Protein AF-0000000079079212 (afdb_homodimer)

Radius of gyration: 35.93 Å; Cα contacts (8 Å, |Δi|>4): 462; chains: 2; bounding box: 57×113×71 Å

Nearest PDB structures (foldseek):
  9g2r-assembly1_E  TM=7.796E-01  e=4.274E-07  Homo sapiens
  9g2r-assembly1_F  TM=7.960E-01  e=1.169E-06  Homo sapiens
  9g2r-assembly1_A  TM=7.982E-01  e=3.362E-06  Homo sapiens
  2z0v-assembly1_A  TM=6.032E-01  e=2.674E-04  Homo sapiens
  1i49-assembly1_B  TM=6.300E-01  e=5.981E-04  Homo sapiens

Structure (mmCIF, N/CA/C/O backbone):
data_AF-0000000079079212-model_v1
#
loop_
_entity.id
_entity.type
_entity.pdbx_description
1 polymer 'BAR domain-containing protein'
#
loop_
_atom_site.group_PDB
_atom_site.id
_atom_site.type_symbol
_atom_site.label_atom_id
_atom_site.label_alt_id
_atom_site.label_comp_id
_atom_site.label_asym_id
_atom_site.label_entity_id
_atom_site.label_seq_id
_atom_site.pdbx_PDB_ins_code
_atom_site.Cartn_x
_atom_site.Cartn_y
_atom_site.Cartn_z
_atom_site.occupancy
_atom_site.B_iso_or_equiv
_atom_site.auth_seq_id
_atom_site.auth_comp_id
_atom_site.auth_asym_id
_atom_site.auth_atom_id
_atom_site.pdbx_PDB_model_num
ATOM 1 N N . MET A 1 1 ? -0.376 -47.5 -26.125 1 29.62 1 MET A N 1
ATOM 2 C CA . MET A 1 1 ? -0.82 -48.156 -24.891 1 29.62 1 MET A CA 1
ATOM 3 C C . MET A 1 1 ? -1.896 -47.344 -24.188 1 29.62 1 MET A C 1
ATOM 5 O O . MET A 1 1 ? -1.715 -46.156 -23.953 1 29.62 1 MET A O 1
ATOM 9 N N . ASN A 1 2 ? -3.111 -47.594 -24.281 1 36.75 2 ASN A N 1
ATOM 10 C CA . ASN A 1 2 ? -4.391 -47.031 -23.859 1 36.75 2 ASN A CA 1
ATOM 11 C C . ASN A 1 2 ? -4.457 -46.875 -22.344 1 36.75 2 ASN A C 1
ATOM 13 O O . ASN A 1 2 ? -4.531 -47.844 -21.609 1 36.75 2 ASN A O 1
ATOM 17 N N . LYS A 1 3 ? -3.693 -46.031 -21.812 1 49.47 3 LYS A N 1
ATOM 18 C CA . LYS A 1 3 ? -3.545 -45.812 -20.375 1 49.47 3 LYS A CA 1
ATOM 19 C C . LYS A 1 3 ? -4.906 -45.75 -19.688 1 49.47 3 LYS A C 1
ATOM 21 O O . LYS A 1 3 ? -5.699 -44.844 -19.984 1 49.47 3 LYS A O 1
ATOM 26 N N . PHE A 1 4 ? -5.48 -46.812 -19.375 1 49.19 4 PHE A N 1
ATOM 27 C CA . PHE A 1 4 ? -6.785 -46.969 -18.75 1 49.19 4 PHE A CA 1
ATOM 28 C C . PHE A 1 4 ? -6.805 -46.312 -17.375 1 49.19 4 PHE A C 1
ATOM 30 O O . PHE A 1 4 ? -5.934 -46.594 -16.547 1 49.19 4 PHE A O 1
ATOM 37 N N . TYR A 1 5 ? -7.312 -45.094 -17.375 1 51.25 5 TYR A N 1
ATOM 38 C CA . TYR A 1 5 ? -7.477 -44.344 -16.125 1 51.25 5 TYR A CA 1
ATOM 39 C C . TYR A 1 5 ? -8.531 -45 -15.234 1 51.25 5 TYR A C 1
ATOM 41 O O . TYR A 1 5 ? -9.008 -44.406 -14.273 1 51.25 5 TYR A O 1
ATOM 49 N N . LEU A 1 6 ? -8.969 -46.219 -15.828 1 56.12 6 LEU A N 1
ATOM 50 C CA . LEU A 1 6 ? -10.047 -46.875 -15.078 1 56.12 6 LEU A CA 1
ATOM 51 C C . LEU A 1 6 ? -9.57 -48.156 -14.43 1 56.12 6 LEU A C 1
ATOM 53 O O . LEU A 1 6 ? -8.773 -48.906 -15.016 1 56.12 6 LEU A O 1
ATOM 57 N N . LYS A 1 7 ? -9.336 -48.344 -13.211 1 44.53 7 LYS A N 1
ATOM 58 C CA . LYS A 1 7 ? -9.258 -49.656 -12.578 1 44.53 7 LYS A CA 1
ATOM 59 C C . LYS A 1 7 ? -10.648 -50.156 -12.203 1 44.53 7 LYS A C 1
ATOM 61 O O . LYS A 1 7 ? -11.43 -49.438 -11.578 1 44.53 7 LYS A O 1
ATOM 66 N N . ALA A 1 8 ? -11.125 -51.156 -12.961 1 41.75 8 ALA A N 1
ATOM 67 C CA . ALA A 1 8 ? -12.359 -51.875 -12.656 1 41.75 8 ALA A CA 1
ATOM 68 C C . ALA A 1 8 ? -12.242 -52.625 -11.328 1 41.75 8 ALA A C 1
ATOM 70 O O . ALA A 1 8 ? -11.312 -53.406 -11.133 1 41.75 8 ALA A O 1
ATOM 71 N N . ALA A 1 9 ? -12.445 -52.031 -10.242 1 35.91 9 ALA A N 1
ATOM 72 C CA . ALA A 1 9 ? -12.57 -52.938 -9.094 1 35.91 9 ALA A CA 1
ATOM 73 C C . ALA A 1 9 ? -13.812 -53.812 -9.211 1 35.91 9 ALA A C 1
ATOM 75 O O . ALA A 1 9 ? -14.906 -53.312 -9.484 1 35.91 9 ALA A O 1
ATOM 76 N N . GLU A 1 10 ? -13.633 -54.969 -9.781 1 35.38 10 GLU A N 1
ATOM 77 C CA . GLU A 1 10 ? -14.672 -56 -9.82 1 35.38 10 GLU A CA 1
ATOM 78 C C . GLU A 1 10 ? -15.141 -56.375 -8.414 1 35.38 10 GLU A C 1
ATOM 80 O O . GLU A 1 10 ? -14.469 -57.125 -7.715 1 35.38 10 GLU A O 1
ATOM 85 N N . ARG A 1 11 ? -15.656 -55.562 -7.453 1 36.72 11 ARG A N 1
ATOM 86 C CA . ARG A 1 11 ? -16.25 -56.406 -6.418 1 36.72 11 ARG A CA 1
ATOM 87 C C . ARG A 1 11 ? -17.5 -57.125 -6.934 1 36.72 11 ARG A C 1
ATOM 89 O O . ARG A 1 11 ? -18.172 -56.625 -7.844 1 36.72 11 ARG A O 1
ATOM 96 N N . ILE A 1 12 ? -18.25 -58.188 -6.473 1 34.09 12 ILE A N 1
ATOM 97 C CA . ILE A 1 12 ? -19.453 -58.969 -6.703 1 34.09 12 ILE A CA 1
ATOM 98 C C . ILE A 1 12 ? -20.625 -58.031 -7.02 1 34.09 12 ILE A C 1
ATOM 100 O O . ILE A 1 12 ? -21.281 -58.188 -8.055 1 34.09 12 ILE A O 1
ATOM 104 N N . GLY A 1 13 ? -22.031 -58.094 -6.355 1 34.19 13 GLY A N 1
ATOM 105 C CA . GLY A 1 13 ? -23.406 -57.625 -6.445 1 34.19 13 GLY A CA 1
ATOM 106 C C . GLY A 1 13 ? -23.531 -56.125 -6.566 1 34.19 13 GLY A C 1
ATOM 107 O O . GLY A 1 13 ? -24.641 -55.594 -6.773 1 34.19 13 GLY A O 1
ATOM 108 N N . ILE A 1 14 ? -22.922 -55.281 -5.574 1 37.84 14 ILE A N 1
ATOM 109 C CA . ILE A 1 14 ? -23.109 -53.844 -5.309 1 37.84 14 ILE A CA 1
ATOM 110 C C . ILE A 1 14 ? -22.453 -53.031 -6.414 1 37.84 14 ILE A C 1
ATOM 112 O O . ILE A 1 14 ? -21.453 -53.469 -7.008 1 37.84 14 ILE A O 1
ATOM 116 N N . VAL A 1 15 ? -23 -51.844 -6.887 1 43.75 15 VAL A N 1
ATOM 117 C CA . VAL A 1 15 ? -22.625 -50.75 -7.789 1 43.75 15 VAL A CA 1
ATOM 118 C C . VAL A 1 15 ? -21.109 -50.531 -7.707 1 43.75 15 VAL A C 1
ATOM 120 O O . VAL A 1 15 ? -20.578 -50.188 -6.641 1 43.75 15 VAL A O 1
ATOM 123 N N . GLU A 1 16 ? -20.266 -51.219 -8.352 1 46.91 16 GLU A N 1
ATOM 124 C CA . GLU A 1 16 ? -18.812 -51.094 -8.5 1 46.91 16 GLU A CA 1
ATOM 125 C C . GLU A 1 16 ? -18.406 -49.688 -8.836 1 46.91 16 GLU A C 1
ATOM 127 O O . GLU A 1 16 ? -18.859 -49.125 -9.836 1 46.91 16 GLU A O 1
ATOM 132 N N . GLU A 1 17 ? -18.328 -48.844 -7.906 1 55.72 17 GLU A N 1
ATOM 133 C CA . GLU A 1 17 ? -17.875 -47.469 -8.133 1 55.72 17 GLU A CA 1
ATOM 134 C C . GLU A 1 17 ? -16.516 -47.469 -8.828 1 55.72 17 GLU A C 1
ATOM 136 O O . GLU A 1 17 ? -15.602 -48.188 -8.438 1 55.72 17 GLU A O 1
ATOM 141 N N . THR A 1 18 ? -16.531 -47.125 -10.133 1 62.59 18 THR A N 1
ATOM 142 C CA . THR A 1 18 ? -15.305 -46.906 -10.883 1 62.59 18 THR A CA 1
ATOM 143 C C . THR A 1 18 ? -14.438 -45.844 -10.211 1 62.59 18 THR A C 1
ATOM 145 O O . THR A 1 18 ? -14.938 -44.781 -9.82 1 62.59 18 THR A O 1
ATOM 148 N N . LYS A 1 19 ? -13.344 -46.406 -9.664 1 70.75 19 LYS A N 1
ATOM 149 C CA . LYS A 1 19 ? -12.422 -45.469 -9.031 1 70.75 19 LYS A CA 1
ATOM 150 C C . LYS A 1 19 ? -11.32 -45.031 -9.984 1 70.75 19 LYS A C 1
ATOM 152 O O . LYS A 1 19 ? -10.961 -45.781 -10.906 1 70.75 19 LYS A O 1
ATOM 157 N N . LEU A 1 20 ? -10.914 -43.875 -9.828 1 80.81 20 LEU A N 1
ATOM 158 C CA . LEU A 1 20 ? -9.805 -43.344 -10.617 1 80.81 20 LEU A CA 1
ATOM 159 C C . LEU A 1 20 ? -8.484 -44 -10.195 1 80.81 20 LEU A C 1
ATOM 161 O O . LEU A 1 20 ? -8.312 -44.375 -9.031 1 80.81 20 LEU A O 1
ATOM 165 N N . GLU A 1 21 ? -7.578 -44.219 -11.102 1 83 21 GLU A N 1
ATOM 166 C CA . GLU A 1 21 ? -6.234 -44.719 -10.789 1 83 21 GLU A CA 1
ATOM 167 C C . GLU A 1 21 ? -5.539 -43.781 -9.789 1 83 21 GLU A C 1
ATOM 169 O O . GLU A 1 21 ? -5.602 -42.562 -9.914 1 83 21 GLU A O 1
ATOM 174 N N . PRO A 1 22 ? -4.922 -44.375 -8.812 1 86.56 22 PRO A N 1
ATOM 175 C CA . PRO A 1 22 ? -4.289 -43.594 -7.758 1 86.56 22 PRO A CA 1
ATOM 176 C C . PRO A 1 22 ? -3.277 -42.594 -8.305 1 86.56 22 PRO A C 1
ATOM 178 O O . PRO A 1 22 ? -3.178 -41.469 -7.793 1 86.56 22 PRO A O 1
ATOM 181 N N . THR A 1 23 ? -2.463 -42.969 -9.312 1 89.38 23 THR A N 1
ATOM 182 C CA . THR A 1 23 ? -1.47 -42.062 -9.883 1 89.38 23 THR A CA 1
ATOM 183 C C . THR A 1 23 ? -2.145 -40.875 -10.523 1 89.38 23 THR A C 1
ATOM 185 O O . THR A 1 23 ? -1.617 -39.75 -10.469 1 89.38 23 THR A O 1
ATOM 188 N N . PHE A 1 24 ? -3.223 -41.125 -11.164 1 90.62 24 PHE A N 1
ATOM 189 C CA . PHE A 1 24 ? -3.998 -40.062 -11.781 1 90.62 24 PHE A CA 1
ATOM 190 C C . PHE A 1 24 ? -4.547 -39.094 -10.719 1 90.62 24 PHE A C 1
ATOM 192 O O . PHE A 1 24 ? -4.422 -37.875 -10.844 1 90.62 24 PHE A O 1
ATOM 199 N N . GLU A 1 25 ? -5.102 -39.594 -9.656 1 89.19 25 GLU A N 1
ATOM 200 C CA . GLU A 1 25 ? -5.625 -38.781 -8.555 1 89.19 25 GLU A CA 1
ATOM 201 C C . GLU A 1 25 ? -4.516 -38 -7.879 1 89.19 25 GLU A C 1
ATOM 203 O O . GLU A 1 25 ? -4.715 -36.844 -7.5 1 89.19 25 GLU A O 1
ATOM 208 N N . GLU A 1 26 ? -3.426 -38.656 -7.688 1 93.06 26 GLU A N 1
ATOM 209 C CA . GLU A 1 26 ? -2.277 -37.969 -7.102 1 93.06 26 GLU A CA 1
ATOM 210 C C . GLU A 1 26 ? -1.812 -36.812 -7.98 1 93.06 26 GLU A C 1
ATOM 212 O O . GLU A 1 26 ? -1.402 -35.75 -7.477 1 93.06 26 GLU A O 1
ATOM 217 N N . GLY A 1 27 ? -1.861 -37.094 -9.328 1 93.38 27 GLY A N 1
ATOM 218 C CA . GLY A 1 27 ? -1.517 -36.031 -10.258 1 93.38 27 GLY A CA 1
ATOM 219 C C . GLY A 1 27 ? -2.426 -34.844 -10.148 1 93.38 27 GLY A C 1
ATOM 220 O O . GLY A 1 27 ? -1.957 -33.688 -10.172 1 93.38 27 GLY A O 1
ATOM 221 N N . ILE A 1 28 ? -3.674 -35.062 -9.945 1 92.25 28 ILE A N 1
ATOM 222 C CA . ILE A 1 28 ? -4.656 -34 -9.797 1 92.25 28 ILE A CA 1
ATOM 223 C C . ILE A 1 28 ? -4.383 -33.219 -8.516 1 92.25 28 ILE A C 1
ATOM 225 O O . ILE A 1 28 ? -4.395 -31.984 -8.508 1 92.25 28 ILE A O 1
ATOM 229 N N . LYS A 1 29 ? -4.129 -33.938 -7.488 1 92.94 29 LYS A N 1
ATOM 230 C CA . LYS A 1 29 ? -3.848 -33.312 -6.199 1 92.94 29 LYS A CA 1
ATOM 231 C C . LYS A 1 29 ? -2.596 -32.438 -6.27 1 92.94 29 LYS A C 1
ATOM 233 O O . LYS A 1 29 ? -2.539 -31.375 -5.66 1 92.94 29 LYS A O 1
ATOM 238 N N . LYS A 1 30 ? -1.617 -32.906 -7.004 1 94.25 30 LYS A N 1
ATOM 239 C CA . LYS A 1 30 ? -0.381 -32.156 -7.16 1 94.25 30 LYS A CA 1
ATOM 240 C C . LYS A 1 30 ? -0.631 -30.844 -7.91 1 94.25 30 LYS A C 1
ATOM 242 O O . LYS A 1 30 ? -0.101 -29.797 -7.531 1 94.25 30 LYS A O 1
ATOM 247 N N . VAL A 1 31 ? -1.408 -30.922 -8.938 1 94.56 31 VAL A N 1
ATOM 248 C CA . VAL A 1 31 ? -1.732 -29.719 -9.711 1 94.56 31 VAL A CA 1
ATOM 249 C C . VAL A 1 31 ? -2.473 -28.719 -8.828 1 94.56 31 VAL A C 1
ATOM 251 O O . VAL A 1 31 ? -2.176 -27.531 -8.852 1 94.56 31 VAL A O 1
ATOM 254 N N . GLU A 1 32 ? -3.354 -29.203 -8.031 1 93.31 32 GLU A N 1
ATOM 255 C CA . GLU A 1 32 ? -4.129 -28.328 -7.156 1 93.31 32 GLU A CA 1
ATOM 256 C C . GLU A 1 32 ? -3.248 -27.703 -6.07 1 93.31 32 GLU A C 1
ATOM 258 O O . GLU A 1 32 ? -3.395 -26.531 -5.742 1 93.31 32 GLU A O 1
ATOM 263 N N . ALA A 1 33 ? -2.436 -28.516 -5.555 1 94.56 33 ALA A N 1
ATOM 264 C CA . ALA A 1 33 ? -1.523 -28.016 -4.527 1 94.56 33 ALA A CA 1
ATOM 265 C C . ALA A 1 33 ? -0.587 -26.953 -5.094 1 94.56 33 ALA A C 1
ATOM 267 O O . ALA A 1 33 ? -0.32 -25.938 -4.441 1 94.56 33 ALA A O 1
ATOM 268 N N . TYR A 1 34 ? -0.073 -27.203 -6.27 1 95.88 34 TYR A N 1
ATOM 269 C CA . TYR A 1 34 ? 0.787 -26.219 -6.918 1 95.88 34 TYR A CA 1
ATOM 270 C C . TYR A 1 34 ? 0.03 -24.922 -7.188 1 95.88 34 TYR A C 1
ATOM 272 O O . TYR A 1 34 ? 0.568 -23.828 -6.992 1 95.88 34 TYR A O 1
ATOM 280 N N . ARG A 1 35 ? -1.141 -25.062 -7.621 1 95.19 35 ARG A N 1
ATOM 281 C CA . ARG A 1 35 ? -1.971 -23.891 -7.879 1 95.19 35 ARG A CA 1
ATOM 282 C C . ARG A 1 35 ? -2.117 -23.047 -6.621 1 95.19 35 ARG A C 1
ATOM 284 O O . ARG A 1 35 ? -2.027 -21.812 -6.684 1 95.19 35 ARG A O 1
ATOM 291 N N . LEU A 1 36 ? -2.352 -23.656 -5.516 1 94.12 36 LEU A N 1
ATOM 292 C CA . LEU A 1 36 ? -2.502 -22.938 -4.254 1 94.12 36 LEU A CA 1
ATOM 293 C C . LEU A 1 36 ? -1.211 -22.219 -3.883 1 94.12 36 LEU A C 1
ATOM 295 O O . LEU A 1 36 ? -1.246 -21.094 -3.395 1 94.12 36 LEU A O 1
ATOM 299 N N . ALA A 1 37 ? -0.15 -22.875 -4.152 1 94.56 37 ALA A N 1
ATOM 300 C CA . ALA A 1 37 ? 1.146 -22.266 -3.885 1 94.56 37 ALA A CA 1
ATOM 301 C C . ALA A 1 37 ? 1.371 -21.047 -4.785 1 94.56 37 ALA A C 1
ATOM 303 O O . ALA A 1 37 ? 1.854 -20.016 -4.328 1 94.56 37 ALA A O 1
ATOM 304 N N . VAL A 1 38 ? 1.021 -21.188 -6.039 1 96.25 38 VAL A N 1
ATOM 305 C CA . VAL A 1 38 ? 1.181 -20.078 -6.98 1 96.25 38 VAL A CA 1
ATOM 306 C C . VAL A 1 38 ? 0.244 -18.938 -6.598 1 96.25 38 VAL A C 1
ATOM 308 O O . VAL A 1 38 ? 0.591 -17.766 -6.754 1 96.25 38 VAL A O 1
ATOM 311 N N . ASP A 1 39 ? -0.881 -19.312 -6.105 1 95.19 39 ASP A N 1
ATOM 312 C CA . ASP A 1 39 ? -1.836 -18.297 -5.664 1 95.19 39 ASP A CA 1
ATOM 313 C C . ASP A 1 39 ? -1.237 -17.422 -4.566 1 95.19 39 ASP A C 1
ATOM 315 O O . ASP A 1 39 ? -1.387 -16.203 -4.594 1 95.19 39 ASP A O 1
ATOM 319 N N . GLY A 1 40 ? -0.622 -17.984 -3.648 1 93.75 40 GLY A N 1
ATOM 320 C CA . GLY A 1 40 ? 0.073 -17.234 -2.621 1 93.75 40 GLY A CA 1
ATOM 321 C C . GLY A 1 40 ? 1.175 -16.344 -3.176 1 93.75 40 GLY A C 1
ATOM 322 O O . GLY A 1 40 ? 1.343 -15.203 -2.74 1 93.75 40 GLY A O 1
ATOM 323 N N . THR A 1 41 ? 1.912 -16.891 -4.07 1 94.88 41 THR A N 1
ATOM 324 C CA . THR A 1 41 ? 2.975 -16.125 -4.719 1 94.88 41 THR A CA 1
ATOM 325 C C . THR A 1 41 ? 2.404 -14.914 -5.461 1 94.88 41 THR A C 1
ATOM 327 O O . THR A 1 41 ? 2.949 -13.812 -5.371 1 94.88 41 THR A O 1
ATOM 330 N N . LEU A 1 42 ? 1.345 -15.195 -6.117 1 94.56 42 LEU A N 1
ATOM 331 C CA . LEU A 1 42 ? 0.672 -14.125 -6.848 1 94.56 42 LEU A CA 1
ATOM 332 C C . LEU A 1 42 ? 0.231 -13.016 -5.898 1 94.56 42 LEU A C 1
ATOM 334 O O . LEU A 1 42 ? 0.432 -11.828 -6.188 1 94.56 42 LEU A O 1
ATOM 338 N N . ASP A 1 43 ? -0.325 -13.383 -4.766 1 92.69 43 ASP A N 1
ATOM 339 C CA . ASP A 1 43 ? -0.742 -12.406 -3.76 1 92.69 43 ASP A CA 1
ATOM 340 C C . ASP A 1 43 ? 0.433 -11.539 -3.316 1 92.69 43 ASP A C 1
ATOM 342 O O . ASP A 1 43 ? 0.296 -10.32 -3.186 1 92.69 43 ASP A O 1
ATOM 346 N N . GLY A 1 44 ? 1.48 -12.172 -3.082 1 92.25 44 GLY A N 1
ATOM 347 C CA . GLY A 1 44 ? 2.674 -11.445 -2.674 1 92.25 44 GLY A CA 1
ATOM 348 C C . GLY A 1 44 ? 3.174 -10.477 -3.729 1 92.25 44 GLY A C 1
ATOM 349 O O . GLY A 1 44 ? 3.494 -9.328 -3.42 1 92.25 44 GLY A O 1
ATOM 350 N N . LEU A 1 45 ? 3.238 -10.93 -4.949 1 94.5 45 LEU A N 1
ATOM 351 C CA . LEU A 1 45 ? 3.707 -10.094 -6.047 1 94.5 45 LEU A CA 1
ATOM 352 C C . LEU A 1 45 ? 2.789 -8.891 -6.25 1 94.5 45 LEU A C 1
ATOM 354 O O . LEU A 1 45 ? 3.262 -7.766 -6.418 1 94.5 45 LEU A O 1
ATOM 358 N N . GLU A 1 46 ? 1.521 -9.148 -6.199 1 93.31 46 GLU A N 1
ATOM 359 C CA . GLU A 1 46 ? 0.546 -8.078 -6.387 1 93.31 46 GLU A CA 1
ATOM 360 C C . GLU A 1 46 ? 0.629 -7.051 -5.262 1 93.31 46 GLU A C 1
ATOM 362 O O . GLU A 1 46 ? 0.564 -5.848 -5.504 1 93.31 46 GLU A O 1
ATOM 367 N N . ALA A 1 47 ? 0.792 -7.555 -4.074 1 90.75 47 ALA A N 1
ATOM 368 C CA . ALA A 1 47 ? 0.873 -6.656 -2.924 1 90.75 47 ALA A CA 1
ATOM 369 C C . ALA A 1 47 ? 2.107 -5.766 -3.01 1 90.75 47 ALA A C 1
ATOM 371 O O . ALA A 1 47 ? 2.074 -4.609 -2.582 1 90.75 47 ALA A O 1
ATOM 372 N N . ILE A 1 48 ? 3.162 -6.258 -3.537 1 92.56 48 ILE A N 1
ATOM 373 C CA . ILE A 1 48 ? 4.402 -5.504 -3.678 1 92.56 48 ILE A CA 1
ATOM 374 C C . ILE A 1 48 ? 4.242 -4.445 -4.77 1 92.56 48 ILE A C 1
ATOM 376 O O . ILE A 1 48 ? 4.68 -3.305 -4.605 1 92.56 48 ILE A O 1
ATOM 380 N N . MET A 1 49 ? 3.541 -4.812 -5.828 1 92.62 49 MET A N 1
ATOM 381 C CA . MET A 1 49 ? 3.447 -3.936 -6.992 1 92.62 49 MET A CA 1
ATOM 382 C C . MET A 1 49 ? 2.346 -2.896 -6.801 1 92.62 49 MET A C 1
ATOM 384 O O . MET A 1 49 ? 2.465 -1.768 -7.281 1 92.62 49 MET A O 1
ATOM 388 N N . GLN A 1 50 ? 1.27 -3.371 -6.215 1 91.06 50 GLN A N 1
ATOM 389 C CA . GLN A 1 50 ? 0.084 -2.545 -6.016 1 91.06 50 GLN A CA 1
ATOM 390 C C . GLN A 1 50 ? -0.491 -2.742 -4.613 1 91.06 50 GLN A C 1
ATOM 392 O O . GLN A 1 50 ? -1.327 -3.623 -4.398 1 91.06 50 GLN A O 1
ATOM 397 N N . PRO A 1 51 ? -0.051 -1.771 -3.791 1 82 51 PRO A N 1
ATOM 398 C CA . PRO A 1 51 ? -0.462 -1.969 -2.4 1 82 51 PRO A CA 1
ATOM 399 C C . PRO A 1 51 ? -1.942 -1.669 -2.174 1 82 51 PRO A C 1
ATOM 401 O O . PRO A 1 51 ? -2.506 -2.059 -1.147 1 82 51 PRO A O 1
ATOM 404 N N . ASN A 1 52 ? -2.557 -0.939 -3.049 1 83.5 52 ASN A N 1
ATOM 405 C CA . ASN A 1 52 ? -3.986 -0.683 -2.922 1 83.5 52 ASN A CA 1
ATOM 406 C C . ASN A 1 52 ? -4.812 -1.891 -3.355 1 83.5 52 ASN A C 1
ATOM 408 O O . ASN A 1 52 ? -4.973 -2.141 -4.551 1 83.5 52 ASN A O 1
ATOM 412 N N . HIS A 1 53 ? -5.383 -2.506 -2.406 1 83.62 53 HIS A N 1
ATOM 413 C CA . HIS A 1 53 ? -6.09 -3.754 -2.674 1 83.62 53 HIS A CA 1
ATOM 414 C C . HIS A 1 53 ? -7.324 -3.516 -3.535 1 83.62 53 HIS A C 1
ATOM 416 O O . HIS A 1 53 ? -7.73 -4.391 -4.305 1 83.62 53 HIS A O 1
ATOM 422 N N . LYS A 1 54 ? -7.836 -2.336 -3.404 1 84.19 54 LYS A N 1
ATOM 423 C CA . LYS A 1 54 ? -9.023 -2.037 -4.195 1 84.19 54 LYS A CA 1
ATOM 424 C C . LYS A 1 54 ? -8.703 -2.02 -5.688 1 84.19 54 LYS A C 1
ATOM 426 O O . LYS A 1 54 ? -9.523 -2.441 -6.508 1 84.19 54 LYS A O 1
ATOM 431 N N . VAL A 1 55 ? -7.59 -1.576 -5.977 1 88.88 55 VAL A N 1
ATOM 432 C CA . VAL A 1 55 ? -7.156 -1.547 -7.371 1 88.88 55 VAL A CA 1
ATOM 433 C C . VAL A 1 55 ? -6.867 -2.967 -7.852 1 88.88 55 VAL A C 1
ATOM 435 O O . VAL A 1 55 ? -7.293 -3.361 -8.938 1 88.88 55 VAL A O 1
ATOM 438 N N . VAL A 1 56 ? -6.219 -3.764 -7.02 1 90.12 56 VAL A N 1
ATOM 439 C CA . VAL A 1 56 ? -5.852 -5.133 -7.363 1 90.12 56 VAL A CA 1
ATOM 440 C C . VAL A 1 56 ? -7.113 -5.957 -7.621 1 90.12 56 VAL A C 1
ATOM 442 O O . VAL A 1 56 ? -7.141 -6.793 -8.523 1 90.12 56 VAL A O 1
ATOM 445 N N . GLU A 1 57 ? -8.109 -5.672 -6.906 1 88.06 57 GLU A N 1
ATOM 446 C CA . GLU A 1 57 ? -9.359 -6.418 -7.016 1 88.06 57 GLU A CA 1
ATOM 447 C C . GLU A 1 57 ? -10.008 -6.211 -8.383 1 88.06 57 GLU A C 1
ATOM 449 O O . GLU A 1 57 ? -10.773 -7.062 -8.844 1 88.06 57 GLU A O 1
ATOM 454 N N . THR A 1 58 ? -9.727 -5.129 -9 1 90.44 58 THR A N 1
ATOM 455 C CA . THR A 1 58 ? -10.281 -4.867 -10.328 1 90.44 58 THR A CA 1
ATOM 456 C C . THR A 1 58 ? -9.477 -5.59 -11.398 1 90.44 58 THR A C 1
ATOM 458 O O . THR A 1 58 ? -9.883 -5.625 -12.57 1 90.44 58 THR A O 1
ATOM 461 N N . GLY A 1 59 ? -8.359 -6.152 -11.07 1 90.25 59 GLY A N 1
ATOM 462 C CA . GLY A 1 59 ? -7.465 -6.801 -12.016 1 90.25 59 GLY A CA 1
ATOM 463 C C . GLY A 1 59 ? -6.348 -5.898 -12.492 1 90.25 59 GLY A C 1
ATOM 464 O O . GLY A 1 59 ? -5.445 -6.34 -13.211 1 90.25 59 GLY A O 1
ATOM 465 N N . ALA A 1 60 ? -6.43 -4.668 -12.008 1 92.25 60 ALA A N 1
ATOM 466 C CA . ALA A 1 60 ? -5.414 -3.707 -12.43 1 92.25 60 ALA A CA 1
ATOM 467 C C . ALA A 1 60 ? -4.223 -3.713 -11.477 1 92.25 60 ALA A C 1
ATOM 469 O O . ALA A 1 60 ? -4.344 -4.129 -10.32 1 92.25 60 ALA A O 1
ATOM 470 N N . ILE A 1 61 ? -3.094 -3.381 -12 1 93.44 61 ILE A N 1
ATOM 471 C CA . ILE A 1 61 ? -1.882 -3.283 -11.195 1 93.44 61 ILE A CA 1
ATOM 472 C C . ILE A 1 61 ? -1.381 -1.841 -11.188 1 93.44 61 ILE A C 1
ATOM 474 O O . ILE A 1 61 ? -0.858 -1.364 -10.18 1 93.44 61 ILE A O 1
ATOM 478 N N . VAL A 1 62 ? -1.632 -1.148 -12.25 1 93.62 62 VAL A N 1
ATOM 479 C CA . VAL A 1 62 ? -1.154 0.224 -12.375 1 93.62 62 VAL A CA 1
ATOM 480 C C . VAL A 1 62 ? -2.053 1.16 -11.57 1 93.62 62 VAL A C 1
ATOM 482 O O . VAL A 1 62 ? -3.281 1.079 -11.656 1 93.62 62 VAL A O 1
ATOM 485 N N . ALA A 1 63 ? -1.415 1.979 -10.812 1 89.81 63 ALA A N 1
ATOM 486 C CA . ALA A 1 63 ? -2.176 2.922 -10 1 89.81 63 ALA A CA 1
ATOM 487 C C . ALA A 1 63 ? -2.908 3.936 -10.875 1 89.81 63 ALA A C 1
ATOM 489 O O . ALA A 1 63 ? -2.322 4.508 -11.797 1 89.81 63 ALA A O 1
ATOM 490 N N . PRO A 1 64 ? -4.164 4.133 -10.555 1 88.06 64 PRO A N 1
ATOM 491 C CA . PRO A 1 64 ? -4.879 5.184 -11.281 1 88.06 64 PRO A CA 1
ATOM 492 C C . PRO A 1 64 ? -4.32 6.578 -11 1 88.06 64 PRO A C 1
ATOM 494 O O . PRO A 1 64 ? -3.643 6.781 -9.984 1 88.06 64 PRO A O 1
ATOM 497 N N . PRO A 1 65 ? -4.676 7.477 -11.898 1 84.06 65 PRO A N 1
ATOM 498 C CA . PRO A 1 65 ? -4.203 8.844 -11.672 1 84.06 65 PRO A CA 1
ATOM 499 C C . PRO A 1 65 ? -4.684 9.422 -10.336 1 84.06 65 PRO A C 1
ATOM 501 O O . PRO A 1 65 ? -5.852 9.25 -9.977 1 84.06 65 PRO A O 1
ATOM 504 N N . GLY A 1 66 ? -3.764 10.039 -9.656 1 81 66 GLY A N 1
ATOM 505 C CA . GLY A 1 66 ? -4.098 10.719 -8.414 1 81 66 GLY A CA 1
ATOM 506 C C . GLY A 1 66 ? -4.172 9.781 -7.227 1 81 66 GLY A C 1
ATOM 507 O O . GLY A 1 66 ? -4.52 10.195 -6.121 1 81 66 GLY A O 1
ATOM 508 N N . GLN A 1 67 ? -3.873 8.523 -7.41 1 84.75 67 GLN A N 1
ATOM 509 C CA . GLN A 1 67 ? -3.98 7.566 -6.309 1 84.75 67 GLN A CA 1
ATOM 510 C C . GLN A 1 67 ? -2.613 7.008 -5.93 1 84.75 67 GLN A C 1
ATOM 512 O O . GLN A 1 67 ? -2.492 6.242 -4.973 1 84.75 67 GLN A O 1
ATOM 517 N N . ASN A 1 68 ? -1.67 7.387 -6.715 1 90.12 68 ASN A N 1
ATOM 518 C CA . ASN A 1 68 ? -0.294 7.059 -6.359 1 90.12 68 ASN A CA 1
ATOM 519 C C . ASN A 1 68 ? 0.171 7.848 -5.137 1 90.12 68 ASN A C 1
ATOM 521 O O . ASN A 1 68 ? 0.077 9.078 -5.113 1 90.12 68 ASN A O 1
ATOM 525 N N . PRO A 1 69 ? 0.624 7.113 -4.113 1 91.25 69 PRO A N 1
ATOM 526 C CA . PRO A 1 69 ? 0.999 7.809 -2.879 1 91.25 69 PRO A CA 1
ATOM 527 C C . PRO A 1 69 ? 2.018 8.922 -3.115 1 91.25 69 PRO A C 1
ATOM 529 O O . PRO A 1 69 ? 1.979 9.953 -2.439 1 91.25 69 PRO A O 1
ATOM 532 N N . HIS A 1 70 ? 2.9 8.711 -4.031 1 94.56 70 HIS A N 1
ATOM 533 C CA . HIS A 1 70 ? 3.9 9.734 -4.324 1 94.56 70 HIS A CA 1
ATOM 534 C C . HIS A 1 70 ? 3.266 10.953 -4.988 1 94.56 70 HIS A C 1
ATOM 536 O O . HIS A 1 70 ? 3.639 12.086 -4.695 1 94.56 70 HIS A O 1
ATOM 542 N N . GLU A 1 71 ? 2.322 10.648 -5.793 1 94 71 GLU A N 1
ATOM 543 C CA . GLU A 1 71 ? 1.593 11.75 -6.41 1 94 71 GLU A CA 1
ATOM 544 C C . GLU A 1 71 ? 0.77 12.516 -5.379 1 94 71 GLU A C 1
ATOM 546 O O . GLU A 1 71 ? 0.67 13.742 -5.445 1 94 71 GLU A O 1
ATOM 551 N N . LEU A 1 72 ? 0.228 11.773 -4.539 1 92.5 72 LEU A N 1
ATOM 552 C CA . LEU A 1 72 ? -0.554 12.391 -3.473 1 92.5 72 LEU A CA 1
ATOM 553 C C . LEU A 1 72 ? 0.318 13.305 -2.615 1 92.5 72 LEU A C 1
ATOM 555 O O . LEU A 1 72 ? -0.082 14.422 -2.285 1 92.5 72 LEU A O 1
ATOM 559 N N . LEU A 1 73 ? 1.42 12.828 -2.316 1 94.75 73 LEU A N 1
ATOM 560 C CA . LEU A 1 73 ? 2.334 13.625 -1.507 1 94.75 73 LEU A CA 1
ATOM 561 C C . LEU A 1 73 ? 2.799 14.867 -2.27 1 94.75 73 LEU A C 1
ATOM 563 O O . LEU A 1 73 ? 2.869 15.961 -1.706 1 94.75 73 LEU A O 1
ATOM 567 N N . ALA A 1 74 ? 3.074 14.641 -3.523 1 95.56 74 ALA A N 1
ATOM 568 C CA . ALA A 1 74 ? 3.488 15.781 -4.336 1 95.56 74 ALA A CA 1
ATOM 569 C C . ALA A 1 74 ? 2.404 16.859 -4.367 1 95.56 74 ALA A C 1
ATOM 571 O O . ALA A 1 74 ? 2.691 18.047 -4.195 1 95.56 74 ALA A O 1
ATOM 572 N N . ALA A 1 75 ? 1.227 16.453 -4.52 1 94.88 75 ALA A N 1
ATOM 573 C CA . ALA A 1 75 ? 0.104 17.391 -4.555 1 94.88 75 ALA A CA 1
ATOM 574 C C . ALA A 1 75 ? -0.068 18.094 -3.211 1 94.88 75 ALA A C 1
ATOM 576 O O . ALA A 1 75 ? -0.328 19.297 -3.164 1 94.88 75 ALA A O 1
ATOM 577 N N . ALA A 1 76 ? 0.069 17.344 -2.195 1 94.12 76 ALA A N 1
ATOM 578 C CA . ALA A 1 76 ? -0.062 17.906 -0.854 1 94.12 76 ALA A CA 1
ATOM 579 C C . ALA A 1 76 ? 1.038 18.922 -0.578 1 94.12 76 ALA A C 1
ATOM 581 O O . ALA A 1 76 ? 0.776 20 -0.028 1 94.12 76 ALA A O 1
ATOM 582 N N . CYS A 1 77 ? 2.215 18.641 -0.999 1 94.06 77 CYS A N 1
ATOM 583 C CA . CYS A 1 77 ? 3.344 19.547 -0.809 1 94.06 77 CYS A CA 1
ATOM 584 C C . CYS A 1 77 ? 3.182 20.812 -1.654 1 94.06 77 CYS A C 1
ATOM 586 O O . CYS A 1 77 ? 3.617 21.891 -1.257 1 94.06 77 CYS A O 1
ATOM 588 N N . THR A 1 78 ? 2.537 20.625 -2.781 1 94.69 78 THR A N 1
ATOM 589 C CA . THR A 1 78 ? 2.254 21.781 -3.619 1 94.69 78 THR A CA 1
ATOM 590 C C . THR A 1 78 ? 1.329 22.766 -2.896 1 94.69 78 THR A C 1
ATOM 592 O O . THR A 1 78 ? 1.545 23.969 -2.938 1 94.69 78 THR A O 1
ATOM 595 N N . LYS A 1 79 ? 0.419 22.234 -2.184 1 93 79 LYS A N 1
ATOM 596 C CA . LYS A 1 79 ? -0.5 23.078 -1.421 1 93 79 LYS A CA 1
ATOM 597 C C . LYS A 1 79 ? 0.208 23.734 -0.239 1 93 79 LYS A C 1
ATOM 599 O O . LYS A 1 79 ? -0.142 24.844 0.162 1 93 79 LYS A O 1
ATOM 604 N N . LEU A 1 80 ? 1.215 23.109 0.224 1 92.88 80 LEU A N 1
ATOM 605 C CA . LEU A 1 80 ? 1.955 23.594 1.38 1 92.88 80 LEU A CA 1
ATOM 606 C C . LEU A 1 80 ? 2.805 24.812 1.005 1 92.88 80 LEU A C 1
ATOM 608 O O . LEU A 1 80 ? 3.123 25.641 1.86 1 92.88 80 LEU A O 1
ATOM 612 N N . LYS A 1 81 ? 3.082 24.953 -0.215 1 91.5 81 LYS A N 1
ATOM 613 C CA . LYS A 1 81 ? 3.996 26 -0.693 1 91.5 81 LYS A CA 1
ATOM 614 C C . LYS A 1 81 ? 3.465 27.391 -0.377 1 91.5 81 LYS A C 1
ATOM 616 O O . LYS A 1 81 ? 4.238 28.312 -0.1 1 91.5 81 LYS A O 1
ATOM 621 N N . GLN A 1 82 ? 2.244 27.531 -0.361 1 91.38 82 GLN A N 1
ATOM 622 C CA . GLN A 1 82 ? 1.658 28.844 -0.185 1 91.38 82 GLN A CA 1
ATOM 623 C C . GLN A 1 82 ? 1.844 29.344 1.245 1 91.38 82 GLN A C 1
ATOM 625 O O . GLN A 1 82 ? 1.675 30.531 1.521 1 91.38 82 GLN A O 1
ATOM 630 N N . PHE A 1 83 ? 2.314 28.469 2.049 1 92.62 83 PHE A N 1
ATOM 631 C CA . PHE A 1 83 ? 2.396 28.844 3.455 1 92.62 83 PHE A CA 1
ATOM 632 C C . PHE A 1 83 ? 3.842 29.094 3.863 1 92.62 83 PHE A C 1
ATOM 634 O O . PHE A 1 83 ? 4.109 29.516 4.992 1 92.62 83 PHE A O 1
ATOM 641 N N . VAL A 1 84 ? 4.727 28.812 2.951 1 89.19 84 VAL A N 1
ATOM 642 C CA . VAL A 1 84 ? 6.129 28.875 3.359 1 89.19 84 VAL A CA 1
ATOM 643 C C . VAL A 1 84 ? 6.84 29.984 2.58 1 89.19 84 VAL A C 1
ATOM 645 O O . VAL A 1 84 ? 6.324 30.469 1.572 1 89.19 84 VAL A O 1
ATOM 648 N N . GLU A 1 85 ? 8 30.391 3.154 1 87.19 85 GLU A N 1
ATOM 649 C CA . GLU A 1 85 ? 8.805 31.422 2.516 1 87.19 85 GLU A CA 1
ATOM 650 C C . GLU A 1 85 ? 9.547 30.875 1.301 1 87.19 85 GLU A C 1
ATOM 652 O O . GLU A 1 85 ? 9.531 29.672 1.044 1 87.19 85 GLU A O 1
ATOM 657 N N . SER A 1 86 ? 10.203 31.781 0.575 1 85.12 86 SER A N 1
ATOM 658 C CA . SER A 1 86 ? 10.812 31.453 -0.711 1 85.12 86 SER A CA 1
ATOM 659 C C . SER A 1 86 ? 11.859 30.359 -0.568 1 85.12 86 SER A C 1
ATOM 661 O O . SER A 1 86 ? 11.914 29.438 -1.378 1 85.12 86 SER A O 1
ATOM 663 N N . GLY A 1 87 ? 12.719 30.422 0.427 1 83 87 GLY A N 1
ATOM 664 C CA . GLY A 1 87 ? 13.711 29.375 0.646 1 83 87 GLY A CA 1
ATOM 665 C C . GLY A 1 87 ? 13.094 28.016 0.901 1 83 87 GLY A C 1
ATOM 666 O O . GLY A 1 87 ? 13.562 27 0.361 1 83 87 GLY A O 1
ATOM 667 N N . GLN A 1 88 ? 12.07 28.031 1.646 1 86.88 88 GLN A N 1
ATOM 668 C CA . GLN A 1 88 ? 11.367 26.781 1.949 1 86.88 88 GLN A CA 1
ATOM 669 C C . GLN A 1 88 ? 10.594 26.281 0.734 1 86.88 88 GLN A C 1
ATOM 671 O O . GLN A 1 88 ? 10.438 25.062 0.551 1 86.88 88 GLN A O 1
ATOM 676 N N . GLN A 1 89 ? 10.188 27.203 -0.072 1 90.62 89 GLN A N 1
ATOM 677 C CA . GLN A 1 89 ? 9.5 26.812 -1.295 1 90.62 89 GLN A CA 1
ATOM 678 C C . GLN A 1 89 ? 10.43 26.031 -2.225 1 90.62 89 GLN A C 1
ATOM 680 O O . GLN A 1 89 ? 10.008 25.047 -2.848 1 90.62 89 GLN A O 1
ATOM 685 N N . ALA A 1 90 ? 11.648 26.453 -2.258 1 91.44 90 ALA A N 1
ATOM 686 C CA . ALA A 1 90 ? 12.625 25.766 -3.1 1 91.44 90 ALA A CA 1
ATOM 687 C C . ALA A 1 90 ? 12.852 24.344 -2.629 1 91.44 90 ALA A C 1
ATOM 689 O O . ALA A 1 90 ? 13 23.422 -3.443 1 91.44 90 ALA A O 1
ATOM 690 N N . ARG A 1 91 ? 12.906 24.203 -1.333 1 90.5 91 ARG A N 1
ATOM 691 C CA . ARG A 1 91 ? 13.062 22.859 -0.781 1 90.5 91 ARG A CA 1
ATOM 692 C C . ARG A 1 91 ? 11.852 21.984 -1.112 1 90.5 91 ARG A C 1
ATOM 694 O O . ARG A 1 91 ? 12.008 20.812 -1.471 1 90.5 91 ARG A O 1
ATOM 701 N N . LEU A 1 92 ? 10.672 22.594 -1.042 1 92.38 92 LEU A N 1
ATOM 702 C CA . LEU A 1 92 ? 9.453 21.859 -1.366 1 92.38 92 LEU A CA 1
ATOM 703 C C . LEU A 1 92 ? 9.406 21.516 -2.85 1 92.38 92 LEU A C 1
ATOM 705 O O . LEU A 1 92 ? 8.883 20.469 -3.227 1 92.38 92 LEU A O 1
ATOM 709 N N . ASP A 1 93 ? 9.984 22.344 -3.643 1 94.81 93 ASP A N 1
ATOM 710 C CA . ASP A 1 93 ? 10.039 22.047 -5.07 1 94.81 93 ASP A CA 1
ATOM 711 C C . ASP A 1 93 ? 10.867 20.797 -5.336 1 94.81 93 ASP A C 1
ATOM 713 O O . ASP A 1 93 ? 10.516 19.984 -6.195 1 94.81 93 ASP A O 1
ATOM 717 N N . ILE A 1 94 ? 11.922 20.703 -4.602 1 95 94 ILE A N 1
ATOM 718 C CA . ILE A 1 94 ? 12.758 19.516 -4.742 1 95 94 ILE A CA 1
ATOM 719 C C . ILE A 1 94 ? 11.969 18.266 -4.348 1 95 94 ILE A C 1
ATOM 721 O O . ILE A 1 94 ? 11.992 17.266 -5.059 1 95 94 ILE A O 1
ATOM 725 N N . VAL A 1 95 ? 11.219 18.344 -3.25 1 93.31 95 VAL A N 1
ATOM 726 C CA . VAL A 1 95 ? 10.414 17.219 -2.766 1 93.31 95 VAL A CA 1
ATOM 727 C C . VAL A 1 95 ? 9.328 16.891 -3.783 1 93.31 95 VAL A C 1
ATOM 729 O O . VAL A 1 95 ? 9.164 15.727 -4.16 1 93.31 95 VAL A O 1
ATOM 732 N N . ILE A 1 96 ? 8.656 17.891 -4.254 1 95.69 96 ILE A N 1
ATOM 733 C CA . ILE A 1 96 ? 7.559 17.734 -5.199 1 95.69 96 ILE A CA 1
ATOM 734 C C . ILE A 1 96 ? 8.078 17.047 -6.473 1 95.69 96 ILE A C 1
ATOM 736 O O . ILE A 1 96 ? 7.496 16.078 -6.938 1 95.69 96 ILE A O 1
ATOM 740 N N . ASN A 1 97 ? 9.156 17.516 -6.953 1 96.94 97 ASN A N 1
ATOM 741 C CA . ASN A 1 97 ? 9.719 16.969 -8.18 1 96.94 97 ASN A CA 1
ATOM 742 C C . ASN A 1 97 ? 10.172 15.516 -7.988 1 96.94 97 ASN A C 1
ATOM 744 O O . ASN A 1 97 ? 9.922 14.672 -8.852 1 96.94 97 ASN A O 1
ATOM 748 N N . SER A 1 98 ? 10.82 15.281 -6.938 1 97.19 98 SER A N 1
ATOM 749 C CA . SER A 1 98 ? 11.289 13.93 -6.656 1 97.19 98 SER A CA 1
ATOM 750 C C . SER A 1 98 ? 10.125 12.961 -6.5 1 97.19 98 SER A C 1
ATOM 752 O O . SER A 1 98 ? 10.18 11.828 -6.984 1 97.19 98 SER A O 1
ATOM 754 N N . MET A 1 99 ? 9.07 13.422 -5.84 1 96.44 99 MET A N 1
ATOM 755 C CA . MET A 1 99 ? 7.91 12.562 -5.641 1 96.44 99 MET A CA 1
ATOM 756 C C . MET A 1 99 ? 7.195 12.297 -6.961 1 96.44 99 MET A C 1
ATOM 758 O O . MET A 1 99 ? 6.684 11.195 -7.184 1 96.44 99 MET A O 1
ATOM 762 N N . ASN A 1 100 ? 7.191 13.266 -7.781 1 96.62 100 ASN A N 1
ATOM 763 C CA . ASN A 1 100 ? 6.621 13.047 -9.109 1 96.62 100 ASN A CA 1
ATOM 764 C C . ASN A 1 100 ? 7.441 12.031 -9.906 1 96.62 100 ASN A C 1
ATOM 766 O O . ASN A 1 100 ? 6.879 11.18 -10.594 1 96.62 100 ASN A O 1
ATOM 770 N N . LYS A 1 101 ? 8.695 12.117 -9.828 1 97.69 101 LYS A N 1
ATOM 771 C CA . LYS A 1 101 ? 9.562 11.141 -10.492 1 97.69 101 LYS A CA 1
ATOM 772 C C . LYS A 1 101 ? 9.352 9.742 -9.922 1 97.69 101 LYS A C 1
ATOM 774 O O . LYS A 1 101 ? 9.336 8.758 -10.672 1 97.69 101 LYS A O 1
ATOM 779 N N . MET A 1 102 ? 9.219 9.688 -8.586 1 96.75 102 MET A N 1
ATOM 780 C CA . MET A 1 102 ? 8.945 8.398 -7.945 1 96.75 102 MET A CA 1
ATOM 781 C C . MET A 1 102 ? 7.641 7.801 -8.453 1 96.75 102 MET A C 1
ATOM 783 O O . MET A 1 102 ? 7.559 6.598 -8.703 1 96.75 102 MET A O 1
ATOM 787 N N . ALA A 1 103 ? 6.652 8.656 -8.586 1 95.88 103 ALA A N 1
ATOM 788 C CA . ALA A 1 103 ? 5.355 8.195 -9.07 1 95.88 103 ALA A CA 1
ATOM 789 C C . ALA A 1 103 ? 5.465 7.633 -10.484 1 95.88 103 ALA A C 1
ATOM 791 O O . ALA A 1 103 ? 4.898 6.582 -10.789 1 95.88 103 ALA A O 1
ATOM 792 N N . GLU A 1 104 ? 6.156 8.305 -11.305 1 96.06 104 GLU A N 1
ATOM 793 C CA . GLU A 1 104 ? 6.371 7.84 -12.672 1 96.06 104 GLU A CA 1
ATOM 794 C C . GLU A 1 104 ? 7.141 6.523 -12.695 1 96.06 104 GLU A C 1
ATOM 796 O O . GLU A 1 104 ? 6.816 5.621 -13.469 1 96.06 104 GLU A O 1
ATOM 801 N N . THR A 1 105 ? 8.141 6.477 -11.867 1 96.69 105 THR A N 1
ATOM 802 C CA . THR A 1 105 ? 8.938 5.262 -11.766 1 96.69 105 THR A CA 1
ATOM 803 C C . THR A 1 105 ? 8.078 4.082 -11.312 1 96.69 105 THR A C 1
ATOM 805 O O . THR A 1 105 ? 8.195 2.979 -11.844 1 96.69 105 THR A O 1
ATOM 808 N N . GLU A 1 106 ? 7.27 4.328 -10.359 1 94.88 106 GLU A N 1
ATOM 809 C CA . GLU A 1 106 ? 6.379 3.275 -9.875 1 94.88 106 GLU A CA 1
ATOM 810 C C . GLU A 1 106 ? 5.418 2.814 -10.961 1 94.88 106 GLU A C 1
ATOM 812 O O . GLU A 1 106 ? 5.203 1.614 -11.141 1 94.88 106 GLU A O 1
ATOM 817 N N . ARG A 1 107 ? 4.871 3.738 -11.656 1 94.25 107 ARG A N 1
ATOM 818 C CA . ARG A 1 107 ? 3.949 3.393 -12.734 1 94.25 107 ARG A CA 1
ATOM 819 C C . ARG A 1 107 ? 4.652 2.576 -13.812 1 94.25 107 ARG A C 1
ATOM 821 O O . ARG A 1 107 ? 4.082 1.619 -14.344 1 94.25 107 ARG A O 1
ATOM 828 N N . SER A 1 108 ? 5.785 2.992 -14.148 1 94.69 108 SER A N 1
ATOM 829 C CA . SER A 1 108 ? 6.57 2.254 -15.133 1 94.69 108 SER A CA 1
ATOM 830 C C . SER A 1 108 ? 6.844 0.828 -14.664 1 94.69 108 SER A C 1
ATOM 832 O O . SER A 1 108 ? 6.719 -0.122 -15.438 1 94.69 108 SER A O 1
ATOM 834 N N . SER A 1 109 ? 7.211 0.737 -13.398 1 94.94 109 SER A N 1
ATOM 835 C CA . SER A 1 109 ? 7.477 -0.583 -12.836 1 94.94 109 SER A CA 1
ATOM 836 C C . SER A 1 109 ? 6.223 -1.449 -12.844 1 94.94 109 SER A C 1
ATOM 838 O O . SER A 1 109 ? 6.289 -2.646 -13.133 1 94.94 109 SER A O 1
ATOM 840 N N . GLN A 1 110 ? 5.117 -0.857 -12.5 1 94.75 110 GLN A N 1
ATOM 841 C CA . GLN A 1 110 ? 3.846 -1.576 -12.516 1 94.75 110 GLN A CA 1
ATOM 842 C C . GLN A 1 110 ? 3.496 -2.045 -13.93 1 94.75 110 GLN A C 1
ATOM 844 O O . GLN A 1 110 ? 3.062 -3.184 -14.117 1 94.75 110 GLN A O 1
ATOM 849 N N . THR A 1 111 ? 3.719 -1.18 -14.852 1 94.38 111 THR A N 1
ATOM 850 C CA . THR A 1 111 ? 3.418 -1.501 -16.25 1 94.38 111 THR A CA 1
ATOM 851 C C . THR A 1 111 ? 4.301 -2.641 -16.734 1 94.38 111 THR A C 1
ATOM 853 O O . THR A 1 111 ? 3.816 -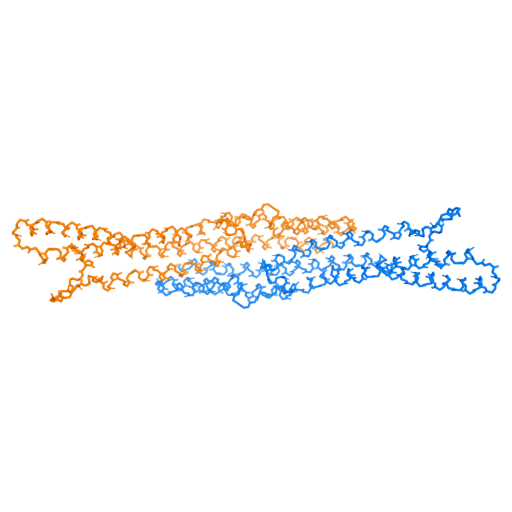3.58 -17.375 1 94.38 111 THR A O 1
ATOM 856 N N . LYS A 1 112 ? 5.508 -2.617 -16.438 1 92.19 112 LYS A N 1
ATOM 857 C CA . LYS A 1 112 ? 6.457 -3.625 -16.906 1 92.19 112 LYS A CA 1
ATOM 858 C C . LYS A 1 112 ? 6.277 -4.938 -16.141 1 92.19 112 LYS A C 1
ATOM 860 O O . LYS A 1 112 ? 6.465 -6.016 -16.703 1 92.19 112 LYS A O 1
ATOM 865 N N . GLY A 1 113 ? 5.949 -4.812 -14.898 1 91.12 113 GLY A N 1
ATOM 866 C CA . GLY A 1 113 ? 5.816 -5.996 -14.062 1 91.12 113 GLY A CA 1
ATOM 867 C C . GLY A 1 113 ? 4.469 -6.68 -14.203 1 91.12 113 GLY A C 1
ATOM 868 O O . GLY A 1 113 ? 4.293 -7.82 -13.773 1 91.12 113 GLY A O 1
ATOM 869 N N . ARG A 1 114 ? 3.516 -6.066 -14.867 1 92.44 114 ARG A N 1
ATOM 870 C CA . ARG A 1 114 ? 2.148 -6.57 -14.945 1 92.44 114 ARG A CA 1
ATOM 871 C C . ARG A 1 114 ? 2.088 -7.871 -15.742 1 92.44 114 ARG A C 1
ATOM 873 O O . ARG A 1 114 ? 1.221 -8.711 -15.5 1 92.44 114 ARG A O 1
ATOM 880 N N . ALA A 1 115 ? 3.014 -8.023 -16.672 1 91.56 115 ALA A N 1
ATOM 881 C CA . ALA A 1 115 ? 2.994 -9.219 -17.5 1 91.56 115 ALA A CA 1
ATOM 882 C C . ALA A 1 115 ? 3.193 -10.477 -16.656 1 91.56 115 ALA A C 1
ATOM 884 O O . ALA A 1 115 ? 2.496 -11.477 -16.844 1 91.56 115 ALA A O 1
ATOM 885 N N . ALA A 1 116 ? 4.168 -10.438 -15.781 1 91.44 116 ALA A N 1
ATOM 886 C CA . ALA A 1 116 ? 4.418 -11.578 -14.914 1 91.44 116 ALA A CA 1
ATOM 887 C C . ALA A 1 116 ? 3.191 -11.898 -14.055 1 91.44 116 ALA A C 1
ATOM 889 O O . ALA A 1 116 ? 2.818 -13.062 -13.898 1 91.44 116 ALA A O 1
ATOM 890 N N . VAL A 1 117 ? 2.545 -10.906 -13.562 1 93.75 117 VAL A N 1
ATOM 891 C CA . VAL A 1 117 ? 1.354 -11.062 -12.734 1 93.75 117 VAL A CA 1
ATOM 892 C C . VAL A 1 117 ? 0.218 -11.648 -13.562 1 93.75 117 VAL A C 1
ATOM 894 O O . VAL A 1 117 ? -0.473 -12.57 -13.117 1 93.75 117 VAL A O 1
ATOM 897 N N . ARG A 1 118 ? 0.09 -11.203 -14.734 1 93.25 118 ARG A N 1
ATOM 898 C CA . ARG A 1 118 ? -0.989 -11.664 -15.602 1 93.25 118 ARG A CA 1
ATOM 899 C C . ARG A 1 118 ? -0.829 -13.148 -15.93 1 93.25 118 ARG A C 1
ATOM 901 O O . ARG A 1 118 ? -1.812 -13.891 -15.961 1 93.25 118 ARG A O 1
ATOM 908 N N . ARG A 1 119 ? 0.303 -13.562 -16.203 1 93.38 119 ARG A N 1
ATOM 909 C CA . ARG A 1 119 ? 0.55 -14.961 -16.531 1 93.38 119 ARG A CA 1
ATOM 910 C C . ARG A 1 119 ? 0.256 -15.875 -15.352 1 93.38 119 ARG A C 1
ATOM 912 O O . ARG A 1 119 ? -0.374 -16.922 -15.508 1 93.38 119 ARG A O 1
ATOM 919 N N . LEU A 1 120 ? 0.69 -15.492 -14.203 1 94.88 120 LEU A N 1
ATOM 920 C CA . LEU A 1 120 ? 0.401 -16.281 -13.016 1 94.88 120 LEU A CA 1
ATOM 921 C C . LEU A 1 120 ? -1.091 -16.281 -12.703 1 94.88 120 LEU A C 1
ATOM 923 O O . LEU A 1 120 ? -1.652 -17.297 -12.289 1 94.88 120 LEU A O 1
ATOM 927 N N . ARG A 1 121 ? -1.706 -15.102 -12.961 1 94.44 121 ARG A N 1
ATOM 928 C CA . ARG A 1 121 ? -3.148 -14.992 -12.773 1 94.44 121 ARG A CA 1
ATOM 929 C C . ARG A 1 121 ? -3.896 -15.953 -13.695 1 94.44 121 ARG A C 1
ATOM 931 O O . ARG A 1 121 ? -4.895 -16.562 -13.297 1 94.44 121 ARG A O 1
ATOM 938 N N . ARG A 1 122 ? -3.447 -16.031 -14.844 1 93.12 122 ARG A N 1
ATOM 939 C CA . ARG A 1 122 ? -4.098 -16.922 -15.797 1 93.12 122 ARG A CA 1
ATOM 940 C C . ARG A 1 122 ? -4.051 -18.359 -15.312 1 93.12 122 ARG A C 1
ATOM 942 O O . ARG A 1 122 ? -5.043 -19.094 -15.398 1 93.12 122 ARG A O 1
ATOM 949 N N . PHE A 1 123 ? -2.936 -18.766 -14.812 1 93.38 123 PHE A N 1
ATOM 950 C CA . PHE A 1 123 ? -2.787 -20.125 -14.32 1 93.38 123 PHE A CA 1
ATOM 951 C C . PHE A 1 123 ? -3.711 -20.375 -13.133 1 93.38 123 PHE A C 1
ATOM 953 O O . PHE A 1 123 ? -4.379 -21.406 -13.07 1 93.38 123 PHE A O 1
ATOM 960 N N . VAL A 1 124 ? -3.803 -19.422 -12.25 1 93.75 124 VAL A N 1
ATOM 961 C CA . VAL A 1 124 ? -4.512 -19.625 -10.992 1 93.75 124 VAL A CA 1
ATOM 962 C C . VAL A 1 124 ? -6.016 -19.5 -11.219 1 93.75 124 VAL A C 1
ATOM 964 O O . VAL A 1 124 ? -6.812 -20.094 -10.492 1 93.75 124 VAL A O 1
ATOM 967 N N . THR A 1 125 ? -6.414 -18.766 -12.203 1 89.69 125 THR A N 1
ATOM 968 C CA . THR A 1 125 ? -7.84 -18.5 -12.359 1 89.69 125 THR A CA 1
ATOM 969 C C . THR A 1 125 ? -8.406 -19.25 -13.562 1 89.69 125 THR A C 1
ATOM 971 O O . THR A 1 125 ? -9.016 -20.297 -13.406 1 89.69 125 THR A O 1
ATOM 974 N N . VAL A 1 126 ? -7.922 -18.875 -14.734 1 85.31 126 VAL A N 1
ATOM 975 C CA . VAL A 1 126 ? -8.523 -19.391 -15.961 1 85.31 126 VAL A CA 1
ATOM 976 C C . VAL A 1 126 ? -8.219 -20.891 -16.094 1 85.31 126 VAL A C 1
ATOM 978 O O . VAL A 1 126 ? -9.133 -21.703 -16.234 1 85.31 126 VAL A O 1
ATOM 981 N N . ASP A 1 127 ? -6.992 -21.219 -16.016 1 87.62 127 ASP A N 1
ATOM 982 C CA . ASP A 1 127 ? -6.594 -22.625 -16.172 1 87.62 127 ASP A CA 1
ATOM 983 C C . ASP A 1 127 ? -7.191 -23.484 -15.078 1 87.62 127 ASP A C 1
ATOM 985 O O . ASP A 1 127 ? -7.598 -24.625 -15.328 1 87.62 127 ASP A O 1
ATOM 989 N N . ASN A 1 128 ? -7.254 -22.922 -13.938 1 87.31 128 ASN A N 1
ATOM 990 C CA . ASN A 1 128 ? -7.824 -23.672 -12.828 1 87.31 128 ASN A CA 1
ATOM 991 C C . ASN A 1 128 ? -9.32 -23.891 -13.016 1 87.31 128 ASN A C 1
ATOM 993 O O . ASN A 1 128 ? -9.828 -24.984 -12.727 1 87.31 128 ASN A O 1
ATOM 997 N N . GLN A 1 129 ? -9.969 -22.891 -13.469 1 91.44 129 GLN A N 1
ATOM 998 C CA . GLN A 1 129 ? -11.406 -23.031 -13.703 1 91.44 129 GLN A CA 1
ATOM 999 C C . GLN A 1 129 ? -11.688 -24.062 -14.781 1 91.44 129 GLN A C 1
ATOM 1001 O O . GLN A 1 129 ? -12.625 -24.859 -14.648 1 91.44 129 GLN A O 1
ATOM 1006 N N . GLN A 1 130 ? -10.906 -24 -15.789 1 92.38 130 GLN A N 1
ATOM 1007 C CA . GLN A 1 130 ? -11.062 -25 -16.844 1 92.38 130 GLN A CA 1
ATOM 1008 C C . GLN A 1 130 ? -10.82 -26.406 -16.328 1 92.38 130 GLN A C 1
ATOM 1010 O O . GLN A 1 130 ? -11.562 -27.328 -16.641 1 92.38 130 GLN A O 1
ATOM 1015 N N . MET A 1 131 ? -9.828 -26.562 -15.492 1 90.81 131 MET A N 1
ATOM 1016 C CA . MET A 1 131 ? -9.531 -27.875 -14.93 1 90.81 131 MET A CA 1
ATOM 1017 C C . MET A 1 131 ? -10.664 -28.359 -14.023 1 90.81 131 MET A C 1
ATOM 1019 O O . MET A 1 131 ? -11.039 -29.531 -14.07 1 90.81 131 MET A O 1
ATOM 1023 N N . LYS A 1 132 ? -11.172 -27.5 -13.273 1 91.12 132 LYS A N 1
ATOM 1024 C CA . LYS A 1 132 ? -12.289 -27.844 -12.406 1 91.12 132 LYS A CA 1
ATOM 1025 C C . LYS A 1 132 ? -13.5 -28.281 -13.219 1 91.12 132 LYS A C 1
ATOM 1027 O O . LYS A 1 132 ? -14.172 -29.266 -12.875 1 91.12 132 LYS A O 1
ATOM 1032 N N . ALA A 1 133 ? -13.773 -27.562 -14.227 1 94.06 133 ALA A N 1
ATOM 1033 C CA . ALA A 1 133 ? -14.875 -27.922 -15.109 1 94.06 133 ALA A CA 1
ATOM 1034 C C . ALA A 1 133 ? -14.641 -29.297 -15.742 1 94.06 133 ALA A C 1
ATOM 1036 O O . ALA A 1 133 ? -15.57 -30.109 -15.836 1 94.06 133 ALA A O 1
ATOM 1037 N N . ASP A 1 134 ? -13.406 -29.469 -16.156 1 92.19 134 ASP A N 1
ATOM 1038 C CA . ASP A 1 134 ? -13.062 -30.75 -16.766 1 92.19 134 ASP A CA 1
ATOM 1039 C C . ASP A 1 134 ? -13.188 -31.875 -15.742 1 92.19 134 ASP A C 1
ATOM 1041 O O . ASP A 1 134 ? -13.625 -32.969 -16.078 1 92.19 134 ASP A O 1
ATOM 1045 N N . MET A 1 135 ? -12.859 -31.625 -14.57 1 91.75 135 MET A N 1
ATOM 1046 C CA . MET A 1 135 ? -12.961 -32.625 -13.508 1 91.75 135 MET A CA 1
ATOM 1047 C C . MET A 1 135 ? -14.422 -32.938 -13.203 1 91.75 135 MET A C 1
ATOM 1049 O O . MET A 1 135 ? -14.766 -34.094 -12.953 1 91.75 135 MET A O 1
ATOM 1053 N N . GLU A 1 136 ? -15.203 -31.984 -13.188 1 93.31 136 GLU A N 1
ATOM 1054 C CA . GLU A 1 136 ? -16.625 -32.188 -12.969 1 93.31 136 GLU A CA 1
ATOM 1055 C C . GLU A 1 136 ? -17.234 -33.062 -14.07 1 93.31 136 GLU A C 1
ATOM 1057 O O . GLU A 1 136 ? -18.016 -33.969 -13.797 1 93.31 136 GLU A O 1
ATOM 1062 N N . LYS A 1 137 ? -16.891 -32.719 -15.266 1 93.69 137 LYS A N 1
ATOM 1063 C CA . LYS A 1 137 ? -17.359 -33.531 -16.391 1 93.69 137 LYS A CA 1
ATOM 1064 C C . LYS A 1 137 ? -16.875 -34.969 -16.297 1 93.69 137 LYS A C 1
ATOM 1066 O O . LYS A 1 137 ? -17.609 -35.906 -16.641 1 93.69 137 LYS A O 1
ATOM 1071 N N . MET A 1 138 ? -15.648 -35.062 -15.875 1 91.25 138 MET A N 1
ATOM 1072 C CA . MET A 1 138 ? -15.102 -36.406 -15.688 1 91.25 138 MET A CA 1
ATOM 1073 C C . MET A 1 138 ? -15.891 -37.156 -14.625 1 91.25 138 MET A C 1
ATOM 1075 O O . MET A 1 138 ? -16.219 -38.344 -14.82 1 91.25 138 MET A O 1
ATOM 1079 N N . ARG A 1 139 ? -16.234 -36.562 -13.555 1 89.5 139 ARG A N 1
ATOM 1080 C CA . ARG A 1 139 ? -17 -37.188 -12.492 1 89.5 139 ARG A CA 1
ATOM 1081 C C . ARG A 1 139 ? -18.391 -37.594 -12.977 1 89.5 139 ARG A C 1
ATOM 1083 O O . ARG A 1 139 ? -18.891 -38.656 -12.633 1 89.5 139 ARG A O 1
ATOM 1090 N N . GLU A 1 140 ? -18.969 -36.688 -13.703 1 91.25 140 GLU A N 1
ATOM 1091 C CA . GLU A 1 140 ? -20.25 -37 -14.305 1 91.25 140 GLU A CA 1
ATOM 1092 C C . GLU A 1 140 ? -20.156 -38.219 -15.227 1 91.25 140 GLU A C 1
ATOM 1094 O O . GLU A 1 140 ? -21.062 -39.031 -15.273 1 91.25 140 GLU A O 1
ATOM 1099 N N . GLY A 1 141 ? -19.078 -38.25 -15.93 1 89.62 141 GLY A N 1
ATOM 1100 C CA . GLY A 1 141 ? -18.844 -39.375 -16.812 1 89.62 141 GLY A CA 1
ATOM 1101 C C . GLY A 1 141 ? -18.734 -40.688 -16.062 1 89.62 141 GLY A C 1
ATOM 1102 O O . GLY A 1 141 ? -19.188 -41.719 -16.547 1 89.62 141 GLY A O 1
ATOM 1103 N N . LEU A 1 142 ? -18.172 -40.594 -14.898 1 87.19 142 LEU A N 1
ATOM 1104 C CA . LEU A 1 142 ? -18.078 -41.781 -14.062 1 87.19 142 LEU A CA 1
ATOM 1105 C C . LEU A 1 142 ? -19.469 -42.281 -13.68 1 87.19 142 LEU A C 1
ATOM 1107 O O . LEU A 1 142 ? -19.734 -43.5 -13.711 1 87.19 142 LEU A O 1
ATOM 1111 N N . GLU A 1 143 ? -20.297 -41.344 -13.336 1 87.25 143 GLU A N 1
ATOM 1112 C CA . GLU A 1 143 ? -21.656 -41.719 -12.984 1 87.25 143 GLU A CA 1
ATOM 1113 C C . GLU A 1 143 ? -22.391 -42.344 -14.172 1 87.25 143 GLU A C 1
ATOM 1115 O O . GLU A 1 143 ? -23.109 -43.344 -14.016 1 87.25 143 GLU A O 1
ATOM 1120 N N . VAL A 1 144 ? -22.219 -41.781 -15.297 1 89.56 144 VAL A N 1
ATOM 1121 C CA . VAL A 1 144 ? -22.859 -42.25 -16.516 1 89.56 144 VAL A CA 1
ATOM 1122 C C . VAL A 1 144 ? -22.344 -43.656 -16.828 1 89.56 144 VAL A C 1
ATOM 1124 O O . VAL A 1 144 ? -23.125 -44.531 -17.219 1 89.56 144 VAL A O 1
ATOM 1127 N N . MET A 1 145 ? -21.109 -43.875 -16.688 1 88 145 MET A N 1
ATOM 1128 C CA . MET A 1 145 ? -20.5 -45.188 -16.938 1 88 145 MET A CA 1
ATOM 1129 C C . MET A 1 145 ? -21.062 -46.219 -15.984 1 88 145 MET A C 1
ATOM 1131 O O . MET A 1 145 ? -21.344 -47.344 -16.391 1 88 145 MET A O 1
ATOM 1135 N N . ASP A 1 146 ? -21.203 -45.844 -14.758 1 86.88 146 ASP A N 1
ATOM 1136 C CA . ASP A 1 146 ? -21.734 -46.781 -13.766 1 86.88 146 ASP A CA 1
ATOM 1137 C C . ASP A 1 146 ? -23.172 -47.188 -14.109 1 86.88 146 ASP A C 1
ATOM 1139 O O . ASP A 1 146 ? -23.531 -48.344 -14.016 1 86.88 146 ASP A O 1
ATOM 1143 N N . VAL A 1 147 ? -23.984 -46.156 -14.461 1 89.06 147 VAL A N 1
ATOM 1144 C CA . VAL A 1 147 ? -25.359 -46.438 -14.836 1 89.06 147 VAL A CA 1
ATOM 1145 C C . VAL A 1 147 ? -25.406 -47.344 -16.062 1 89.06 147 VAL A C 1
ATOM 1147 O O . VAL A 1 147 ? -26.156 -48.312 -16.094 1 89.06 147 VAL A O 1
ATOM 1150 N N . ALA A 1 148 ? -24.562 -47.094 -17.094 1 89.69 148 ALA A N 1
ATOM 1151 C CA . ALA A 1 148 ? -24.516 -47.875 -18.312 1 89.69 148 ALA A CA 1
ATOM 1152 C C . ALA A 1 148 ? -24.062 -49.312 -18.016 1 89.69 148 ALA A C 1
ATOM 1154 O O . ALA A 1 148 ? -24.562 -50.25 -18.609 1 89.69 148 ALA A O 1
ATOM 1155 N N . ARG A 1 149 ? -23.172 -49.438 -17.125 1 88.31 149 ARG A N 1
ATOM 1156 C CA . ARG A 1 149 ? -22.688 -50.75 -16.719 1 88.31 149 ARG A CA 1
ATOM 1157 C C . ARG A 1 149 ? -23.797 -51.562 -16.062 1 88.31 149 ARG A C 1
ATOM 1159 O O . ARG A 1 149 ? -23.938 -52.781 -16.328 1 88.31 149 ARG A O 1
ATOM 1166 N N . HIS A 1 150 ? -24.547 -50.906 -15.211 1 88.38 150 HIS A N 1
ATOM 1167 C CA . HIS A 1 150 ? -25.672 -51.562 -14.555 1 88.38 150 HIS A CA 1
ATOM 1168 C C . HIS A 1 150 ? -26.719 -52.031 -15.562 1 88.38 150 HIS A C 1
ATOM 1170 O O . HIS A 1 150 ? -27.297 -53.094 -15.422 1 88.38 150 HIS A O 1
ATOM 1176 N N . GLU A 1 151 ? -26.938 -51.312 -16.594 1 91.5 151 GLU A N 1
ATOM 1177 C CA . GLU A 1 151 ? -27.922 -51.656 -17.625 1 91.5 151 GLU A CA 1
ATOM 1178 C C . GLU A 1 151 ? -27.469 -52.875 -18.422 1 91.5 151 GLU A C 1
ATOM 1180 O O . GLU A 1 151 ? -28.297 -53.688 -18.812 1 91.5 151 GLU A O 1
ATOM 1185 N N . VAL A 1 152 ? -26.219 -52.938 -18.688 1 90.25 152 VAL A N 1
ATOM 1186 C CA . VAL A 1 152 ? -25.672 -54.094 -19.406 1 90.25 152 VAL A CA 1
ATOM 1187 C C . VAL A 1 152 ? -25.844 -55.344 -18.562 1 90.25 152 VAL A C 1
ATOM 1189 O O . VAL A 1 152 ? -26.266 -56.375 -19.078 1 90.25 152 VAL A O 1
ATOM 1192 N N . LYS A 1 153 ? -25.625 -55.219 -17.266 1 88.88 153 LYS A N 1
ATOM 1193 C CA . LYS A 1 153 ? -25.688 -56.375 -16.375 1 88.88 153 LYS A CA 1
ATOM 1194 C C . LYS A 1 153 ? -27.109 -56.875 -16.234 1 88.88 153 LYS A C 1
ATOM 1196 O O . LYS A 1 153 ? -27.328 -58.094 -16.031 1 88.88 153 LYS A O 1
ATOM 1201 N N . ASN A 1 154 ? -28.078 -55.969 -16.375 1 90.12 154 ASN A N 1
ATOM 1202 C CA . ASN A 1 154 ? -29.469 -56.344 -16.141 1 90.12 154 ASN A CA 1
ATOM 1203 C C . ASN A 1 154 ? -30.188 -56.656 -17.453 1 90.12 154 ASN A C 1
ATOM 1205 O O . ASN A 1 154 ? -31.406 -56.812 -17.469 1 90.12 154 ASN A O 1
ATOM 1209 N N . SER A 1 155 ? -29.469 -56.625 -18.5 1 90.12 155 SER A N 1
ATOM 1210 C CA . SER A 1 155 ? -30.078 -56.938 -19.797 1 90.12 155 SER A CA 1
ATOM 1211 C C . SER A 1 155 ? -30.391 -58.406 -19.938 1 90.12 155 SER A C 1
ATOM 1213 O O . SER A 1 155 ? -29.594 -59.25 -19.531 1 90.12 155 SER A O 1
ATOM 1215 N N . LYS A 1 156 ? -31.578 -58.75 -20.547 1 91.62 156 LYS A N 1
ATOM 1216 C CA . LYS A 1 156 ? -32.062 -60.125 -20.547 1 91.62 156 LYS A CA 1
ATOM 1217 C C . LYS A 1 156 ? -32.031 -60.719 -21.953 1 91.62 156 LYS A C 1
ATOM 1219 O O . LYS A 1 156 ? -32.062 -61.938 -22.125 1 91.62 156 LYS A O 1
ATOM 1224 N N . THR A 1 157 ? -32.156 -59.875 -22.938 1 93.75 157 THR A N 1
ATOM 1225 C CA . THR A 1 157 ? -32.156 -60.375 -24.312 1 93.75 157 THR A CA 1
ATOM 1226 C C . THR A 1 157 ? -30.844 -60.031 -25 1 93.75 157 THR A C 1
ATOM 1228 O O . THR A 1 157 ? -30.141 -59.094 -24.578 1 93.75 157 THR A O 1
ATOM 1231 N N . LYS A 1 158 ? -30.547 -60.844 -26.016 1 91.38 158 LYS A N 1
ATOM 1232 C CA . LYS A 1 158 ? -29.297 -60.625 -26.75 1 91.38 158 LYS A CA 1
ATOM 1233 C C . LYS A 1 158 ? -29.297 -59.281 -27.453 1 91.38 158 LYS A C 1
ATOM 1235 O O . LYS A 1 158 ? -28.281 -58.562 -27.469 1 91.38 158 LYS A O 1
ATOM 1240 N N . GLU A 1 159 ? -30.422 -58.875 -28.031 1 92.62 159 GLU A N 1
ATOM 1241 C CA . GLU A 1 159 ? -30.547 -57.625 -28.75 1 92.62 159 GLU A CA 1
ATOM 1242 C C . GLU A 1 159 ? -30.344 -56.438 -27.812 1 92.62 159 GLU A C 1
ATOM 1244 O O . GLU A 1 159 ? -29.641 -55.469 -28.141 1 92.62 159 GLU A O 1
ATOM 1249 N N . VAL A 1 160 ? -30.891 -56.469 -26.625 1 92.62 160 VAL A N 1
ATOM 1250 C CA . VAL A 1 160 ? -30.781 -55.375 -25.641 1 92.62 160 VAL A CA 1
ATOM 1251 C C . VAL A 1 160 ? -29.375 -55.344 -25.078 1 92.62 160 VAL A C 1
ATOM 1253 O O . VAL A 1 160 ? -28.844 -54.25 -24.828 1 92.62 160 VAL A O 1
ATOM 1256 N N . LEU A 1 161 ? -28.703 -56.438 -24.891 1 92.75 161 LEU A N 1
ATOM 1257 C CA . LEU A 1 161 ? -27.328 -56.5 -24.391 1 92.75 161 LEU A CA 1
ATOM 1258 C C . LEU A 1 161 ? -26.359 -55.844 -25.359 1 92.75 161 LEU A C 1
ATOM 1260 O O . LEU A 1 161 ? -25.438 -55.125 -24.938 1 92.75 161 LEU A O 1
ATOM 1264 N N . GLU A 1 162 ? -26.594 -56.062 -26.625 1 92.75 162 GLU A N 1
ATOM 1265 C CA . GLU A 1 162 ? -25.719 -55.469 -27.641 1 92.75 162 GLU A CA 1
ATOM 1266 C C . GLU A 1 162 ? -25.891 -53.938 -27.672 1 92.75 162 GLU A C 1
ATOM 1268 O O . GLU A 1 162 ? -24.922 -53.219 -27.781 1 92.75 162 GLU A O 1
ATOM 1273 N N . GLU A 1 163 ? -27.141 -53.5 -27.531 1 93.81 163 GLU A N 1
ATOM 1274 C CA . GLU A 1 163 ? -27.422 -52.062 -27.547 1 93.81 163 GLU A CA 1
ATOM 1275 C C . GLU A 1 163 ? -26.844 -51.375 -26.312 1 93.81 163 GLU A C 1
ATOM 1277 O O . GLU A 1 163 ? -26.188 -50.344 -26.422 1 93.81 163 GLU A O 1
ATOM 1282 N N . LYS A 1 164 ? -26.984 -51.938 -25.172 1 91.56 164 LYS A N 1
ATOM 1283 C CA . LYS A 1 164 ? -26.484 -51.375 -23.922 1 91.56 164 LYS A CA 1
ATOM 1284 C C . LYS A 1 164 ? -24.969 -51.469 -23.844 1 91.56 164 LYS A C 1
ATOM 1286 O O . LYS A 1 164 ? -24.312 -50.594 -23.266 1 91.56 164 LYS A O 1
ATOM 1291 N N . GLY A 1 165 ? -24.469 -52.5 -24.375 1 90.62 165 GLY A N 1
ATOM 1292 C CA . GLY A 1 165 ? -23.016 -52.656 -24.453 1 90.62 165 GLY A CA 1
ATOM 1293 C C . GLY A 1 165 ? -22.359 -51.562 -25.266 1 90.62 165 GLY A C 1
ATOM 1294 O O . GLY A 1 165 ? -21.312 -51.031 -24.875 1 90.62 165 GLY A O 1
ATOM 1295 N N . MET A 1 166 ? -22.953 -51.219 -26.391 1 93.75 166 MET A N 1
ATOM 1296 C CA . MET A 1 166 ? -22.453 -50.156 -27.219 1 93.75 166 MET A CA 1
ATOM 1297 C C . MET A 1 166 ? -22.531 -48.812 -26.484 1 93.75 166 MET A C 1
ATOM 1299 O O . MET A 1 166 ? -21.625 -47.969 -26.594 1 93.75 166 MET A O 1
ATOM 1303 N N . ALA A 1 167 ? -23.562 -48.625 -25.734 1 91.25 167 ALA A N 1
ATOM 1304 C CA . ALA A 1 167 ? -23.734 -47.406 -24.938 1 91.25 167 ALA A CA 1
ATOM 1305 C C . ALA A 1 167 ? -22.672 -47.312 -23.844 1 91.25 167 ALA A C 1
ATOM 1307 O O . ALA A 1 167 ? -22.156 -46.219 -23.578 1 91.25 167 ALA A O 1
ATOM 1308 N N . TYR A 1 168 ? -22.375 -48.375 -23.234 1 90.31 168 TYR A N 1
ATOM 1309 C CA . TYR A 1 168 ? -21.328 -48.438 -22.219 1 90.31 168 TYR A CA 1
ATOM 1310 C C . TYR A 1 168 ? -19.969 -48.094 -22.812 1 90.31 168 TYR A C 1
ATOM 1312 O O . TYR A 1 168 ? -19.219 -47.281 -22.25 1 90.31 168 TYR A O 1
ATOM 1320 N N . HIS A 1 169 ? -19.672 -48.688 -23.969 1 90.38 169 HIS A N 1
ATOM 1321 C CA . HIS A 1 169 ? -18.391 -48.406 -24.625 1 90.38 169 HIS A CA 1
ATOM 1322 C C . HIS A 1 169 ? -18.281 -46.938 -25.016 1 90.38 169 HIS A C 1
ATOM 1324 O O . HIS A 1 169 ? -17.188 -46.375 -24.938 1 90.38 169 HIS A O 1
ATOM 1330 N N . LYS A 1 170 ? -19.391 -46.406 -25.391 1 91.81 170 LYS A N 1
ATOM 1331 C CA . LYS A 1 170 ? -19.406 -44.969 -25.734 1 91.81 170 LYS A CA 1
ATOM 1332 C C . LYS A 1 170 ? -19.141 -44.125 -24.5 1 91.81 170 LYS A C 1
ATOM 1334 O O . LYS A 1 170 ? -18.438 -43.125 -24.578 1 91.81 170 LYS A O 1
ATOM 1339 N N . SER A 1 171 ? -19.703 -44.5 -23.391 1 90.12 171 SER A N 1
ATOM 1340 C CA . SER A 1 171 ? -19.5 -43.75 -22.156 1 90.12 171 SER A CA 1
ATOM 1341 C C . SER A 1 171 ? -18.062 -43.844 -21.656 1 90.12 171 SER A C 1
ATOM 1343 O O . SER A 1 171 ? -17.516 -42.906 -21.125 1 90.12 171 SER A O 1
ATOM 1345 N N . VAL A 1 172 ? -17.438 -45.031 -21.844 1 87.5 172 VAL A N 1
ATOM 1346 C CA . VAL A 1 172 ? -16.047 -45.219 -21.469 1 87.5 172 VAL A CA 1
ATOM 1347 C C . VAL A 1 172 ? -15.141 -44.344 -22.328 1 87.5 172 VAL A C 1
ATOM 1349 O O . VAL A 1 172 ? -14.203 -43.719 -21.812 1 87.5 172 VAL A O 1
ATOM 1352 N N . LYS A 1 173 ? -15.469 -44.344 -23.594 1 88.44 173 LYS A N 1
ATOM 1353 C CA . LYS A 1 173 ? -14.695 -43.5 -24.5 1 88.44 173 LYS A CA 1
ATOM 1354 C C . LYS A 1 173 ? -14.812 -42.031 -24.125 1 88.44 173 LYS A C 1
ATOM 1356 O O . LYS A 1 173 ? -13.812 -41.312 -24.109 1 88.44 173 LYS A O 1
ATOM 1361 N N . ALA A 1 174 ? -15.984 -41.625 -23.844 1 89.62 174 ALA A N 1
ATOM 1362 C CA . ALA A 1 174 ? -16.203 -40.25 -23.438 1 89.62 174 ALA A CA 1
ATOM 1363 C C . ALA A 1 174 ? -15.453 -39.906 -22.156 1 89.62 174 ALA A C 1
ATOM 1365 O O . ALA A 1 174 ? -14.875 -38.812 -22.031 1 89.62 174 ALA A O 1
ATOM 1366 N N . PHE A 1 175 ? -15.461 -40.781 -21.219 1 89.75 175 PHE A N 1
ATOM 1367 C CA . PHE A 1 175 ? -14.727 -40.594 -19.969 1 89.75 175 PHE A CA 1
ATOM 1368 C C . PHE A 1 175 ? -13.227 -40.469 -20.234 1 89.75 175 PHE A C 1
ATOM 1370 O O . PHE A 1 175 ? -12.562 -39.594 -19.703 1 89.75 175 PHE A O 1
ATOM 1377 N N . ASN A 1 176 ? -12.758 -41.406 -21.031 1 87.44 176 ASN A N 1
ATOM 1378 C CA . ASN A 1 176 ? -11.328 -41.438 -21.328 1 87.44 176 ASN A CA 1
ATOM 1379 C C . ASN A 1 176 ? -10.891 -40.156 -22.047 1 87.44 176 ASN A C 1
ATOM 1381 O O . ASN A 1 176 ? -9.797 -39.656 -21.797 1 87.44 176 ASN A O 1
ATOM 1385 N N . ASP A 1 177 ? -11.766 -39.719 -22.891 1 89.12 177 ASP A N 1
ATOM 1386 C CA . ASP A 1 177 ? -11.461 -38.469 -23.594 1 89.12 177 ASP A CA 1
ATOM 1387 C C . ASP A 1 177 ? -11.359 -37.281 -22.609 1 89.12 177 ASP A C 1
ATOM 1389 O O . ASP A 1 177 ? -10.445 -36.469 -22.703 1 89.12 177 ASP A O 1
ATOM 1393 N N . GLN A 1 178 ? -12.281 -37.344 -21.672 1 91.62 178 GLN A N 1
ATOM 1394 C CA . GLN A 1 178 ? -12.273 -36.281 -20.656 1 91.62 178 GLN A CA 1
ATOM 1395 C C . GLN A 1 178 ? -11.07 -36.438 -19.734 1 91.62 178 GLN A C 1
ATOM 1397 O O . GLN A 1 178 ? -10.414 -35.438 -19.391 1 91.62 178 GLN A O 1
ATOM 1402 N N . ALA A 1 179 ? -10.727 -37.5 -19.312 1 90.38 179 ALA A N 1
ATOM 1403 C CA . ALA A 1 179 ? -9.602 -37.781 -18.422 1 90.38 179 ALA A CA 1
ATOM 1404 C C . ALA A 1 179 ? -8.273 -37.406 -19.094 1 90.38 179 ALA A C 1
ATOM 1406 O O . ALA A 1 179 ? -7.344 -36.969 -18.422 1 90.38 179 ALA A O 1
ATOM 1407 N N . SER A 1 180 ? -8.25 -37.625 -20.406 1 91 180 SER A N 1
ATOM 1408 C CA . SER A 1 180 ? -7.031 -37.312 -21.141 1 91 180 SER A CA 1
ATOM 1409 C C . SER A 1 180 ? -6.719 -35.844 -21.094 1 91 180 SER A C 1
ATOM 1411 O O . SER A 1 180 ? -5.551 -35.438 -21.094 1 91 180 SER A O 1
ATOM 1413 N N . LYS A 1 181 ? -7.77 -35.062 -21.094 1 92 181 LYS A N 1
ATOM 1414 C CA . LYS A 1 181 ? -7.578 -33.625 -20.984 1 92 181 LYS A CA 1
ATOM 1415 C C . LYS A 1 181 ? -6.91 -33.25 -19.656 1 92 181 LYS A C 1
ATOM 1417 O O . LYS A 1 181 ? -6.008 -32.406 -19.609 1 92 181 LYS A O 1
ATOM 1422 N N . ILE A 1 182 ? -7.352 -33.906 -18.609 1 92.81 182 ILE A N 1
ATOM 1423 C CA . ILE A 1 182 ? -6.809 -33.656 -17.281 1 92.81 182 ILE A CA 1
ATOM 1424 C C . ILE A 1 182 ? -5.391 -34.188 -17.188 1 92.81 182 ILE A C 1
ATOM 1426 O O . ILE A 1 182 ? -4.512 -33.562 -16.594 1 92.81 182 ILE A O 1
ATOM 1430 N N . GLN A 1 183 ? -5.195 -35.344 -17.828 1 92.56 183 GLN A N 1
ATOM 1431 C CA . GLN A 1 183 ? -3.863 -35.938 -17.828 1 92.56 183 GLN A CA 1
ATOM 1432 C C . GLN A 1 183 ? -2.854 -35.031 -18.516 1 92.56 183 GLN A C 1
ATOM 1434 O O . GLN A 1 183 ? -1.69 -34.969 -18.109 1 92.56 183 GLN A O 1
ATOM 1439 N N . LEU A 1 184 ? -3.318 -34.406 -19.547 1 93.12 184 LEU A N 1
ATOM 1440 C CA . LEU A 1 184 ? -2.445 -33.469 -20.25 1 93.12 184 LEU A CA 1
ATOM 1441 C C . LEU A 1 184 ? -1.976 -32.344 -19.312 1 93.12 184 LEU A C 1
ATOM 1443 O O . LEU A 1 184 ? -0.807 -31.953 -19.328 1 93.12 184 LEU A O 1
ATOM 1447 N N . VAL A 1 185 ? -2.844 -31.859 -18.484 1 93.69 185 VAL A N 1
ATOM 1448 C CA . VAL A 1 185 ? -2.51 -30.828 -17.516 1 93.69 185 VAL A CA 1
ATOM 1449 C C . VAL A 1 185 ? -1.489 -31.359 -16.516 1 93.69 185 VAL A C 1
ATOM 1451 O O . VAL A 1 185 ? -0.514 -30.672 -16.203 1 93.69 185 VAL A O 1
ATOM 1454 N N . ILE A 1 186 ? -1.702 -32.531 -16.047 1 93.81 186 ILE A N 1
ATOM 1455 C CA . ILE A 1 186 ? -0.802 -33.188 -15.094 1 93.81 186 ILE A CA 1
ATOM 1456 C C . ILE A 1 186 ? 0.578 -33.344 -15.727 1 93.81 186 ILE A C 1
ATOM 1458 O O . ILE A 1 186 ? 1.595 -33.031 -15.109 1 93.81 186 ILE A O 1
ATOM 1462 N N . ASP A 1 187 ? 0.589 -33.781 -16.984 1 94.25 187 ASP A N 1
ATOM 1463 C CA . ASP A 1 187 ? 1.842 -34.062 -17.688 1 94.25 187 ASP A CA 1
ATOM 1464 C C . ASP A 1 187 ? 2.611 -32.781 -17.953 1 94.25 187 ASP A C 1
ATOM 1466 O O . ASP A 1 187 ? 3.842 -32.781 -18.016 1 94.25 187 ASP A O 1
ATOM 1470 N N . GLU A 1 188 ? 1.89 -31.688 -18.094 1 94.69 188 GLU A N 1
ATOM 1471 C CA . GLU A 1 188 ? 2.51 -30.406 -18.453 1 94.69 188 GLU A CA 1
ATOM 1472 C C . GLU A 1 188 ? 2.93 -29.641 -17.203 1 94.69 188 GLU A C 1
ATOM 1474 O O . GLU A 1 188 ? 3.555 -28.578 -17.297 1 94.69 188 GLU A O 1
ATOM 1479 N N . LEU A 1 189 ? 2.678 -30.156 -16.078 1 94 189 LEU A N 1
ATOM 1480 C CA . LEU A 1 189 ? 2.904 -29.453 -14.82 1 94 189 LEU A CA 1
ATOM 1481 C C . LEU A 1 189 ? 4.371 -29.062 -14.672 1 94 189 LEU A C 1
ATOM 1483 O O . LEU A 1 189 ? 4.688 -27.922 -14.32 1 94 189 LEU A O 1
ATOM 1487 N N . PRO A 1 190 ? 5.352 -29.938 -14.992 1 92.19 190 PRO A N 1
ATOM 1488 C CA . PRO A 1 190 ? 6.754 -29.531 -14.852 1 92.19 190 PRO A CA 1
ATOM 1489 C C . PRO A 1 190 ? 7.109 -28.328 -15.719 1 92.19 190 PRO A C 1
ATOM 1491 O O . PRO A 1 190 ? 7.844 -27.438 -15.281 1 92.19 190 PRO A O 1
ATOM 1494 N N . MET A 1 191 ? 6.527 -28.328 -16.891 1 93.25 191 MET A N 1
ATOM 1495 C CA . MET A 1 191 ? 6.777 -27.188 -17.766 1 93.25 191 MET A CA 1
ATOM 1496 C C . MET A 1 191 ? 6.105 -25.938 -17.234 1 93.25 191 MET A C 1
ATOM 1498 O O . MET A 1 191 ? 6.668 -24.844 -17.312 1 93.25 191 MET A O 1
ATOM 1502 N N . THR A 1 192 ? 4.934 -26.062 -16.734 1 94.19 192 THR A N 1
ATOM 1503 C CA . THR A 1 192 ? 4.219 -24.938 -16.141 1 94.19 192 THR A CA 1
ATOM 1504 C C . THR A 1 192 ? 5 -24.375 -14.953 1 94.19 192 THR A C 1
ATOM 1506 O O . THR A 1 192 ? 5.129 -23.156 -14.82 1 94.19 192 THR A O 1
ATOM 1509 N N . ILE A 1 193 ? 5.516 -25.234 -14.148 1 94 193 ILE A N 1
ATOM 1510 C CA . ILE A 1 193 ? 6.312 -24.844 -12.992 1 94 193 ILE A CA 1
ATOM 1511 C C . ILE A 1 193 ? 7.527 -24.031 -13.461 1 94 193 ILE A C 1
ATOM 1513 O O . ILE A 1 193 ? 7.812 -22.969 -12.93 1 94 193 ILE A O 1
ATOM 1517 N N . TYR A 1 194 ? 8.188 -24.578 -14.438 1 90.75 194 TYR A N 1
ATOM 1518 C CA . TYR A 1 194 ? 9.375 -23.922 -14.977 1 90.75 194 TY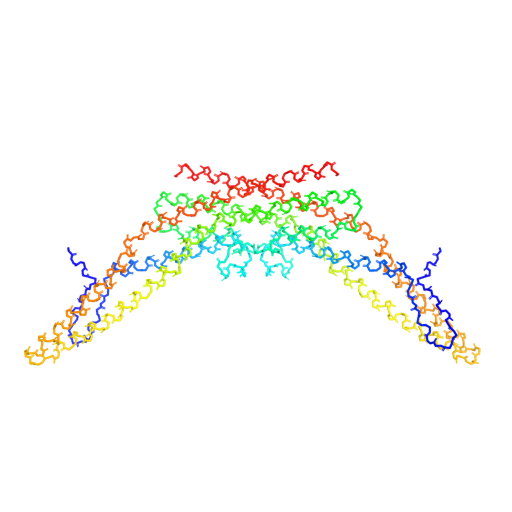R A CA 1
ATOM 1519 C C . TYR A 1 194 ? 9.039 -22.531 -15.5 1 90.75 194 TYR A C 1
ATOM 1521 O O . TYR A 1 194 ? 9.734 -21.562 -15.188 1 90.75 194 TYR A O 1
ATOM 1529 N N . THR A 1 195 ? 8 -22.391 -16.234 1 92.12 195 THR A N 1
ATOM 1530 C CA . THR A 1 195 ? 7.594 -21.109 -16.812 1 92.12 195 THR A CA 1
ATOM 1531 C C . THR A 1 195 ? 7.203 -20.125 -15.727 1 92.12 195 THR A C 1
ATOM 1533 O O . THR A 1 195 ? 7.559 -18.938 -15.797 1 92.12 195 THR A O 1
ATOM 1536 N N . ASN A 1 196 ? 6.473 -20.609 -14.773 1 92.62 196 ASN A N 1
ATOM 1537 C CA . ASN A 1 196 ? 6.07 -19.75 -13.672 1 92.62 196 ASN A CA 1
ATOM 1538 C C . ASN A 1 196 ? 7.281 -19.234 -12.898 1 92.62 196 ASN A C 1
ATOM 1540 O O . ASN A 1 196 ? 7.312 -18.062 -12.492 1 92.62 196 ASN A O 1
ATOM 1544 N N . GLN A 1 197 ? 8.234 -20.031 -12.68 1 89 197 GLN A N 1
ATOM 1545 C CA . GLN A 1 197 ? 9.445 -19.609 -11.977 1 89 197 GLN A CA 1
ATOM 1546 C C . GLN A 1 197 ? 10.203 -18.547 -12.766 1 89 197 GLN A C 1
ATOM 1548 O O . GLN A 1 197 ? 10.75 -17.609 -12.188 1 89 197 GLN A O 1
ATOM 1553 N N . ARG A 1 198 ? 10.211 -18.734 -13.984 1 88.44 198 ARG A N 1
ATOM 1554 C CA . ARG A 1 198 ? 10.875 -17.734 -14.836 1 88.44 198 ARG A CA 1
ATOM 1555 C C . ARG A 1 198 ? 10.172 -16.391 -14.734 1 88.44 198 ARG A C 1
ATOM 1557 O O . ARG A 1 198 ? 10.828 -15.344 -14.758 1 88.44 198 ARG A O 1
ATOM 1564 N N . GLU A 1 199 ? 8.875 -16.438 -14.641 1 91 199 GLU A N 1
ATOM 1565 C CA . GLU A 1 199 ? 8.133 -15.188 -14.508 1 91 199 GLU A CA 1
ATOM 1566 C C . GLU A 1 199 ? 8.469 -14.484 -13.195 1 91 199 GLU A C 1
ATOM 1568 O O . GLU A 1 199 ? 8.539 -13.258 -13.141 1 91 199 GLU A O 1
ATOM 1573 N N . VAL A 1 200 ? 8.672 -15.234 -12.148 1 88.12 200 VAL A N 1
ATOM 1574 C CA . VAL A 1 200 ? 9.039 -14.68 -10.852 1 88.12 200 VAL A CA 1
ATOM 1575 C C . VAL A 1 200 ? 10.406 -14.016 -10.945 1 88.12 200 VAL A C 1
ATOM 1577 O O . VAL A 1 200 ? 10.609 -12.906 -10.43 1 88.12 200 VAL A O 1
ATOM 1580 N N . VAL A 1 201 ? 11.25 -14.641 -11.648 1 84.94 201 VAL A N 1
ATOM 1581 C CA . VAL A 1 201 ? 12.594 -14.102 -11.797 1 84.94 201 VAL A CA 1
ATOM 1582 C C . VAL A 1 201 ? 12.547 -12.812 -12.617 1 84.94 201 VAL A C 1
ATOM 1584 O O . VAL A 1 201 ? 13.234 -11.844 -12.305 1 84.94 201 VAL A O 1
ATOM 1587 N N . LYS A 1 202 ? 11.766 -12.812 -13.641 1 87.12 202 LYS A N 1
ATOM 1588 C CA . LYS A 1 202 ? 11.586 -11.602 -14.438 1 87.12 202 LYS A CA 1
ATOM 1589 C C . LYS A 1 202 ? 11.047 -10.453 -13.586 1 87.12 202 LYS A C 1
ATOM 1591 O O . LYS A 1 202 ? 11.453 -9.305 -13.75 1 87.12 202 LYS A O 1
ATOM 1596 N N . PHE A 1 203 ? 10.203 -10.82 -12.727 1 90.06 203 PHE A N 1
ATOM 1597 C CA . PHE A 1 203 ? 9.656 -9.836 -11.797 1 90.06 203 PHE A CA 1
ATOM 1598 C C . PHE A 1 203 ? 10.758 -9.227 -10.938 1 90.06 203 PHE A C 1
ATOM 1600 O O . PHE A 1 203 ? 10.797 -8.008 -10.742 1 90.06 203 PHE A O 1
ATOM 1607 N N . PHE A 1 204 ? 11.625 -9.977 -10.523 1 88.38 204 PHE A N 1
ATOM 1608 C CA . PHE A 1 204 ? 12.711 -9.508 -9.664 1 88.38 204 PHE A CA 1
ATOM 1609 C C . PHE A 1 204 ? 13.648 -8.586 -10.43 1 88.38 204 PHE A C 1
ATOM 1611 O O . PHE A 1 204 ? 14.133 -7.594 -9.883 1 88.38 204 PHE A O 1
ATOM 1618 N N . ALA A 1 205 ? 13.844 -8.969 -11.625 1 89.12 205 ALA A N 1
ATOM 1619 C CA . ALA A 1 205 ? 14.68 -8.109 -12.461 1 89.12 205 ALA A CA 1
ATOM 1620 C C . ALA A 1 205 ? 14.055 -6.727 -12.633 1 89.12 205 ALA A C 1
ATOM 1622 O O . ALA A 1 205 ? 14.75 -5.711 -12.609 1 89.12 205 ALA A O 1
ATOM 1623 N N . GLN A 1 206 ? 12.789 -6.777 -12.781 1 91.81 206 GLN A N 1
ATOM 1624 C CA . GLN A 1 206 ? 12.078 -5.508 -12.898 1 91.81 206 GLN A CA 1
ATOM 1625 C C . GLN A 1 206 ? 12.125 -4.723 -11.594 1 91.81 206 GLN A C 1
ATOM 1627 O O . GLN A 1 206 ? 12.258 -3.496 -11.602 1 91.81 206 GLN A O 1
ATOM 1632 N N . ARG A 1 207 ? 11.984 -5.375 -10.477 1 92 207 ARG A N 1
ATOM 1633 C CA . ARG A 1 207 ? 12.039 -4.727 -9.172 1 92 207 ARG A CA 1
ATOM 1634 C C . ARG A 1 207 ? 13.422 -4.117 -8.93 1 92 207 ARG A C 1
ATOM 1636 O O . ARG A 1 207 ? 13.531 -3.059 -8.305 1 92 207 ARG A O 1
ATOM 1643 N N . ASP A 1 208 ? 14.398 -4.797 -9.406 1 93 208 ASP A N 1
ATOM 1644 C CA . ASP A 1 208 ? 15.75 -4.262 -9.305 1 93 208 ASP A CA 1
ATOM 1645 C C . ASP A 1 208 ? 15.867 -2.916 -10.008 1 93 208 ASP A C 1
ATOM 1647 O O . ASP A 1 208 ? 16.453 -1.972 -9.469 1 93 208 ASP A O 1
ATOM 1651 N N . LYS A 1 209 ? 15.336 -2.859 -11.172 1 94.75 209 LYS A N 1
ATOM 1652 C CA . LYS A 1 209 ? 15.367 -1.608 -11.93 1 94.75 209 LYS A CA 1
ATOM 1653 C C . LYS A 1 209 ? 14.617 -0.503 -11.188 1 94.75 209 LYS A C 1
ATOM 1655 O O . LYS A 1 209 ? 15.062 0.646 -11.164 1 94.75 209 LYS A O 1
ATOM 1660 N N . TYR A 1 210 ? 13.508 -0.864 -10.625 1 96.5 210 TYR A N 1
ATOM 1661 C CA . TYR A 1 210 ? 12.734 0.098 -9.852 1 96.5 210 TYR A CA 1
ATOM 1662 C C . TYR A 1 210 ? 13.555 0.659 -8.703 1 96.5 210 TYR A C 1
ATOM 1664 O O . TYR A 1 210 ? 13.625 1.876 -8.516 1 96.5 210 TYR A O 1
ATOM 1672 N N . HIS A 1 211 ? 14.156 -0.186 -7.926 1 95.94 211 HIS A N 1
ATOM 1673 C CA . HIS A 1 211 ? 14.875 0.257 -6.738 1 95.94 211 HIS A CA 1
ATOM 1674 C C . HIS A 1 211 ? 16.141 1.03 -7.121 1 95.94 211 HIS A C 1
ATOM 1676 O O . HIS A 1 211 ? 16.531 1.957 -6.414 1 95.94 211 HIS A O 1
ATOM 1682 N N . THR A 1 212 ? 16.719 0.665 -8.227 1 96.69 212 THR A N 1
ATOM 1683 C CA . THR A 1 212 ? 17.859 1.428 -8.719 1 96.69 212 THR A CA 1
ATOM 1684 C C . THR A 1 212 ? 17.453 2.857 -9.055 1 96.69 212 THR A C 1
ATOM 1686 O O . THR A 1 212 ? 18.094 3.814 -8.617 1 96.69 212 THR A O 1
ATOM 1689 N N . THR A 1 213 ? 16.375 2.973 -9.82 1 97.75 213 THR A N 1
ATOM 1690 C CA . THR A 1 213 ? 15.883 4.293 -10.211 1 97.75 213 THR A CA 1
ATOM 1691 C C . THR A 1 213 ? 15.43 5.082 -8.984 1 97.75 213 THR A C 1
ATOM 1693 O O . THR A 1 213 ? 15.719 6.273 -8.867 1 97.75 213 THR A O 1
ATOM 1696 N N . ALA A 1 214 ? 14.719 4.438 -8.109 1 96.44 214 ALA A N 1
ATOM 1697 C CA . ALA A 1 214 ? 14.242 5.09 -6.891 1 96.44 214 ALA A CA 1
ATOM 1698 C C . ALA A 1 214 ? 15.414 5.598 -6.051 1 96.44 214 ALA A C 1
ATOM 1700 O O . ALA A 1 214 ? 15.367 6.715 -5.523 1 96.44 214 ALA A O 1
ATOM 1701 N N . ASN A 1 215 ? 16.422 4.766 -5.965 1 96.31 215 ASN A N 1
ATOM 1702 C CA . ASN A 1 215 ? 17.625 5.164 -5.246 1 96.31 215 ASN A CA 1
ATOM 1703 C C . ASN A 1 215 ? 18.266 6.406 -5.859 1 96.31 215 ASN A C 1
ATOM 1705 O O . ASN A 1 215 ? 18.656 7.328 -5.141 1 96.31 215 ASN A O 1
ATOM 1709 N N . ASP A 1 216 ? 18.328 6.438 -7.125 1 97.62 216 ASP A N 1
ATOM 1710 C CA . ASP A 1 216 ? 18.906 7.582 -7.82 1 97.62 216 ASP A CA 1
ATOM 1711 C C . ASP A 1 216 ? 18.094 8.852 -7.57 1 97.62 216 ASP A C 1
ATOM 1713 O O . ASP A 1 216 ? 18.656 9.922 -7.332 1 97.62 216 ASP A O 1
ATOM 1717 N N . ILE A 1 217 ? 16.797 8.719 -7.617 1 97.69 217 ILE A N 1
ATOM 1718 C CA . ILE A 1 217 ? 15.898 9.852 -7.418 1 97.69 217 ILE A CA 1
ATOM 1719 C C . ILE A 1 217 ? 16.094 10.414 -6.008 1 97.69 217 ILE A C 1
ATOM 1721 O O . ILE A 1 217 ? 16.219 11.625 -5.828 1 97.69 217 ILE A O 1
ATOM 1725 N N . MET A 1 218 ? 16.141 9.562 -5.066 1 95.56 218 MET A N 1
ATOM 1726 C CA . MET A 1 218 ? 16.234 9.984 -3.672 1 95.56 218 MET A CA 1
ATOM 1727 C C . MET A 1 218 ? 17.609 10.594 -3.381 1 95.56 218 MET A C 1
ATOM 1729 O O . MET A 1 218 ? 17.703 11.594 -2.67 1 95.56 218 MET A O 1
ATOM 1733 N N . LYS A 1 219 ? 18.641 10.008 -3.916 1 94.56 219 LYS A N 1
ATOM 1734 C CA . LYS A 1 219 ? 19.984 10.547 -3.727 1 94.56 219 LYS A CA 1
ATOM 1735 C C . LYS A 1 219 ? 20.094 11.953 -4.312 1 94.56 219 LYS A C 1
ATOM 1737 O O . LYS A 1 219 ? 20.688 12.844 -3.695 1 94.56 219 LYS A O 1
ATOM 1742 N N . ASP A 1 220 ? 19.562 12.07 -5.48 1 96.06 220 ASP A N 1
ATOM 1743 C CA . ASP A 1 220 ? 19.594 13.383 -6.121 1 96.06 220 ASP A CA 1
ATOM 1744 C C . ASP A 1 220 ? 18.797 14.406 -5.305 1 96.06 220 ASP A C 1
ATOM 1746 O O . ASP A 1 220 ? 19.25 15.539 -5.121 1 96.06 220 ASP A O 1
ATOM 1750 N N . ALA A 1 221 ? 17.641 14.031 -4.855 1 94.56 221 ALA A N 1
ATOM 1751 C CA . ALA A 1 221 ? 16.812 14.922 -4.043 1 94.56 221 ALA A CA 1
ATOM 1752 C C . ALA A 1 221 ? 17.547 15.336 -2.768 1 94.56 221 ALA A C 1
ATOM 1754 O O . ALA A 1 221 ? 17.562 16.516 -2.408 1 94.56 221 ALA A O 1
ATOM 1755 N N . LEU A 1 222 ? 18.141 14.414 -2.131 1 92.56 222 LEU A N 1
ATOM 1756 C CA . LEU A 1 222 ? 18.828 14.703 -0.878 1 92.56 222 LEU A CA 1
ATOM 1757 C C . LEU A 1 222 ? 20.031 15.609 -1.115 1 92.56 222 LEU A C 1
ATOM 1759 O O . LEU A 1 222 ? 20.312 16.5 -0.309 1 92.56 222 LEU A O 1
ATOM 1763 N N . LYS A 1 223 ? 20.734 15.375 -2.143 1 93.19 223 LYS A N 1
ATOM 1764 C CA . LYS A 1 223 ? 21.859 16.25 -2.5 1 93.19 223 LYS A CA 1
ATOM 1765 C C . LYS A 1 223 ? 21.391 17.688 -2.697 1 93.19 223 LYS A C 1
ATOM 1767 O O . LYS A 1 223 ? 22.047 18.625 -2.234 1 93.19 223 LYS A O 1
ATOM 1772 N N . GLN A 1 224 ? 20.25 17.844 -3.322 1 93.44 224 GLN A N 1
ATOM 1773 C CA . GLN A 1 224 ? 19.703 19.172 -3.574 1 93.44 224 GLN A CA 1
ATOM 1774 C C . GLN A 1 224 ? 19.203 19.812 -2.285 1 93.44 224 GLN A C 1
ATOM 1776 O O . GLN A 1 224 ? 19.328 21.016 -2.094 1 93.44 224 GLN A O 1
ATOM 1781 N N . LEU A 1 225 ? 18.672 19 -1.403 1 88.94 225 LEU A N 1
ATOM 1782 C CA . LEU A 1 225 ? 18.109 19.5 -0.151 1 88.94 225 LEU A CA 1
ATOM 1783 C C . LEU A 1 225 ? 19.234 19.953 0.788 1 88.94 225 LEU A C 1
ATOM 1785 O O . LEU A 1 225 ? 19.047 20.906 1.56 1 88.94 225 LEU A O 1
ATOM 1789 N N . THR A 1 226 ? 20.281 19.297 0.748 1 84.12 226 THR A N 1
ATOM 1790 C CA . THR A 1 226 ? 21.406 19.641 1.616 1 84.12 226 THR A CA 1
ATOM 1791 C C . THR A 1 226 ? 22.094 20.906 1.138 1 84.12 226 THR A C 1
ATOM 1793 O O . THR A 1 226 ? 22.719 21.609 1.926 1 84.12 226 THR A O 1
ATOM 1796 N N . LYS A 1 227 ? 21.938 21.375 -0.087 1 80.25 227 LYS A N 1
ATOM 1797 C CA . LYS A 1 227 ? 22.531 22.578 -0.651 1 80.25 227 LYS A CA 1
ATOM 1798 C C . LYS A 1 227 ? 21.672 23.797 -0.369 1 80.25 227 LYS A C 1
ATOM 1800 O O . LYS A 1 227 ? 22.141 24.938 -0.457 1 80.25 227 LYS A O 1
ATOM 1805 N N . LYS A 1 228 ? 20.453 23.594 -0.021 1 72.19 228 LYS A N 1
ATOM 1806 C CA . LYS A 1 228 ? 19.531 24.688 0.236 1 72.19 228 LYS A CA 1
ATOM 1807 C C . LYS A 1 228 ? 19.297 24.891 1.733 1 72.19 228 LYS A C 1
ATOM 1809 O O . LYS A 1 228 ? 19.297 23.922 2.492 1 72.19 228 LYS A O 1
ATOM 1814 N N . MET B 1 1 ? 0.552 46.531 25.672 1 30.27 1 MET B N 1
ATOM 1815 C CA . MET B 1 1 ? -0.548 47 24.828 1 30.27 1 MET B CA 1
ATOM 1816 C C . MET B 1 1 ? -1.611 45.938 24.672 1 30.27 1 MET B C 1
ATOM 1818 O O . MET B 1 1 ? -1.304 44.812 24.281 1 30.27 1 MET B O 1
ATOM 1822 N N . ASN B 1 2 ? -2.59 45.906 25.391 1 37.28 2 ASN B N 1
ATOM 1823 C CA . ASN B 1 2 ? -3.752 45.031 25.562 1 37.28 2 ASN B CA 1
ATOM 1824 C C . ASN B 1 2 ? -4.477 44.812 24.234 1 37.28 2 ASN B C 1
ATOM 1826 O O . ASN B 1 2 ? -5.094 45.719 23.688 1 37.28 2 ASN B O 1
ATOM 1830 N N . LYS B 1 3 ? -3.887 44.156 23.359 1 50.66 3 LYS B N 1
ATOM 1831 C CA . LYS B 1 3 ? -4.387 43.906 22 1 50.66 3 LYS B CA 1
ATOM 1832 C C . LYS B 1 3 ? -5.852 43.5 22.031 1 50.66 3 LYS B C 1
ATOM 1834 O O . LYS B 1 3 ? -6.191 42.469 22.609 1 50.66 3 LYS B O 1
ATOM 1839 N N . PHE B 1 4 ? -6.691 44.406 22.094 1 51.25 4 PHE B N 1
ATOM 1840 C CA . PHE B 1 4 ? -8.133 44.219 22.125 1 51.25 4 PHE B CA 1
ATOM 1841 C C . PHE B 1 4 ? -8.617 43.469 20.906 1 51.25 4 PHE B C 1
ATOM 1843 O O . PHE B 1 4 ? -8.312 43.844 19.766 1 51.25 4 PHE B O 1
ATOM 1850 N N . TYR B 1 5 ? -8.805 42.156 21.109 1 52.34 5 TYR B N 1
ATOM 1851 C CA . TYR B 1 5 ? -9.336 41.281 20.062 1 52.34 5 TYR B CA 1
ATOM 1852 C C . TYR B 1 5 ? -10.797 41.625 19.766 1 52.34 5 TYR B C 1
ATOM 1854 O O . TYR B 1 5 ? -11.461 40.906 19.016 1 52.34 5 TYR B O 1
ATOM 1862 N N . LEU B 1 6 ? -11.195 42.719 20.609 1 56.28 6 LEU B N 1
ATOM 1863 C CA . LEU B 1 6 ? -12.609 43.031 20.453 1 56.28 6 LEU B CA 1
ATOM 1864 C C . LEU B 1 6 ? -12.797 44.406 19.766 1 56.28 6 LEU B C 1
ATOM 1866 O O . LEU B 1 6 ? -12 45.312 19.969 1 56.28 6 LEU B O 1
ATOM 1870 N N . LYS B 1 7 ? -13.172 44.562 18.656 1 44.59 7 LYS B N 1
ATOM 1871 C CA . LYS B 1 7 ? -13.711 45.844 18.156 1 44.59 7 LYS B CA 1
ATOM 1872 C C . LYS B 1 7 ? -15.18 46 18.547 1 44.59 7 LYS B C 1
ATOM 1874 O O . LYS B 1 7 ? -15.984 45.094 18.359 1 44.59 7 LYS B O 1
ATOM 1879 N N . ALA B 1 8 ? -15.414 46.938 19.516 1 42.81 8 ALA B N 1
ATOM 1880 C CA . ALA B 1 8 ? -16.75 47.375 19.906 1 42.81 8 ALA B CA 1
ATOM 1881 C C . ALA B 1 8 ? -17.484 48 18.719 1 42.81 8 ALA B C 1
ATOM 1883 O O . ALA B 1 8 ? -16.969 48.906 18.078 1 42.81 8 ALA B O 1
ATOM 1884 N N . ALA B 1 9 ? -18.141 47.281 17.953 1 36.94 9 ALA B N 1
ATOM 1885 C CA . ALA B 1 9 ? -19.031 48 17.047 1 36.94 9 ALA B CA 1
ATOM 1886 C C . ALA B 1 9 ? -20.156 48.688 17.828 1 36.94 9 ALA B C 1
ATOM 1888 O O . ALA B 1 9 ? -20.859 48.031 18.594 1 36.94 9 ALA B O 1
ATOM 1889 N N . GLU B 1 10 ? -19.922 49.844 18.344 1 35.75 10 GLU B N 1
ATOM 1890 C CA . GLU B 1 10 ? -20.969 50.688 18.938 1 35.75 10 GLU B CA 1
ATOM 1891 C C . GLU B 1 10 ? -22.125 50.875 17.969 1 35.75 10 GLU B C 1
ATOM 1893 O O . GLU B 1 10 ? -23.016 51.719 18.203 1 35.75 10 GLU B O 1
ATOM 1898 N N . ARG B 1 11 ? -22.922 50 17.328 1 36.5 11 ARG B N 1
ATOM 1899 C CA . ARG B 1 11 ? -24.094 50.688 16.844 1 36.5 11 ARG B CA 1
ATOM 1900 C C . ARG B 1 11 ? -25.062 51 17.969 1 36.5 11 ARG B C 1
ATOM 1902 O O . ARG B 1 11 ? -25.109 50.25 18.969 1 36.5 11 ARG B O 1
ATOM 1909 N N . ILE B 1 12 ? -26.094 51.938 18.109 1 34.19 12 ILE B N 1
ATOM 1910 C CA . ILE B 1 12 ? -27.172 52.344 19 1 34.19 12 ILE B CA 1
ATOM 1911 C C . ILE B 1 12 ? -27.859 51.125 19.594 1 34.19 12 ILE B C 1
ATOM 1913 O O . ILE B 1 12 ? -27.984 51 20.812 1 34.19 12 ILE B O 1
ATOM 1917 N N . GLY B 1 13 ? -29.359 50.812 19.312 1 33.78 13 GLY B N 1
ATOM 1918 C CA . GLY B 1 13 ? -30.438 50 19.828 1 33.78 13 GLY B CA 1
ATOM 1919 C C . GLY B 1 13 ? -30.109 48.5 19.859 1 33.78 13 GLY B C 1
ATOM 1920 O O . GLY B 1 13 ? -30.859 47.719 20.422 1 33.78 13 GLY B O 1
ATOM 1921 N N . ILE B 1 14 ? -29.828 47.844 18.562 1 37.03 14 ILE B N 1
ATOM 1922 C CA . ILE B 1 14 ? -29.797 46.438 18.203 1 37.03 14 ILE B CA 1
ATOM 1923 C C . ILE B 1 14 ? -28.578 45.75 18.812 1 37.03 14 ILE B C 1
ATOM 1925 O O . ILE B 1 14 ? -27.531 46.406 18.984 1 37.03 14 ILE B O 1
ATOM 1929 N N . VAL B 1 15 ? -28.641 44.5 19.375 1 43.06 15 VAL B N 1
ATOM 1930 C CA . VAL B 1 15 ? -27.703 43.5 19.891 1 43.06 15 VAL B CA 1
ATOM 1931 C C . VAL B 1 15 ? -26.375 43.625 19.125 1 43.06 15 VAL B C 1
ATOM 1933 O O . VAL B 1 15 ? -26.344 43.406 17.906 1 43.06 15 VAL B O 1
ATOM 1936 N N . GLU B 1 16 ? -25.516 44.5 19.359 1 46.72 16 GLU B N 1
ATOM 1937 C CA . GLU B 1 16 ? -24.188 44.781 18.828 1 46.72 16 GLU B CA 1
ATOM 1938 C C . GLU B 1 16 ? -23.328 43.5 18.828 1 46.72 16 GLU B C 1
ATOM 1940 O O . GLU B 1 16 ? -23.109 42.906 19.875 1 46.72 16 GLU B O 1
ATOM 1945 N N . GLU B 1 17 ? -23.5 42.656 17.938 1 56 17 GLU B N 1
ATOM 1946 C CA . GLU B 1 17 ? -22.688 41.469 17.828 1 56 17 GLU B CA 1
ATOM 1947 C C . GLU B 1 17 ? -21.188 41.812 17.828 1 56 17 GLU B C 1
ATOM 1949 O O . GLU B 1 17 ? -20.766 42.688 17.094 1 56 17 GLU B O 1
ATOM 1954 N N . THR B 1 18 ? -20.531 41.562 18.984 1 62 18 THR B N 1
ATOM 1955 C CA . THR B 1 18 ? -19.078 41.688 19.078 1 62 18 THR B CA 1
ATOM 1956 C C . THR B 1 18 ? -18.391 40.844 18.016 1 62 18 THR B C 1
ATOM 1958 O O . THR B 1 18 ? -18.75 39.688 17.844 1 62 18 THR B O 1
ATOM 1961 N N . LYS B 1 19 ? -17.859 41.594 17.078 1 70.75 19 LYS B N 1
ATOM 1962 C CA . LYS B 1 19 ? -17.125 40.875 16.031 1 70.75 19 LYS B CA 1
ATOM 1963 C C . LYS B 1 19 ? -15.641 40.781 16.359 1 70.75 19 LYS B C 1
ATOM 1965 O O . LYS B 1 19 ? -15.102 41.656 17.062 1 70.75 19 LYS B O 1
ATOM 1970 N N . LEU B 1 20 ? -15.086 39.719 16 1 80.94 20 LEU B N 1
ATOM 1971 C CA . LEU B 1 20 ? -13.648 39.531 16.156 1 80.94 20 LEU B CA 1
ATOM 1972 C C . LEU B 1 20 ? -12.867 40.438 15.219 1 80.94 20 LEU B C 1
ATOM 1974 O O . LEU B 1 20 ? -13.352 40.781 14.133 1 80.94 20 LEU B O 1
ATOM 1978 N N . GLU B 1 21 ? -11.734 40.938 15.617 1 83.19 21 GLU B N 1
ATOM 1979 C CA . GLU B 1 21 ? -10.844 41.688 14.742 1 83.19 21 GLU B CA 1
ATOM 1980 C C . GLU B 1 21 ? -10.492 40.906 13.484 1 83.19 21 GLU B C 1
ATOM 1982 O O . GLU B 1 21 ? -10.195 39.719 13.555 1 83.19 21 GLU B O 1
ATOM 1987 N N . PRO B 1 22 ? -10.562 41.562 12.375 1 86.94 22 PRO B N 1
ATOM 1988 C CA . PRO B 1 22 ? -10.32 40.906 11.102 1 86.94 22 PRO B CA 1
ATOM 1989 C C . PRO B 1 22 ? -8.969 40.188 11.055 1 86.94 22 PRO B C 1
ATOM 1991 O O . PRO B 1 22 ? -8.852 39.094 10.492 1 86.94 22 PRO B O 1
ATOM 1994 N N . THR B 1 23 ? -7.891 40.844 11.586 1 89.38 23 THR B N 1
ATOM 1995 C CA . THR B 1 23 ? -6.562 40.219 11.578 1 89.38 23 THR B CA 1
ATOM 1996 C C . THR B 1 23 ? -6.551 38.938 12.391 1 89.38 23 THR B C 1
ATOM 1998 O O . THR B 1 23 ? -5.863 37.969 12.039 1 89.38 23 THR B O 1
ATOM 2001 N N . PHE B 1 24 ? -7.23 38.969 13.477 1 90.56 24 PHE B N 1
ATOM 2002 C CA . PHE B 1 24 ? -7.352 37.781 14.32 1 90.56 24 PHE B CA 1
ATOM 2003 C C . PHE B 1 24 ? -8.086 36.688 13.586 1 90.56 24 PHE B C 1
ATOM 2005 O O . PHE B 1 24 ? -7.633 35.531 13.57 1 90.56 24 PHE B O 1
ATOM 2012 N N . GLU B 1 25 ? -9.18 36.938 12.938 1 89.12 25 GLU B N 1
ATOM 2013 C CA . GLU B 1 25 ? -9.945 35.969 12.164 1 89.12 25 GLU B CA 1
ATOM 2014 C C . GLU B 1 25 ? -9.125 35.406 11.008 1 89.12 25 GLU B C 1
ATOM 2016 O O . GLU B 1 25 ? -9.203 34.219 10.703 1 89.12 25 GLU B O 1
ATOM 2021 N N . GLU B 1 26 ? -8.438 36.312 10.375 1 93.06 26 GLU B N 1
ATOM 2022 C CA . GLU B 1 26 ? -7.57 35.875 9.281 1 93.06 26 GLU B CA 1
ATOM 2023 C C . GLU B 1 26 ? -6.488 34.938 9.773 1 93.06 26 GLU B C 1
ATOM 2025 O O . GLU B 1 26 ? -6.125 33.969 9.078 1 93.06 26 GLU B O 1
ATOM 2030 N N . GLY B 1 27 ? -5.961 35.281 11.008 1 93.38 27 GLY B N 1
ATOM 2031 C CA . GLY B 1 27 ? -4.98 34.375 11.609 1 93.38 27 GLY B CA 1
ATOM 2032 C C . GLY B 1 27 ? -5.523 33 11.867 1 93.38 27 GLY B C 1
ATOM 2033 O O . GLY B 1 27 ? -4.844 31.984 11.602 1 93.38 27 GLY B O 1
ATOM 2034 N N . ILE B 1 28 ? -6.746 32.906 12.281 1 92.25 28 ILE B N 1
ATOM 2035 C CA . ILE B 1 28 ? -7.398 31.641 12.547 1 92.25 28 ILE B CA 1
ATOM 2036 C C . ILE B 1 28 ? -7.578 30.859 11.242 1 92.25 28 ILE B C 1
ATOM 2038 O O . ILE B 1 28 ? -7.301 29.672 11.172 1 92.25 28 ILE B O 1
ATOM 2042 N N . LYS B 1 29 ? -8.008 31.562 10.25 1 93 29 LYS B N 1
ATOM 2043 C CA . LYS B 1 29 ? -8.219 30.938 8.945 1 93 29 LYS B CA 1
ATOM 2044 C C . LYS B 1 29 ? -6.91 30.406 8.383 1 93 29 LYS B C 1
ATOM 2046 O O . LYS B 1 29 ? -6.891 29.344 7.754 1 93 29 LYS B O 1
ATOM 2051 N N . LYS B 1 30 ? -5.844 31.141 8.602 1 94.25 30 LYS B N 1
ATOM 2052 C CA . LYS B 1 30 ? -4.535 30.703 8.117 1 94.25 30 LYS B CA 1
ATOM 2053 C C . LYS B 1 30 ? -4.094 29.422 8.82 1 94.25 30 LYS B C 1
ATOM 2055 O O . LYS B 1 30 ? -3.566 28.5 8.188 1 94.25 30 LYS B O 1
ATOM 2060 N N . VAL B 1 31 ? -4.301 29.359 10.102 1 94.56 31 VAL B N 1
ATOM 2061 C CA . VAL B 1 31 ? -3.938 28.172 10.867 1 94.56 31 VAL B CA 1
ATOM 2062 C C . VAL B 1 31 ? -4.742 26.969 10.375 1 94.56 31 VAL B C 1
ATOM 2064 O O . VAL B 1 31 ? -4.195 25.891 10.195 1 94.56 31 VAL B O 1
ATOM 2067 N N . GLU B 1 32 ? -5.973 27.172 10.117 1 93.31 32 GLU B N 1
ATOM 2068 C CA . GLU B 1 32 ? -6.836 26.094 9.648 1 93.31 32 GLU B CA 1
ATOM 2069 C C . GLU B 1 32 ? -6.438 25.641 8.25 1 93.31 32 GLU B C 1
ATOM 2071 O O . GLU B 1 32 ? -6.438 24.438 7.957 1 93.31 32 GLU B O 1
ATOM 2076 N N . ALA B 1 33 ? -6.18 26.578 7.453 1 94.56 33 ALA B N 1
ATOM 2077 C CA . ALA B 1 33 ? -5.762 26.25 6.094 1 94.56 33 ALA B CA 1
ATOM 2078 C C . ALA B 1 33 ? -4.445 25.469 6.102 1 94.56 33 ALA B C 1
ATOM 2080 O O . ALA B 1 33 ? -4.281 24.516 5.344 1 94.56 33 ALA B O 1
ATOM 2081 N N . TYR B 1 34 ? -3.518 25.906 6.922 1 95.88 34 TYR B N 1
ATOM 2082 C CA . TYR B 1 34 ? -2.248 25.203 7.039 1 95.88 34 TYR B CA 1
ATOM 2083 C C . TYR B 1 34 ? -2.463 23.781 7.559 1 95.88 34 TYR B C 1
ATOM 2085 O O . TYR B 1 34 ? -1.834 22.844 7.078 1 95.88 34 TYR B O 1
ATOM 2093 N N . ARG B 1 35 ? -3.289 23.688 8.484 1 95.19 35 ARG B N 1
ATOM 2094 C CA . ARG B 1 35 ? -3.6 22.359 9.031 1 95.19 35 ARG B CA 1
ATOM 2095 C C . ARG B 1 35 ? -4.105 21.422 7.938 1 95.19 35 ARG B C 1
ATOM 2097 O O . ARG B 1 35 ? -3.705 20.266 7.879 1 95.19 35 ARG B O 1
ATOM 2104 N N . LEU B 1 36 ? -4.984 21.891 7.121 1 94.12 36 LEU B N 1
ATOM 2105 C CA . LEU B 1 36 ? -5.527 21.094 6.031 1 94.12 36 LEU B CA 1
ATOM 2106 C C . LEU B 1 36 ? -4.426 20.672 5.066 1 94.12 36 LEU B C 1
ATOM 2108 O O . LEU B 1 36 ? -4.414 19.531 4.582 1 94.12 36 LEU B O 1
ATOM 2112 N N . ALA B 1 37 ? -3.549 21.578 4.84 1 94.69 37 ALA B N 1
ATOM 2113 C CA . ALA B 1 37 ? -2.42 21.266 3.965 1 94.69 37 ALA B CA 1
ATOM 2114 C C . ALA B 1 37 ? -1.526 20.203 4.586 1 94.69 37 ALA B C 1
ATOM 2116 O O . ALA B 1 37 ? -1.081 19.281 3.9 1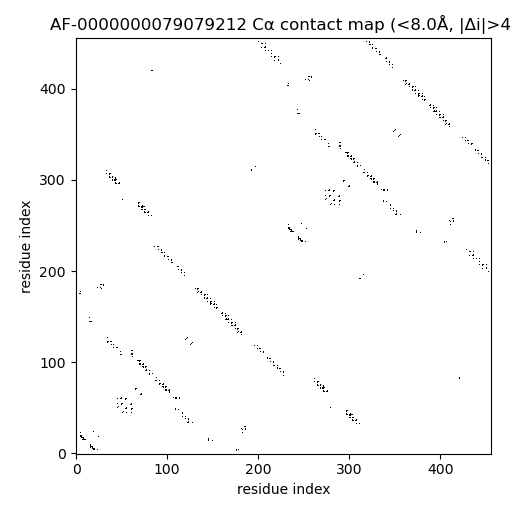 94.69 37 ALA B O 1
ATOM 2117 N N . VAL B 1 38 ? -1.264 20.328 5.867 1 96.31 38 VAL B N 1
ATOM 2118 C CA . VAL B 1 38 ? -0.429 19.359 6.562 1 96.31 38 VAL B CA 1
ATOM 2119 C C . VAL B 1 38 ? -1.136 18 6.594 1 96.31 38 VAL B C 1
ATOM 2121 O O . VAL B 1 38 ? -0.49 16.953 6.504 1 96.31 38 VAL B O 1
ATOM 2124 N N . ASP B 1 39 ? -2.418 18.062 6.703 1 95.25 39 ASP B N 1
ATOM 2125 C CA . ASP B 1 39 ? -3.197 16.828 6.699 1 95.25 39 ASP B CA 1
ATOM 2126 C C . ASP B 1 39 ? -2.986 16.062 5.402 1 95.25 39 ASP B C 1
ATOM 2128 O O . ASP B 1 39 ? -2.811 14.836 5.422 1 95.25 39 ASP B O 1
ATOM 2132 N N . GLY B 1 40 ? -3.033 16.703 4.324 1 93.94 40 GLY B N 1
ATOM 2133 C CA . GLY B 1 40 ? -2.734 16.062 3.053 1 93.94 40 GLY B CA 1
ATOM 2134 C C . GLY B 1 40 ? -1.329 15.492 2.982 1 93.94 40 GLY B C 1
ATOM 2135 O O . GLY B 1 40 ? -1.118 14.398 2.455 1 93.94 40 GLY B O 1
ATOM 2136 N N . THR B 1 41 ? -0.404 16.25 3.461 1 95.06 41 THR B N 1
ATOM 2137 C CA . THR B 1 41 ? 0.984 15.797 3.496 1 95.06 41 THR B CA 1
ATOM 2138 C C . THR B 1 41 ? 1.124 14.539 4.344 1 95.06 41 THR B C 1
ATOM 2140 O O . THR B 1 41 ? 1.809 13.586 3.951 1 95.06 41 THR B O 1
ATOM 2143 N N . LEU B 1 42 ? 0.473 14.594 5.441 1 94.69 42 LEU B N 1
ATOM 2144 C CA . LEU B 1 42 ? 0.491 13.445 6.336 1 94.69 42 LEU B CA 1
ATOM 2145 C C . LEU B 1 42 ? -0.062 12.203 5.641 1 94.69 42 LEU B C 1
ATOM 2147 O O . LEU B 1 42 ? 0.524 11.125 5.73 1 94.69 42 LEU B O 1
ATOM 2151 N N . ASP B 1 43 ? -1.16 12.352 4.93 1 92.88 43 ASP B N 1
ATOM 2152 C CA . ASP B 1 43 ? -1.752 11.25 4.184 1 92.88 43 ASP B CA 1
ATOM 2153 C C . ASP B 1 43 ? -0.752 10.656 3.189 1 92.88 43 ASP B C 1
ATOM 2155 O O . ASP B 1 43 ? -0.64 9.438 3.066 1 92.88 43 ASP B O 1
ATOM 2159 N N . GLY B 1 44 ? -0.127 11.508 2.521 1 92.5 44 GLY B N 1
ATOM 2160 C CA . GLY B 1 44 ? 0.871 11.062 1.562 1 92.5 44 GLY B CA 1
ATOM 2161 C C . GLY B 1 44 ? 2.016 10.305 2.203 1 92.5 44 GLY B C 1
ATOM 2162 O O . GLY B 1 44 ? 2.418 9.25 1.711 1 92.5 44 GLY B O 1
ATOM 2163 N N . LEU B 1 45 ? 2.547 10.836 3.283 1 94.56 45 LEU B N 1
ATOM 2164 C CA . LEU B 1 45 ? 3.656 10.195 3.984 1 94.56 45 LEU B CA 1
ATOM 2165 C C . LEU B 1 45 ? 3.248 8.828 4.52 1 94.56 45 LEU B C 1
ATOM 2167 O O . LEU B 1 45 ? 3.992 7.855 4.383 1 94.56 45 LEU B O 1
ATOM 2171 N N . GLU B 1 46 ? 2.082 8.773 5.078 1 93.44 46 GLU B N 1
ATOM 2172 C CA . GLU B 1 46 ? 1.594 7.52 5.633 1 93.44 46 GLU B CA 1
ATOM 2173 C C . GLU B 1 46 ? 1.386 6.477 4.539 1 93.44 46 GLU B C 1
ATOM 2175 O O . GLU B 1 46 ? 1.729 5.305 4.719 1 93.44 46 GLU B O 1
ATOM 2180 N N . ALA B 1 47 ? 0.848 6.918 3.455 1 90.81 47 ALA B N 1
ATOM 2181 C CA . ALA B 1 47 ? 0.596 5.996 2.35 1 90.81 47 ALA B CA 1
ATOM 2182 C C . ALA B 1 47 ? 1.901 5.426 1.802 1 90.81 47 ALA B C 1
ATOM 2184 O O . ALA B 1 47 ? 1.95 4.273 1.373 1 90.81 47 ALA B O 1
ATOM 2185 N N . ILE B 1 48 ? 2.922 6.199 1.795 1 92.62 48 ILE B N 1
ATOM 2186 C CA . ILE B 1 48 ? 4.223 5.766 1.302 1 92.62 48 ILE B CA 1
ATOM 2187 C C . ILE B 1 48 ? 4.84 4.766 2.279 1 92.62 48 ILE B C 1
ATOM 2189 O O . ILE B 1 48 ? 5.414 3.758 1.864 1 92.62 48 ILE B O 1
ATOM 2193 N N . MET B 1 49 ? 4.637 5.027 3.555 1 92.69 49 MET B N 1
ATOM 2194 C CA . MET B 1 49 ? 5.297 4.219 4.578 1 92.69 49 MET B CA 1
ATOM 2195 C C . MET B 1 49 ? 4.512 2.939 4.852 1 92.69 49 MET B C 1
ATOM 2197 O O . MET B 1 49 ? 5.098 1.898 5.148 1 92.69 49 MET B O 1
ATOM 2201 N N . GLN B 1 50 ? 3.219 3.09 4.859 1 91.06 50 GLN B N 1
ATOM 2202 C CA . GLN B 1 50 ? 2.307 1.997 5.18 1 91.06 50 GLN B CA 1
ATOM 2203 C C . GLN B 1 50 ? 1.12 1.974 4.219 1 91.06 50 GLN B C 1
ATOM 2205 O O . GLN B 1 50 ? 0.102 2.625 4.465 1 91.06 50 GLN B O 1
ATOM 2210 N N . PRO B 1 51 ? 1.337 1.092 3.242 1 81.75 51 PRO B N 1
ATOM 2211 C CA . PRO B 1 51 ? 0.291 1.104 2.217 1 81.75 51 PRO B CA 1
ATOM 2212 C C . PRO B 1 51 ? -1.008 0.457 2.691 1 81.75 51 PRO B C 1
ATOM 2214 O O . PRO B 1 51 ? -2.057 0.641 2.066 1 81.75 51 PRO B O 1
ATOM 2217 N N . ASN B 1 52 ? -0.949 -0.331 3.713 1 83.12 52 ASN B N 1
ATOM 2218 C CA . ASN B 1 52 ? -2.168 -0.924 4.254 1 83.12 52 ASN B CA 1
ATOM 2219 C C . ASN B 1 52 ? -2.955 0.078 5.09 1 83.12 52 ASN B C 1
ATOM 2221 O O . ASN B 1 52 ? -2.596 0.357 6.234 1 83.12 52 ASN B O 1
ATOM 2225 N N . HIS B 1 53 ? -4.039 0.469 4.559 1 83.5 53 HIS B N 1
ATOM 2226 C CA . HIS B 1 53 ? -4.812 1.529 5.195 1 83.5 53 HIS B CA 1
ATOM 2227 C C . HIS B 1 53 ? -5.402 1.059 6.52 1 83.5 53 HIS B C 1
ATOM 2229 O O . HIS B 1 53 ? -5.594 1.858 7.438 1 83.5 53 HIS B O 1
ATOM 2235 N N . LYS B 1 54 ? -5.609 -0.213 6.566 1 84.06 54 LYS B N 1
ATOM 2236 C CA . LYS B 1 54 ? -6.184 -0.734 7.805 1 84.06 54 LYS B CA 1
ATOM 2237 C C . LYS B 1 54 ? -5.211 -0.583 8.969 1 84.06 54 LYS B C 1
ATOM 2239 O O . LYS B 1 54 ? -5.625 -0.324 10.102 1 84.06 54 LYS B O 1
ATOM 2244 N N . VAL B 1 55 ? -4.035 -0.732 8.68 1 88.81 55 VAL B N 1
ATOM 2245 C CA . VAL B 1 55 ? -3.01 -0.571 9.711 1 88.81 55 VAL B CA 1
ATOM 2246 C C . VAL B 1 55 ? -2.875 0.905 10.078 1 88.81 55 VAL B C 1
ATOM 2248 O O . VAL B 1 55 ? -2.828 1.254 11.258 1 88.81 55 VAL B O 1
ATOM 2251 N N . VAL B 1 56 ? -2.891 1.791 9.078 1 89.94 56 VAL B N 1
ATOM 2252 C CA . VAL B 1 56 ? -2.74 3.227 9.281 1 89.94 56 VAL B CA 1
ATOM 2253 C C . VAL B 1 56 ? -3.889 3.748 10.141 1 89.94 56 VAL B C 1
ATOM 2255 O O . VAL B 1 56 ? -3.689 4.609 11 1 89.94 56 VAL B O 1
ATOM 2258 N N . GLU B 1 57 ? -5.02 3.195 9.969 1 88 57 GLU B N 1
ATOM 2259 C CA . GLU B 1 57 ? -6.211 3.635 10.688 1 88 57 GLU B CA 1
ATOM 2260 C C . GLU B 1 57 ? -6.078 3.367 12.188 1 88 57 GLU B C 1
ATOM 2262 O O . GLU B 1 57 ? -6.719 4.039 13 1 88 57 GLU B O 1
ATOM 2267 N N . THR B 1 58 ? -5.305 2.408 12.547 1 90.44 58 THR B N 1
ATOM 2268 C CA . THR B 1 58 ? -5.102 2.104 13.953 1 90.44 58 THR B CA 1
ATOM 2269 C C . THR B 1 58 ? -4.078 3.055 14.57 1 90.44 58 THR B C 1
ATOM 2271 O O . THR B 1 58 ? -3.887 3.061 15.789 1 90.44 58 THR B O 1
ATOM 2274 N N . GLY B 1 59 ? -3.416 3.844 13.789 1 90.06 59 GLY B N 1
ATOM 2275 C CA . GLY B 1 59 ? -2.363 4.738 14.242 1 90.06 59 GLY B CA 1
ATOM 2276 C C . GLY B 1 59 ? -0.973 4.148 14.094 1 90.06 59 GLY B C 1
ATOM 2277 O O . GLY B 1 59 ? 0.026 4.828 14.336 1 90.06 59 GLY B O 1
ATOM 2278 N N . ALA B 1 60 ? -0.969 2.902 13.625 1 92.19 60 ALA B N 1
ATOM 2279 C CA . ALA B 1 60 ? 0.319 2.23 13.477 1 92.19 60 ALA B CA 1
ATOM 2280 C C . ALA B 1 60 ? 0.894 2.459 12.078 1 92.19 60 ALA B C 1
ATOM 2282 O O . ALA B 1 60 ? 0.157 2.771 11.141 1 92.19 60 ALA B O 1
ATOM 2283 N N . ILE B 1 61 ? 2.164 2.434 12 1 93.38 61 ILE B N 1
ATOM 2284 C CA . ILE B 1 61 ? 2.852 2.572 10.719 1 93.38 61 ILE B CA 1
ATOM 2285 C C . ILE B 1 61 ? 3.611 1.288 10.398 1 93.38 61 ILE B C 1
ATOM 2287 O O . ILE B 1 61 ? 3.697 0.882 9.234 1 93.38 61 ILE B O 1
ATOM 2291 N N . VAL B 1 62 ? 4.062 0.63 11.422 1 93.5 62 VAL B N 1
ATOM 2292 C CA . VAL B 1 62 ? 4.852 -0.583 11.234 1 93.5 62 VAL B CA 1
ATOM 2293 C C . VAL B 1 62 ? 3.932 -1.75 10.891 1 93.5 62 VAL B C 1
ATOM 2295 O O . VAL B 1 62 ? 2.904 -1.955 11.539 1 93.5 62 VAL B O 1
ATOM 2298 N N . ALA B 1 63 ? 4.332 -2.439 9.867 1 89.75 63 ALA B N 1
ATOM 2299 C CA . ALA B 1 63 ? 3.529 -3.582 9.445 1 89.75 63 ALA B CA 1
ATOM 2300 C C . ALA B 1 63 ? 3.543 -4.684 10.5 1 89.75 63 ALA B C 1
ATOM 2302 O O . ALA B 1 63 ? 4.605 -5.047 11.008 1 89.75 63 ALA B O 1
ATOM 2303 N N . PRO B 1 64 ? 2.35 -5.176 10.789 1 87.88 64 PRO B N 1
ATOM 2304 C CA . PRO B 1 64 ? 2.328 -6.32 11.695 1 87.88 64 PRO B CA 1
ATOM 2305 C C . PRO B 1 64 ? 3.01 -7.555 11.109 1 87.88 64 PRO B C 1
ATOM 2307 O O . PRO B 1 64 ? 3.182 -7.648 9.891 1 87.88 64 PRO B O 1
ATOM 2310 N N . PRO B 1 65 ? 3.348 -8.477 12.023 1 83.56 65 PRO B N 1
ATOM 2311 C CA . PRO B 1 65 ? 3.979 -9.703 11.523 1 83.56 65 PRO B CA 1
ATOM 2312 C C . PRO B 1 65 ? 3.094 -10.461 10.539 1 83.56 65 PRO B C 1
ATOM 2314 O O . PRO B 1 65 ? 1.886 -10.586 10.758 1 83.56 65 PRO B O 1
ATOM 2317 N N . GLY B 1 66 ? 3.715 -10.883 9.484 1 80.81 66 GLY B N 1
ATOM 2318 C CA . GLY B 1 66 ? 3.021 -11.703 8.5 1 80.81 66 GLY B CA 1
ATOM 2319 C C . GLY B 1 66 ? 2.174 -10.891 7.539 1 80.81 66 GLY B C 1
ATOM 2320 O O . GLY B 1 66 ? 1.464 -11.453 6.699 1 80.81 66 GLY B O 1
ATOM 2321 N N . GLN B 1 67 ? 2.195 -9.594 7.629 1 84.75 67 GLN B N 1
ATOM 2322 C CA . GLN B 1 67 ? 1.36 -8.773 6.762 1 84.75 67 GLN B CA 1
ATOM 2323 C C . GLN B 1 67 ? 2.211 -7.926 5.816 1 84.75 67 GLN B C 1
ATOM 2325 O O . GLN B 1 67 ? 1.681 -7.223 4.957 1 84.75 67 GLN B O 1
ATOM 2330 N N . ASN B 1 68 ? 3.477 -8.008 6.051 1 90 68 ASN B N 1
ATOM 2331 C CA . ASN B 1 68 ? 4.395 -7.375 5.113 1 90 68 ASN B CA 1
ATOM 2332 C C . ASN B 1 68 ? 4.41 -8.102 3.77 1 90 68 ASN B C 1
ATOM 2334 O O . ASN B 1 68 ? 4.598 -9.32 3.717 1 90 68 ASN B O 1
ATOM 2338 N N . PRO B 1 69 ? 4.148 -7.34 2.701 1 90.94 69 PRO B N 1
ATOM 2339 C CA . PRO B 1 69 ? 4.059 -7.996 1.394 1 90.94 69 PRO B CA 1
ATOM 2340 C C . PRO B 1 69 ? 5.297 -8.828 1.062 1 90.94 69 PRO B C 1
ATOM 2342 O O . PRO B 1 69 ? 5.188 -9.875 0.426 1 90.94 69 PRO B O 1
ATOM 2345 N N . HIS B 1 70 ? 6.438 -8.359 1.47 1 94.5 70 HIS B N 1
ATOM 2346 C CA . HIS B 1 70 ? 7.66 -9.102 1.198 1 94.5 70 HIS B CA 1
ATOM 2347 C C . HIS B 1 70 ? 7.711 -10.398 2.008 1 94.5 70 HIS B C 1
ATOM 2349 O O . HIS B 1 70 ? 8.156 -11.43 1.507 1 94.5 70 HIS B O 1
ATOM 2355 N N . GLU B 1 71 ? 7.215 -10.266 3.189 1 93.94 71 GLU B N 1
ATOM 2356 C CA . GLU B 1 71 ? 7.141 -11.477 4.008 1 93.94 71 GLU B CA 1
ATOM 2357 C C . GLU B 1 71 ? 6.137 -12.469 3.432 1 93.94 71 GLU B C 1
ATOM 2359 O O . GLU B 1 71 ? 6.371 -13.68 3.459 1 93.94 71 GLU B O 1
ATOM 2364 N N . LEU B 1 72 ? 5.113 -11.938 2.99 1 92.56 72 LEU B N 1
ATOM 2365 C CA . LEU B 1 72 ? 4.094 -12.781 2.377 1 92.56 72 LEU B CA 1
ATOM 2366 C C . LEU B 1 72 ? 4.652 -13.508 1.156 1 92.56 72 LEU B C 1
ATOM 2368 O O . LEU B 1 72 ? 4.422 -14.711 0.982 1 92.56 72 LEU B O 1
ATOM 2372 N N . LEU B 1 73 ? 5.328 -12.82 0.402 1 94.62 73 LEU B N 1
ATOM 2373 C CA . LEU B 1 73 ? 5.918 -13.43 -0.785 1 94.62 73 LEU B CA 1
ATOM 2374 C C . LEU B 1 73 ? 6.961 -14.469 -0.399 1 94.62 73 LEU B C 1
ATOM 2376 O O . LEU B 1 73 ? 7.012 -15.555 -0.991 1 94.62 73 LEU B O 1
ATOM 2380 N N . ALA B 1 74 ? 7.75 -14.102 0.586 1 95.5 74 ALA B N 1
ATOM 2381 C CA . ALA B 1 74 ? 8.75 -15.062 1.044 1 95.5 74 ALA B CA 1
ATOM 2382 C C . ALA B 1 74 ? 8.086 -16.359 1.511 1 95.5 74 ALA B C 1
ATOM 2384 O O . ALA B 1 74 ? 8.531 -17.453 1.157 1 95.5 74 ALA B O 1
ATOM 2385 N N . ALA B 1 75 ? 7.051 -16.234 2.229 1 94.81 75 ALA B N 1
ATOM 2386 C CA . ALA B 1 75 ? 6.336 -17.406 2.725 1 94.81 75 ALA B CA 1
ATOM 2387 C C . ALA B 1 75 ? 5.73 -18.219 1.576 1 94.81 75 ALA B C 1
ATOM 2389 O O . ALA B 1 75 ? 5.777 -19.438 1.581 1 94.81 75 ALA B O 1
ATOM 2390 N N . ALA B 1 76 ? 5.195 -17.516 0.66 1 94.06 76 ALA B N 1
ATOM 2391 C CA . ALA B 1 76 ? 4.598 -18.188 -0.497 1 94.06 76 ALA B CA 1
ATOM 2392 C C . ALA B 1 76 ? 5.652 -18.922 -1.309 1 94.06 76 ALA B C 1
ATOM 2394 O O . ALA B 1 76 ? 5.43 -20.062 -1.734 1 94.06 76 ALA B O 1
ATOM 2395 N N . CYS B 1 77 ? 6.789 -18.344 -1.473 1 94.06 77 CYS B N 1
ATOM 2396 C CA . CYS B 1 77 ? 7.875 -18.969 -2.217 1 94.06 77 CYS B CA 1
ATOM 2397 C C . CYS B 1 77 ? 8.43 -20.172 -1.466 1 94.06 77 CYS B C 1
ATOM 2399 O O . CYS B 1 77 ? 8.875 -21.141 -2.082 1 94.06 77 CYS B O 1
ATOM 2401 N N . THR B 1 78 ? 8.359 -20.078 -0.155 1 94.75 78 THR B N 1
ATOM 2402 C CA . THR B 1 78 ? 8.773 -21.219 0.649 1 94.75 78 THR B CA 1
ATOM 2403 C C . THR B 1 78 ? 7.879 -22.422 0.381 1 94.75 78 THR B C 1
ATOM 2405 O O . THR B 1 78 ? 8.367 -23.547 0.242 1 94.75 78 THR B O 1
ATOM 2408 N N . LYS B 1 79 ? 6.648 -22.188 0.204 1 92.94 79 LYS B N 1
ATOM 2409 C CA . LYS B 1 79 ? 5.707 -23.266 -0.093 1 92.94 79 LYS B CA 1
ATOM 2410 C C . LYS B 1 79 ? 5.914 -23.797 -1.506 1 92.94 79 LYS B C 1
ATOM 2412 O O . LYS B 1 79 ? 5.691 -24.984 -1.765 1 92.94 79 LYS B O 1
ATOM 2417 N N . LEU B 1 80 ? 6.395 -22.984 -2.354 1 92.88 80 LEU B N 1
ATOM 2418 C CA . LEU B 1 80 ? 6.605 -23.359 -3.748 1 92.88 80 LEU B CA 1
ATOM 2419 C C . LEU B 1 80 ? 7.789 -24.312 -3.885 1 92.88 80 LEU B C 1
ATOM 2421 O O . LEU B 1 80 ? 7.855 -25.094 -4.84 1 92.88 80 LEU B O 1
ATOM 2425 N N . LYS B 1 81 ? 8.648 -24.312 -2.941 1 91.56 81 LYS B N 1
ATOM 2426 C CA . LYS B 1 81 ? 9.898 -25.078 -3.01 1 91.56 81 LYS B CA 1
ATOM 2427 C C . LYS B 1 81 ? 9.617 -26.578 -3.127 1 91.56 81 LYS B C 1
ATOM 2429 O O . LYS B 1 81 ? 10.367 -27.297 -3.785 1 91.56 81 LYS B O 1
ATOM 2434 N N . GLN B 1 82 ? 8.594 -27 -2.586 1 91.31 82 GLN B N 1
ATOM 2435 C CA . GLN B 1 82 ? 8.32 -28.422 -2.553 1 91.31 82 GLN B CA 1
ATOM 2436 C C . GLN B 1 82 ? 7.934 -28.938 -3.936 1 91.31 82 GLN B C 1
ATOM 2438 O O . GLN B 1 82 ? 7.938 -30.156 -4.172 1 91.31 82 GLN B O 1
ATOM 2443 N N . PHE B 1 83 ? 7.762 -28.016 -4.805 1 92.62 83 PHE B N 1
ATOM 2444 C CA . PHE B 1 83 ? 7.27 -28.453 -6.105 1 92.62 83 PHE B CA 1
ATOM 2445 C C . PHE B 1 83 ? 8.375 -28.375 -7.152 1 92.62 83 PHE B C 1
ATOM 2447 O O . PHE B 1 83 ? 8.18 -28.781 -8.297 1 92.62 83 PHE B O 1
ATOM 2454 N N . VAL B 1 84 ? 9.492 -27.844 -6.746 1 89.12 84 VAL B N 1
ATOM 2455 C CA . VAL B 1 84 ? 10.516 -27.594 -7.762 1 89.12 84 VAL B CA 1
ATOM 2456 C C . VAL B 1 84 ? 11.742 -28.453 -7.477 1 89.12 84 VAL B C 1
ATOM 2458 O O . VAL B 1 84 ? 11.891 -29 -6.379 1 89.12 84 VAL B O 1
ATOM 2461 N N . GLU B 1 85 ? 12.555 -28.609 -8.539 1 87.19 85 GLU B N 1
ATOM 2462 C CA . GLU B 1 85 ? 13.773 -29.391 -8.422 1 87.19 85 GLU B CA 1
ATOM 2463 C C . GLU B 1 85 ? 14.852 -28.625 -7.668 1 87.19 85 GLU B C 1
ATOM 2465 O O . GLU B 1 85 ? 14.68 -27.453 -7.355 1 87.19 85 GLU B O 1
ATOM 2470 N N . SER B 1 86 ? 15.953 -29.281 -7.391 1 85.06 86 SER B N 1
ATOM 2471 C CA . SER B 1 86 ? 17 -28.766 -6.523 1 85.06 86 SER B CA 1
ATOM 2472 C C . SER B 1 86 ? 17.578 -27.453 -7.07 1 85.06 86 SER B C 1
ATOM 2474 O O . SER B 1 86 ? 17.781 -26.5 -6.32 1 85.06 86 SER B O 1
ATOM 2476 N N . GLY B 1 87 ? 17.844 -27.359 -8.359 1 82.88 87 GLY B N 1
ATOM 2477 C CA . GLY B 1 87 ? 18.344 -26.125 -8.945 1 82.88 87 GLY B CA 1
ATOM 2478 C C . GLY B 1 87 ? 17.375 -24.969 -8.805 1 82.88 87 GLY B C 1
ATOM 2479 O O . GLY B 1 87 ? 17.781 -23.844 -8.484 1 82.88 87 GLY B O 1
ATOM 2480 N N . GLN B 1 88 ? 16.156 -25.266 -8.977 1 86.88 88 GLN B N 1
ATOM 2481 C CA . GLN B 1 88 ? 15.133 -24.25 -8.836 1 86.88 88 GLN B CA 1
ATOM 2482 C C . GLN B 1 88 ? 14.922 -23.859 -7.375 1 86.88 88 GLN B C 1
ATOM 2484 O O . GLN B 1 88 ? 14.586 -22.719 -7.062 1 86.88 88 GLN B O 1
ATOM 2489 N N . GLN B 1 89 ? 15.18 -24.812 -6.531 1 90.62 89 GLN B N 1
ATOM 2490 C CA . GLN B 1 89 ? 15.062 -24.516 -5.105 1 90.62 89 GLN B CA 1
ATOM 2491 C C . GLN B 1 89 ? 16.109 -23.5 -4.668 1 90.62 89 GLN B C 1
ATOM 2493 O O . GLN B 1 89 ? 15.812 -22.609 -3.861 1 90.62 89 GLN B O 1
ATOM 2498 N N . ALA B 1 90 ? 17.266 -23.609 -5.23 1 91.56 90 ALA B N 1
ATOM 2499 C CA . ALA B 1 90 ? 18.328 -22.672 -4.902 1 91.56 90 ALA B CA 1
ATOM 2500 C C . ALA B 1 90 ? 17.953 -21.25 -5.328 1 91.56 90 ALA B C 1
ATOM 2502 O O . ALA B 1 90 ? 18.25 -20.281 -4.617 1 91.56 90 ALA B O 1
ATOM 2503 N N . ARG B 1 91 ? 17.359 -21.188 -6.488 1 90.38 91 ARG B N 1
ATOM 2504 C CA . ARG B 1 91 ? 16.922 -19.875 -6.965 1 90.38 91 ARG B CA 1
ATOM 2505 C C . ARG B 1 91 ? 15.836 -19.297 -6.055 1 90.38 91 ARG B C 1
ATOM 2507 O O . ARG B 1 91 ? 15.852 -18.109 -5.734 1 90.38 91 ARG B O 1
ATOM 2514 N N . LEU B 1 92 ? 14.953 -20.188 -5.598 1 92.56 92 LEU B N 1
ATOM 2515 C CA . LEU B 1 92 ? 13.891 -19.75 -4.695 1 92.56 92 LEU B CA 1
ATOM 2516 C C . LEU B 1 92 ? 14.461 -19.328 -3.342 1 92.56 92 LEU B C 1
ATOM 2518 O O . LEU B 1 92 ? 13.938 -18.422 -2.701 1 92.56 92 LEU B O 1
ATOM 2522 N N . ASP B 1 93 ? 15.523 -19.953 -2.98 1 94.94 93 ASP B N 1
ATOM 2523 C CA . ASP B 1 93 ? 16.156 -19.562 -1.727 1 94.94 93 ASP B CA 1
ATOM 2524 C C . ASP B 1 93 ? 16.688 -18.141 -1.795 1 94.94 93 ASP B C 1
ATOM 2526 O O . ASP B 1 93 ? 16.594 -17.391 -0.822 1 94.94 93 ASP B O 1
ATOM 2530 N N . ILE B 1 94 ? 17.219 -17.844 -2.926 1 95 94 ILE B N 1
ATOM 2531 C CA . ILE B 1 94 ? 17.719 -16.484 -3.117 1 95 94 ILE B CA 1
ATOM 2532 C C . ILE B 1 94 ? 16.578 -15.492 -3.023 1 95 94 ILE B C 1
ATOM 2534 O O . ILE B 1 94 ? 16.688 -14.461 -2.346 1 95 94 ILE B O 1
ATOM 2538 N N . VAL B 1 95 ? 15.445 -15.805 -3.648 1 93.38 95 VAL B N 1
ATOM 2539 C CA . VAL B 1 95 ? 14.273 -14.93 -3.637 1 93.38 95 VAL B CA 1
ATOM 2540 C C . VAL B 1 95 ? 13.734 -14.805 -2.213 1 93.38 95 VAL B C 1
ATOM 2542 O O . VAL B 1 95 ? 13.492 -13.703 -1.729 1 93.38 95 VAL B O 1
ATOM 2545 N N . ILE B 1 96 ? 13.609 -15.906 -1.541 1 95.75 96 ILE B N 1
ATOM 2546 C CA . ILE B 1 96 ? 13.078 -15.945 -0.185 1 95.75 96 ILE B CA 1
ATOM 2547 C C . ILE B 1 96 ? 13.945 -15.102 0.741 1 95.75 96 ILE B C 1
ATOM 2549 O O . ILE B 1 96 ? 13.438 -14.266 1.486 1 95.75 96 ILE B O 1
ATOM 2553 N N . ASN B 1 97 ? 15.203 -15.266 0.636 1 96.88 97 ASN B N 1
ATOM 2554 C CA . ASN B 1 97 ? 16.125 -14.531 1.49 1 96.88 97 ASN B CA 1
ATOM 2555 C C . ASN B 1 97 ? 16.094 -13.031 1.202 1 96.88 97 ASN B C 1
ATOM 2557 O O . ASN B 1 97 ? 16.078 -12.219 2.127 1 96.88 97 ASN B O 1
ATOM 2561 N N . SER B 1 98 ? 16.094 -12.711 -0.011 1 97.12 98 SER B N 1
ATOM 2562 C CA . SER B 1 98 ? 16.062 -11.305 -0.393 1 97.12 98 SER B CA 1
ATOM 2563 C C . SER B 1 98 ? 14.758 -10.641 0.066 1 97.12 98 SER B C 1
ATOM 2565 O O . SER B 1 98 ? 14.766 -9.508 0.539 1 97.12 98 SER B O 1
ATOM 2567 N N . MET B 1 99 ? 13.664 -11.383 -0.056 1 96.38 99 MET B N 1
ATOM 2568 C CA . MET B 1 99 ? 12.375 -10.828 0.352 1 96.38 99 MET B CA 1
ATOM 2569 C C . MET B 1 99 ? 12.305 -10.664 1.867 1 96.38 99 MET B C 1
ATOM 2571 O O . MET B 1 99 ? 11.719 -9.703 2.367 1 96.38 99 MET B O 1
ATOM 2575 N N . ASN B 1 100 ? 12.906 -11.562 2.537 1 96.56 100 ASN B N 1
ATOM 2576 C CA . ASN B 1 100 ? 12.984 -11.398 3.986 1 96.56 100 ASN B CA 1
ATOM 2577 C C . ASN B 1 100 ? 13.812 -10.18 4.375 1 96.56 100 ASN B C 1
ATOM 2579 O O . ASN B 1 100 ? 13.453 -9.445 5.293 1 96.56 100 ASN B O 1
ATOM 2583 N N . LYS B 1 101 ? 14.867 -9.969 3.711 1 97.62 101 LYS B N 1
ATOM 2584 C CA . LYS B 1 101 ? 15.688 -8.789 3.957 1 97.62 101 LYS B CA 1
ATOM 2585 C C . LYS B 1 101 ? 14.922 -7.512 3.633 1 97.62 101 LYS B C 1
ATOM 2587 O O . LYS B 1 101 ? 15.023 -6.52 4.359 1 97.62 101 LYS B O 1
ATOM 2592 N N . MET B 1 102 ? 14.18 -7.574 2.523 1 96.62 102 MET B N 1
ATOM 2593 C CA . MET B 1 102 ? 13.352 -6.426 2.15 1 96.62 102 MET B CA 1
ATOM 2594 C C . MET B 1 102 ? 12.328 -6.117 3.236 1 96.62 102 MET B C 1
ATOM 2596 O O . MET B 1 102 ? 12.094 -4.953 3.562 1 96.62 102 MET B O 1
ATOM 2600 N N . ALA B 1 103 ? 11.75 -7.156 3.768 1 95.81 103 ALA B N 1
ATOM 2601 C CA . ALA B 1 103 ? 10.758 -6.984 4.824 1 95.81 103 ALA B CA 1
ATOM 2602 C C . ALA B 1 103 ? 11.375 -6.332 6.059 1 95.81 103 ALA B C 1
ATOM 2604 O O . ALA B 1 103 ? 10.781 -5.43 6.652 1 95.81 103 ALA B O 1
ATOM 2605 N N . GLU B 1 104 ? 12.492 -6.766 6.422 1 95.88 104 GLU B N 1
ATOM 2606 C CA . GLU B 1 104 ? 13.203 -6.184 7.559 1 95.88 104 GLU B CA 1
ATOM 2607 C C . GLU B 1 104 ? 13.562 -4.727 7.297 1 95.88 104 GLU B C 1
ATOM 2609 O O . GLU B 1 104 ? 13.438 -3.881 8.188 1 95.88 104 GLU B O 1
ATOM 2614 N N . THR B 1 105 ? 14.023 -4.5 6.113 1 96.62 105 THR B N 1
ATOM 2615 C CA . THR B 1 105 ? 14.375 -3.143 5.719 1 96.62 105 THR B CA 1
ATOM 2616 C C . THR B 1 105 ? 13.156 -2.227 5.785 1 96.62 105 THR B C 1
ATOM 2618 O O . THR B 1 105 ? 13.25 -1.094 6.262 1 96.62 105 THR B O 1
ATOM 2621 N N . GLU B 1 106 ? 12.086 -2.721 5.312 1 94.75 106 GLU B N 1
ATOM 2622 C CA . GLU B 1 106 ? 10.852 -1.937 5.352 1 94.75 106 GLU B CA 1
ATOM 2623 C C . GLU B 1 106 ? 10.422 -1.651 6.785 1 94.75 106 GLU B C 1
ATOM 2625 O O . GLU B 1 106 ? 10.039 -0.525 7.113 1 94.75 106 GLU B O 1
ATOM 2630 N N . ARG B 1 107 ? 10.5 -2.627 7.605 1 94.19 107 ARG B N 1
ATOM 2631 C CA . ARG B 1 107 ? 10.133 -2.445 9.008 1 94.19 107 ARG B CA 1
ATOM 2632 C C . ARG B 1 107 ? 11.039 -1.427 9.688 1 94.19 107 ARG B C 1
ATOM 2634 O O . ARG B 1 107 ? 10.578 -0.601 10.477 1 94.19 107 ARG B O 1
ATOM 2641 N N . SER B 1 108 ? 12.258 -1.538 9.422 1 94.62 108 SER B N 1
ATOM 2642 C CA . SER B 1 108 ? 13.211 -0.58 9.969 1 94.62 108 SER B CA 1
ATOM 2643 C C . SER B 1 108 ? 12.898 0.839 9.508 1 94.62 108 SER B C 1
ATOM 2645 O O . SER B 1 108 ? 12.93 1.778 10.305 1 94.62 108 SER B O 1
ATOM 2647 N N . SER B 1 109 ? 12.602 0.932 8.227 1 94.94 109 SER B N 1
ATOM 2648 C CA . SER B 1 109 ? 12.258 2.24 7.684 1 94.94 109 SER B CA 1
ATOM 2649 C C . SER B 1 109 ? 10.984 2.787 8.32 1 94.94 109 SER B C 1
ATOM 2651 O O . SER B 1 109 ? 10.891 3.982 8.609 1 94.94 109 SER B O 1
ATOM 2653 N N . GLN B 1 110 ? 10.023 1.935 8.516 1 94.75 110 GLN B N 1
ATOM 2654 C CA . GLN B 1 110 ? 8.781 2.334 9.156 1 94.75 110 GLN B CA 1
ATOM 2655 C C . GLN B 1 110 ? 9.023 2.789 10.594 1 94.75 110 GLN B C 1
ATOM 2657 O O . GLN B 1 110 ? 8.469 3.799 11.031 1 94.75 110 GLN B O 1
ATOM 2662 N N . THR B 1 111 ? 9.844 2.066 11.258 1 94.38 111 THR B N 1
ATOM 2663 C CA . THR B 1 111 ? 10.156 2.387 12.641 1 94.38 111 THR B CA 1
ATOM 2664 C C . THR B 1 111 ? 10.883 3.727 12.742 1 94.38 111 THR B C 1
ATOM 2666 O O . THR B 1 111 ? 10.547 4.562 13.586 1 94.38 111 THR B O 1
ATOM 2669 N N . LYS B 1 112 ? 11.766 3.979 11.898 1 92.25 112 LYS B N 1
ATOM 2670 C CA . LYS B 1 112 ? 12.555 5.203 11.93 1 92.25 112 LYS B CA 1
ATOM 2671 C C . LYS B 1 112 ? 11.75 6.395 11.422 1 92.25 112 LYS B C 1
ATOM 2673 O O . LYS B 1 112 ? 11.914 7.516 11.906 1 92.25 112 LYS B O 1
ATOM 2678 N N . GLY B 1 113 ? 10.922 6.117 10.445 1 91.06 113 GLY B N 1
ATOM 2679 C CA . GLY B 1 113 ? 10.148 7.191 9.836 1 91.06 113 GLY B CA 1
ATOM 2680 C C . GLY B 1 113 ? 8.906 7.547 10.625 1 91.06 113 GLY B C 1
ATOM 2681 O O . GLY B 1 113 ? 8.289 8.586 10.383 1 91.06 113 GLY B O 1
ATOM 2682 N N . ARG B 1 114 ? 8.555 6.773 11.633 1 92.56 114 ARG B N 1
ATOM 2683 C CA . ARG B 1 114 ? 7.301 6.945 12.352 1 92.56 114 ARG B CA 1
ATOM 2684 C C . ARG B 1 114 ? 7.309 8.242 13.164 1 92.56 114 ARG B C 1
ATOM 2686 O O . ARG B 1 114 ? 6.258 8.836 13.398 1 92.56 114 ARG B O 1
ATOM 2693 N N . ALA B 1 115 ? 8.484 8.664 13.555 1 91.75 115 ALA B N 1
ATOM 2694 C CA . ALA B 1 115 ? 8.57 9.867 14.375 1 91.75 115 ALA B CA 1
ATOM 2695 C C . ALA B 1 115 ? 8.047 11.086 13.617 1 91.75 115 ALA B C 1
ATOM 2697 O O . ALA B 1 115 ? 7.305 11.898 14.164 1 91.75 115 ALA B O 1
ATOM 2698 N N . ALA B 1 116 ? 8.477 11.227 12.383 1 91.75 116 ALA B N 1
ATOM 2699 C CA . ALA B 1 116 ? 8.016 12.344 11.562 1 91.75 116 ALA B CA 1
ATOM 2700 C C . ALA B 1 116 ? 6.5 12.305 11.398 1 91.75 116 ALA B C 1
ATOM 2702 O O . ALA B 1 116 ? 5.832 13.336 11.5 1 91.75 116 ALA B O 1
ATOM 2703 N N . VAL B 1 117 ? 5.949 11.156 11.211 1 93.88 117 VAL B N 1
ATOM 2704 C CA . VAL B 1 117 ? 4.512 10.969 11.039 1 93.88 117 VAL B CA 1
ATOM 2705 C C . VAL B 1 117 ? 3.783 11.32 12.328 1 93.88 117 VAL B C 1
ATOM 2707 O O . VAL B 1 117 ? 2.766 12.016 12.312 1 93.88 117 VAL B O 1
ATOM 2710 N N . ARG B 1 118 ? 4.328 10.938 13.391 1 93.31 118 ARG B N 1
ATOM 2711 C CA . ARG B 1 118 ? 3.701 11.18 14.688 1 93.31 118 ARG B CA 1
ATOM 2712 C C . ARG B 1 118 ? 3.641 12.672 14.992 1 93.31 118 ARG B C 1
ATOM 2714 O O . ARG B 1 118 ? 2.643 13.164 15.523 1 93.31 118 ARG B O 1
ATOM 2721 N N . ARG B 1 119 ? 4.633 13.359 14.734 1 93.5 119 ARG B N 1
ATOM 2722 C CA . ARG B 1 119 ? 4.68 14.789 15 1 93.5 119 ARG B CA 1
ATOM 2723 C C . ARG B 1 119 ? 3.664 15.539 14.148 1 93.5 119 ARG B C 1
ATOM 2725 O O . ARG B 1 119 ? 2.955 16.422 14.641 1 93.5 119 ARG B O 1
ATOM 2732 N N . LEU B 1 120 ? 3.584 15.203 12.906 1 94.94 120 LEU B N 1
ATOM 2733 C CA . LEU B 1 120 ? 2.598 15.836 12.039 1 94.94 120 LEU B CA 1
ATOM 2734 C C . LEU B 1 120 ? 1.182 15.453 12.453 1 94.94 120 LEU B C 1
ATOM 2736 O O . LEU B 1 120 ? 0.273 16.281 12.414 1 94.94 120 LEU B O 1
ATOM 2740 N N . ARG B 1 121 ? 1.063 14.188 12.906 1 94.44 121 ARG B N 1
ATOM 2741 C CA . ARG B 1 121 ? -0.232 13.727 13.398 1 94.44 121 ARG B CA 1
ATOM 2742 C C . ARG B 1 121 ? -0.667 14.531 14.617 1 94.44 121 ARG B C 1
ATOM 2744 O O . ARG B 1 121 ? -1.847 14.852 14.766 1 94.44 121 ARG B O 1
ATOM 2751 N N . ARG B 1 122 ? 0.219 14.781 15.422 1 92.94 122 ARG B N 1
ATOM 2752 C CA . ARG B 1 122 ? -0.103 15.547 16.625 1 92.94 122 ARG B CA 1
ATOM 2753 C C . ARG B 1 122 ? -0.624 16.938 16.25 1 92.94 122 ARG B C 1
ATOM 2755 O O . ARG B 1 122 ? -1.603 17.406 16.844 1 92.94 122 ARG B O 1
ATOM 2762 N N . PHE B 1 123 ? -0.001 17.562 15.32 1 93.25 123 PHE B N 1
ATOM 2763 C CA . PHE B 1 123 ? -0.426 18.891 14.898 1 93.25 123 PHE B CA 1
ATOM 2764 C C . PHE B 1 123 ? -1.823 18.844 14.2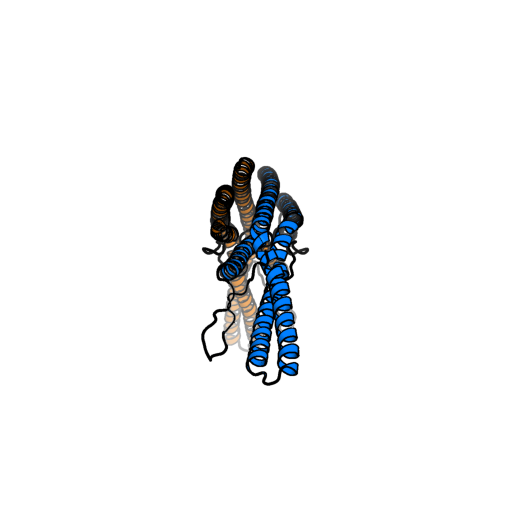89 1 93.25 123 PHE B C 1
ATOM 2766 O O . PHE B 1 123 ? -2.672 19.672 14.602 1 93.25 123 PHE B O 1
ATOM 2773 N N . VAL B 1 124 ? -2.084 17.844 13.5 1 93.62 124 VAL B N 1
ATOM 2774 C CA . VAL B 1 124 ? -3.318 17.797 12.727 1 93.62 124 VAL B CA 1
ATOM 2775 C C . VAL B 1 124 ? -4.469 17.328 13.609 1 93.62 124 VAL B C 1
ATOM 2777 O O . VAL B 1 124 ? -5.629 17.672 13.367 1 93.62 124 VAL B O 1
ATOM 2780 N N . THR B 1 125 ? -4.176 16.578 14.625 1 89.44 125 THR B N 1
ATOM 2781 C CA . THR B 1 125 ? -5.258 15.992 15.406 1 89.44 125 THR B CA 1
ATOM 2782 C C . THR B 1 125 ? -5.355 16.672 16.781 1 89.44 125 THR B C 1
ATOM 2784 O O . THR B 1 125 ? -6.207 17.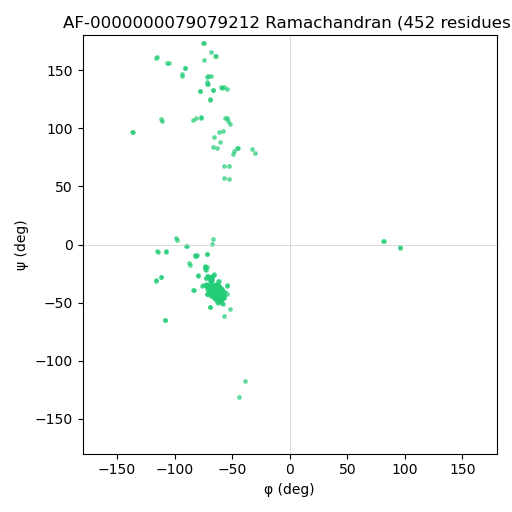531 16.984 1 89.44 125 THR B O 1
ATOM 2787 N N . VAL B 1 126 ? -4.316 16.5 17.562 1 85.19 126 VAL B N 1
ATOM 2788 C CA . VAL B 1 126 ? -4.379 16.922 18.953 1 85.19 126 VAL B CA 1
ATOM 2789 C C . VAL B 1 126 ? -4.41 18.453 19.016 1 85.19 126 VAL B C 1
ATOM 2791 O O . VAL B 1 126 ? -5.32 19.031 19.609 1 85.19 126 VAL B O 1
ATOM 2794 N N . ASP B 1 127 ? -3.473 19.078 18.406 1 87.44 127 ASP B N 1
ATOM 2795 C CA . ASP B 1 127 ? -3.391 20.531 18.438 1 87.44 127 ASP B CA 1
ATOM 2796 C C . ASP B 1 127 ? -4.617 21.156 17.797 1 87.44 127 ASP B C 1
ATOM 2798 O O . ASP B 1 127 ? -5.121 22.188 18.266 1 87.44 127 ASP B O 1
ATOM 2802 N N . ASN B 1 128 ? -5.059 20.531 16.781 1 87.25 128 ASN B N 1
ATOM 2803 C CA . ASN B 1 128 ? -6.242 21.047 16.109 1 87.25 128 ASN B CA 1
ATOM 2804 C C . ASN B 1 128 ? -7.484 20.922 16.984 1 87.25 128 ASN B C 1
ATOM 2806 O O . ASN B 1 128 ? -8.312 21.828 17.016 1 87.25 128 ASN B O 1
ATOM 2810 N N . GLN B 1 129 ? -7.59 19.828 17.625 1 91.5 129 GLN B N 1
ATOM 2811 C CA . GLN B 1 129 ? -8.734 19.625 18.516 1 91.5 129 GLN B CA 1
ATOM 2812 C C . GLN B 1 129 ? -8.734 20.641 19.656 1 91.5 129 GLN B C 1
ATOM 2814 O O . GLN B 1 129 ? -9.781 21.172 20.031 1 91.5 129 GLN B O 1
ATOM 2819 N N . GLN B 1 130 ? -7.586 20.812 20.188 1 92.5 130 GLN B N 1
ATOM 2820 C CA . GLN B 1 130 ? -7.461 21.812 21.25 1 92.5 130 GLN B CA 1
ATOM 2821 C C . GLN B 1 130 ? -7.836 23.203 20.75 1 92.5 130 GLN B C 1
ATOM 2823 O O . GLN B 1 130 ? -8.547 23.938 21.438 1 92.5 130 GLN B O 1
ATOM 2828 N N . MET B 1 131 ? -7.414 23.547 19.578 1 90.75 131 MET B N 1
ATOM 2829 C CA . MET B 1 131 ? -7.734 24.859 19 1 90.75 131 MET B CA 1
ATOM 2830 C C . MET B 1 131 ? -9.234 24.984 18.766 1 90.75 131 MET B C 1
ATOM 2832 O O . MET B 1 131 ? -9.82 26.031 19.031 1 90.75 131 MET B O 1
ATOM 2836 N N . LYS B 1 132 ? -9.812 23.984 18.281 1 91.06 132 LYS B N 1
ATOM 2837 C CA . LYS B 1 132 ? -11.25 24 18.062 1 91.06 132 LYS B CA 1
ATOM 2838 C C . LYS B 1 132 ? -12.016 24.188 19.359 1 91.06 132 LYS B C 1
ATOM 2840 O O . LYS B 1 132 ? -12.984 24.953 19.422 1 91.06 132 LYS B O 1
ATOM 2845 N N . ALA B 1 133 ? -11.602 23.484 20.328 1 94 133 ALA B N 1
ATOM 2846 C CA . ALA B 1 133 ? -12.227 23.625 21.641 1 94 133 ALA B CA 1
ATOM 2847 C C . ALA B 1 133 ? -12.062 25.062 22.172 1 94 133 ALA B C 1
ATOM 2849 O O . ALA B 1 133 ? -13 25.625 22.734 1 94 133 ALA B O 1
ATOM 2850 N N . ASP B 1 134 ? -10.852 25.531 21.984 1 92.31 134 ASP B N 1
ATOM 2851 C CA . ASP B 1 134 ? -10.586 26.906 22.422 1 92.31 134 ASP B CA 1
ATOM 2852 C C . ASP B 1 134 ? -11.43 27.906 21.641 1 92.31 134 ASP B C 1
ATOM 2854 O O . ASP B 1 134 ? -11.906 28.891 22.203 1 92.31 134 ASP B O 1
ATOM 2858 N N . MET B 1 135 ? -11.633 27.656 20.438 1 91.56 135 MET B N 1
ATOM 2859 C CA . MET B 1 135 ? -12.445 28.531 19.609 1 91.56 135 MET B CA 1
ATOM 2860 C C . MET B 1 135 ? -13.914 28.484 20.031 1 91.56 135 MET B C 1
ATOM 2862 O O . MET B 1 135 ? -14.602 29.5 20.031 1 91.56 135 MET B O 1
ATOM 2866 N N . GLU B 1 136 ? -14.352 27.359 20.328 1 93.19 136 GLU B N 1
ATOM 2867 C CA . GLU B 1 136 ? -15.727 27.219 20.797 1 93.19 136 GLU B CA 1
ATOM 2868 C C . GLU B 1 136 ? -15.945 27.984 22.109 1 93.19 136 GLU B C 1
ATOM 2870 O O . GLU B 1 136 ? -16.953 28.656 22.281 1 93.19 136 GLU B O 1
ATOM 2875 N N . LYS B 1 137 ? -15.031 27.812 22.984 1 93.62 137 LYS B N 1
ATOM 2876 C CA . LYS B 1 137 ? -15.102 28.547 24.25 1 93.62 137 LYS B CA 1
ATOM 2877 C C . LYS B 1 137 ? -15.086 30.047 24.016 1 93.62 137 LYS B C 1
ATOM 2879 O O . LYS B 1 137 ? -15.758 30.812 24.703 1 93.62 137 LYS B O 1
ATOM 2884 N N . MET B 1 138 ? -14.242 30.406 23.062 1 91.25 138 MET B N 1
ATOM 2885 C CA . MET B 1 138 ? -14.18 31.828 22.719 1 91.25 138 MET B CA 1
ATOM 2886 C C . MET B 1 138 ? -15.523 32.312 22.188 1 91.25 138 MET B C 1
ATOM 2888 O O . MET B 1 138 ? -15.992 33.375 22.578 1 91.25 138 MET B O 1
ATOM 2892 N N . ARG B 1 139 ? -16.156 31.562 21.375 1 89.38 139 ARG B N 1
ATOM 2893 C CA . ARG B 1 139 ? -17.469 31.922 20.828 1 89.38 139 ARG B CA 1
ATOM 2894 C C . ARG B 1 139 ? -18.516 32 21.922 1 89.38 139 ARG B C 1
ATOM 2896 O O . ARG B 1 139 ? -19.375 32.906 21.906 1 89.38 139 ARG B O 1
ATOM 2903 N N . GLU B 1 140 ? -18.453 31.062 22.781 1 91.25 140 GLU B N 1
ATOM 2904 C CA . GLU B 1 140 ? -19.344 31.094 23.938 1 91.25 140 GLU B CA 1
ATOM 2905 C C . GLU B 1 140 ? -19.125 32.344 24.766 1 91.25 140 GLU B C 1
ATOM 2907 O O . GLU B 1 140 ? -20.078 32.938 25.281 1 91.25 140 GLU B O 1
ATOM 2912 N N . GLY B 1 141 ? -17.906 32.688 24.891 1 89.62 141 GLY B N 1
ATOM 2913 C CA . GLY B 1 141 ? -17.578 33.906 25.609 1 89.62 141 GLY B CA 1
ATOM 2914 C C . GLY B 1 141 ? -18.141 35.156 24.969 1 89.62 141 GLY B C 1
ATOM 2915 O O . GLY B 1 141 ? -18.547 36.062 25.672 1 89.62 141 GLY B O 1
ATOM 2916 N N . LEU B 1 142 ? -18.172 35.125 23.688 1 87.25 142 LEU B N 1
ATOM 2917 C CA . LEU B 1 142 ? -18.766 36.25 22.969 1 87.25 142 LEU B CA 1
ATOM 2918 C C . LEU B 1 142 ? -20.25 36.375 23.281 1 87.25 142 LEU B C 1
ATOM 2920 O O . LEU B 1 142 ? -20.766 37.469 23.484 1 87.25 142 LEU B O 1
ATOM 2924 N N . GLU B 1 143 ? -20.875 35.219 23.312 1 87.31 143 GLU B N 1
ATOM 2925 C CA . GLU B 1 143 ? -22.297 35.219 23.656 1 87.31 143 GLU B CA 1
ATOM 2926 C C . GLU B 1 143 ? -22.516 35.75 25.078 1 87.31 143 GLU B C 1
ATOM 2928 O O . GLU B 1 143 ? -23.453 36.5 25.328 1 87.31 143 GLU B O 1
ATOM 2933 N N . VAL B 1 144 ? -21.719 35.312 25.969 1 89.5 144 VAL B N 1
ATOM 2934 C CA . VAL B 1 144 ? -21.828 35.719 27.359 1 89.5 144 VAL B CA 1
ATOM 2935 C C . VAL B 1 144 ? -21.594 37.219 27.484 1 89.5 144 VAL B C 1
ATOM 2937 O O . VAL B 1 144 ? -22.281 37.906 28.234 1 89.5 144 VAL B O 1
ATOM 2940 N N . MET B 1 145 ? -20.656 37.688 26.797 1 87.88 145 MET B N 1
ATOM 2941 C CA . MET B 1 145 ? -20.344 39.125 26.812 1 87.88 145 MET B CA 1
ATOM 2942 C C . MET B 1 145 ? -21.516 39.938 26.266 1 87.88 145 MET B C 1
ATOM 2944 O O . MET B 1 145 ? -21.828 41 26.797 1 87.88 145 MET B O 1
ATOM 2948 N N . ASP B 1 146 ? -22.109 39.438 25.234 1 86.56 146 ASP B N 1
ATOM 2949 C CA . ASP B 1 146 ? -23.25 40.156 24.656 1 86.56 146 ASP B CA 1
ATOM 2950 C C . ASP B 1 146 ? -24.422 40.219 25.641 1 86.56 146 ASP B C 1
ATOM 2952 O O . ASP B 1 146 ? -25.062 41.25 25.781 1 86.56 146 ASP B O 1
ATOM 2956 N N . VAL B 1 147 ? -24.688 39.094 26.281 1 88.94 147 VAL B N 1
ATOM 2957 C CA . VAL B 1 147 ? -25.75 39.031 27.266 1 88.94 147 VAL B CA 1
ATOM 2958 C C . VAL B 1 147 ? -25.438 40 28.422 1 88.94 147 VAL B C 1
ATOM 2960 O O . VAL B 1 147 ? -26.312 40.75 28.859 1 88.94 147 VAL B O 1
ATOM 2963 N N . ALA B 1 148 ? -24.203 40 28.922 1 89.44 148 ALA B N 1
ATOM 2964 C CA . ALA B 1 148 ? -23.781 40.875 30.016 1 89.44 148 ALA B CA 1
ATOM 2965 C C . ALA B 1 148 ? -23.875 42.344 29.625 1 89.44 148 ALA B C 1
ATOM 2967 O O . ALA B 1 148 ? -24.266 43.188 30.438 1 89.44 148 ALA B O 1
ATOM 2968 N N . ARG B 1 149 ? -23.547 42.625 28.438 1 88.25 149 ARG B N 1
ATOM 2969 C CA . ARG B 1 149 ? -23.656 44 27.922 1 88.25 149 ARG B CA 1
ATOM 2970 C C . ARG B 1 149 ? -25.094 44.469 27.906 1 88.25 149 ARG B C 1
ATOM 2972 O O . ARG B 1 149 ? -25.391 45.594 28.266 1 88.25 149 ARG B O 1
ATOM 2979 N N . HIS B 1 150 ? -25.953 43.594 27.453 1 88 150 HIS B N 1
ATOM 2980 C CA . HIS B 1 150 ? -27.375 43.906 27.422 1 88 150 HIS B CA 1
ATOM 2981 C C . HIS B 1 150 ? -27.922 44.156 28.828 1 88 150 HIS B C 1
ATOM 2983 O O . HIS B 1 150 ? -28.734 45.062 29.016 1 88 150 HIS B O 1
ATOM 2989 N N . GLU B 1 151 ? -27.469 43.469 29.797 1 91.5 151 GLU B N 1
ATOM 2990 C CA . GLU B 1 151 ? -27.906 43.656 31.172 1 91.5 151 GLU B CA 1
ATOM 2991 C C . GLU B 1 151 ? -27.453 44.969 31.75 1 91.5 151 GLU B C 1
ATOM 2993 O O . GLU B 1 151 ? -28.172 45.625 32.531 1 91.5 151 GLU B O 1
ATOM 2998 N N . VAL B 1 152 ? -26.266 45.375 31.406 1 90.19 152 VAL B N 1
ATOM 2999 C CA . VAL B 1 152 ? -25.75 46.656 31.859 1 90.19 152 VAL B CA 1
ATOM 3000 C C . VAL B 1 152 ? -26.594 47.781 31.266 1 90.19 152 VAL B C 1
ATOM 3002 O O . VAL B 1 152 ? -26.969 48.719 31.969 1 90.19 152 VAL B O 1
ATOM 3005 N N . LYS B 1 153 ? -26.984 47.625 30 1 88.81 153 LYS B N 1
ATOM 3006 C CA . LYS B 1 153 ? -27.719 48.656 29.297 1 88.81 153 LYS B CA 1
ATOM 3007 C C . LYS B 1 153 ? -29.125 48.812 29.859 1 88.81 153 LYS B C 1
ATOM 3009 O O . LYS B 1 153 ? -29.703 49.906 29.844 1 88.81 153 LYS B O 1
ATOM 3014 N N . ASN B 1 154 ? -29.656 47.688 30.375 1 90.12 154 ASN B N 1
ATOM 3015 C CA . ASN B 1 154 ? -31.031 47.719 30.844 1 90.12 154 ASN B CA 1
ATOM 3016 C C . ASN B 1 154 ? -31.125 47.906 32.344 1 90.12 154 ASN B C 1
ATOM 3018 O O . ASN B 1 154 ? -32.188 47.781 32.938 1 90.12 154 ASN B O 1
ATOM 3022 N N . SER B 1 155 ? -30.047 48.125 32.969 1 90.12 155 SER B N 1
ATOM 3023 C CA . SER B 1 155 ? -30.031 48.375 34.406 1 90.12 155 SER B CA 1
ATOM 3024 C C . SER B 1 155 ? -30.594 49.75 34.75 1 90.12 155 SER B C 1
ATOM 3026 O O . SER B 1 155 ? -30.266 50.719 34.062 1 90.12 155 SER B O 1
ATOM 3028 N N . LYS B 1 156 ? -31.422 49.844 35.844 1 91.69 156 LYS B N 1
ATOM 3029 C CA . LYS B 1 156 ? -32.156 51.094 36.125 1 91.69 156 LYS B CA 1
ATOM 3030 C C . LYS B 1 156 ? -31.625 51.75 37.375 1 91.69 156 LYS B C 1
ATOM 3032 O O . LYS B 1 156 ? -31.859 52.938 37.594 1 91.69 156 LYS B O 1
ATOM 3037 N N . THR B 1 157 ? -31.094 50.969 38.281 1 93.69 157 THR B N 1
ATOM 3038 C CA . THR B 1 157 ? -30.578 51.531 39.531 1 93.69 157 THR B CA 1
ATOM 3039 C C . THR B 1 157 ? -29.047 51.562 39.5 1 93.69 157 THR B C 1
ATOM 3041 O O . THR B 1 157 ? -28.422 50.812 38.75 1 93.69 157 THR B O 1
ATOM 3044 N N . LYS B 1 158 ? -28.531 52.469 40.312 1 91.31 158 LYS B N 1
ATOM 3045 C CA . LYS B 1 158 ? -27.078 52.625 40.375 1 91.31 158 LYS B CA 1
ATOM 3046 C C . LYS B 1 158 ? -26.422 51.344 40.906 1 91.31 158 LYS B C 1
ATOM 3048 O O . LYS B 1 158 ? -25.359 50.938 40.438 1 91.31 158 LYS B O 1
ATOM 3053 N N . GLU B 1 159 ? -27.031 50.719 41.938 1 92.69 159 GLU B N 1
ATOM 3054 C CA . GLU B 1 159 ? -26.484 49.531 42.562 1 92.69 159 GLU B CA 1
ATOM 3055 C C . GLU B 1 159 ? -26.469 48.344 41.562 1 92.69 159 GLU B C 1
ATOM 3057 O O . GLU B 1 159 ? -25.469 47.625 41.5 1 92.69 159 GLU B O 1
ATOM 3062 N N . VAL B 1 160 ? -27.484 48.188 40.75 1 92.44 160 VAL B N 1
ATOM 3063 C CA . VAL B 1 160 ? -27.578 47.125 39.781 1 92.44 160 VAL B CA 1
ATOM 3064 C C . VAL B 1 160 ? -26.609 47.375 38.625 1 92.44 160 VAL B C 1
ATOM 3066 O O . VAL B 1 160 ? -26.016 46.438 38.094 1 92.44 160 VAL B O 1
ATOM 3069 N N . LEU B 1 161 ? -26.391 48.562 38.219 1 92.62 161 LEU B N 1
ATOM 3070 C CA . LEU B 1 161 ? -25.469 48.938 37.125 1 92.62 161 LEU B CA 1
ATOM 3071 C C . LEU B 1 161 ? -24.031 48.594 37.5 1 92.62 161 LEU B C 1
ATOM 3073 O O . LEU B 1 161 ? -23.266 48.125 36.656 1 92.62 161 LEU B O 1
ATOM 3077 N N . GLU B 1 162 ? -23.703 48.875 38.75 1 92.56 162 GLU B N 1
ATOM 3078 C CA . GLU B 1 162 ? -22.359 48.531 39.219 1 92.56 162 GLU B CA 1
ATOM 3079 C C . GLU B 1 162 ? -22.125 47.031 39.25 1 92.56 162 GLU B C 1
ATOM 3081 O O . GLU B 1 162 ? -21.062 46.562 38.844 1 92.56 162 GLU B O 1
ATOM 3086 N N . GLU B 1 163 ? -23.125 46.281 39.656 1 93.56 163 GLU B N 1
ATOM 3087 C CA . GLU B 1 163 ? -23.016 44.812 39.719 1 93.56 163 GLU B CA 1
ATOM 3088 C C . GLU B 1 163 ? -22.922 44.219 38.344 1 93.56 163 GLU B C 1
ATOM 3090 O O . GLU B 1 163 ? -22.062 43.375 38.062 1 93.56 163 GLU B O 1
ATOM 3095 N N . LYS B 1 164 ? -23.703 44.656 37.438 1 91.38 164 LYS B N 1
ATOM 3096 C CA . LYS B 1 164 ? -23.703 44.156 36.062 1 91.38 164 LYS B CA 1
ATOM 3097 C C . LYS B 1 164 ? -22.469 44.594 35.281 1 91.38 164 LYS B C 1
ATOM 3099 O O . LYS B 1 164 ? -21.969 43.875 34.438 1 91.38 164 LYS B O 1
ATOM 3104 N N . GLY B 1 165 ? -22.062 45.75 35.594 1 90.25 165 GLY B N 1
ATOM 3105 C CA . GLY B 1 165 ? -20.828 46.25 35 1 90.25 165 GLY B CA 1
ATOM 3106 C C . GLY B 1 165 ? -19.609 45.406 35.344 1 90.25 165 GLY B C 1
ATOM 3107 O O . GLY B 1 165 ? -18.766 45.125 34.5 1 90.25 165 GLY B O 1
ATOM 3108 N N . MET B 1 166 ? -19.547 45.031 36.625 1 93.25 166 MET B N 1
ATOM 3109 C CA . MET B 1 166 ? -18.469 44.156 37.062 1 93.25 166 MET B CA 1
ATOM 3110 C C . MET B 1 166 ? -18.547 42.781 36.375 1 93.25 166 MET B C 1
ATOM 3112 O O . MET B 1 166 ? -17.516 42.219 36 1 93.25 166 MET B O 1
ATOM 3116 N N . ALA B 1 167 ? -19.734 42.312 36.156 1 90.88 167 ALA B N 1
ATOM 3117 C CA . ALA B 1 167 ? -19.953 41.031 35.469 1 90.88 167 ALA B CA 1
ATOM 3118 C C . ALA B 1 167 ? -19.516 41.125 34.031 1 90.88 167 ALA B C 1
ATOM 3120 O O . ALA B 1 167 ? -18.938 40.188 33.469 1 90.88 167 ALA B O 1
ATOM 3121 N N . TYR B 1 168 ? -19.797 42.188 33.406 1 89.81 168 TYR B N 1
ATOM 3122 C CA . TYR B 1 168 ? -19.375 42.406 32.031 1 89.81 168 TYR B CA 1
ATOM 3123 C C . TYR B 1 168 ? -17.859 42.469 31.906 1 89.81 168 TYR B C 1
ATOM 3125 O O . TYR B 1 168 ? -17.281 41.812 31.016 1 89.81 168 TYR B O 1
ATOM 3133 N N . HIS B 1 169 ? -17.219 43.188 32.812 1 89.69 169 HIS B N 1
ATOM 3134 C CA . HIS B 1 169 ? -15.773 43.281 32.812 1 89.69 169 HIS B CA 1
ATOM 3135 C C . HIS B 1 169 ? -15.133 41.906 33.031 1 89.69 16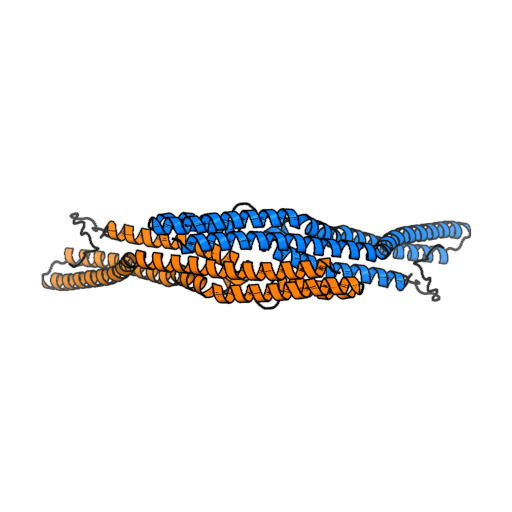9 HIS B C 1
ATOM 3137 O O . HIS B 1 169 ? -14.102 41.594 32.406 1 89.69 169 HIS B O 1
ATOM 3143 N N . LYS B 1 170 ? -15.766 41.125 33.844 1 91.38 170 LYS B N 1
ATOM 3144 C CA . LYS B 1 170 ? -15.281 39.781 34.062 1 91.38 170 LYS B CA 1
ATOM 3145 C C . LYS B 1 170 ? -15.414 38.938 32.781 1 91.38 170 LYS B C 1
ATOM 3147 O O . LYS B 1 170 ? -14.539 38.125 32.5 1 91.38 170 LYS B O 1
ATOM 3152 N N . SER B 1 171 ? -16.484 39.094 32.094 1 89.88 171 SER B N 1
ATOM 3153 C CA . SER B 1 171 ? -16.703 38.312 30.875 1 89.88 171 SER B CA 1
ATOM 3154 C C . SER B 1 171 ? -15.727 38.75 29.781 1 89.88 171 SER B C 1
ATOM 3156 O O . SER B 1 171 ? -15.273 37.906 29 1 89.88 171 SER B O 1
ATOM 3158 N N . VAL B 1 172 ? -15.391 40.031 29.719 1 87.19 172 VAL B N 1
ATOM 3159 C CA . VAL B 1 172 ? -14.43 40.531 28.75 1 87.19 172 VAL B CA 1
ATOM 3160 C C . VAL B 1 172 ? -13.047 39.969 29.047 1 87.19 172 VAL B C 1
ATOM 3162 O O . VAL B 1 172 ? -12.328 39.531 28.141 1 87.19 172 VAL B O 1
ATOM 3165 N N . LYS B 1 173 ? -12.742 39.969 30.328 1 88.19 173 LYS B N 1
ATOM 3166 C CA . LYS B 1 173 ? -11.461 39.406 30.719 1 88.19 173 LYS B CA 1
ATOM 3167 C C . LYS B 1 173 ? -11.383 37.906 30.359 1 88.19 173 LYS B C 1
ATOM 3169 O O . LYS B 1 173 ? -10.359 37.438 29.859 1 88.19 173 LYS B O 1
ATOM 3174 N N . ALA B 1 174 ? -12.422 37.219 30.641 1 89.56 174 ALA B N 1
ATOM 3175 C CA . ALA B 1 174 ? -12.453 35.781 30.312 1 89.56 174 ALA B CA 1
ATOM 3176 C C . ALA B 1 174 ? -12.32 35.562 28.812 1 89.56 174 ALA B C 1
ATOM 3178 O O . ALA B 1 174 ? -11.625 34.625 28.375 1 89.56 174 ALA B O 1
ATOM 3179 N N . PHE B 1 175 ? -12.984 36.344 28.031 1 89.44 175 PHE B N 1
ATOM 3180 C CA . PHE B 1 175 ? -12.891 36.25 26.578 1 89.44 175 PHE B CA 1
ATOM 3181 C C . PHE B 1 175 ? -11.461 36.531 26.109 1 89.44 175 PHE B C 1
ATOM 3183 O O . PHE B 1 175 ? -10.93 35.781 25.266 1 89.44 175 PHE B O 1
ATOM 3190 N N . ASN B 1 176 ? -10.914 37.594 26.641 1 87.38 176 ASN B N 1
ATOM 3191 C CA . ASN B 1 176 ? -9.562 37.969 26.234 1 87.38 176 ASN B CA 1
ATOM 3192 C C . ASN B 1 176 ? -8.547 36.875 26.594 1 87.38 176 ASN B C 1
ATOM 3194 O O . ASN B 1 176 ? -7.602 36.656 25.844 1 87.38 176 ASN B O 1
ATOM 3198 N N . ASP B 1 177 ? -8.781 36.312 27.734 1 89.06 177 ASP B N 1
ATOM 3199 C CA . ASP B 1 177 ? -7.898 35.219 28.125 1 89.06 177 ASP B CA 1
ATOM 3200 C C . ASP B 1 177 ? -7.984 34.031 27.141 1 89.06 177 ASP B C 1
ATOM 3202 O O . ASP B 1 177 ? -6.961 33.469 26.766 1 89.06 177 ASP B O 1
ATOM 3206 N N . GLN B 1 178 ? -9.219 33.812 26.766 1 91.69 178 GLN B N 1
ATOM 3207 C CA . GLN B 1 178 ? -9.422 32.719 25.797 1 91.69 178 GLN B CA 1
ATOM 3208 C C . GLN B 1 178 ? -8.859 33.094 24.438 1 91.69 178 GLN B C 1
ATOM 3210 O O . GLN B 1 178 ? -8.219 32.25 23.781 1 91.69 178 GLN B O 1
ATOM 3215 N N . ALA B 1 179 ? -9.023 34.188 23.969 1 90.44 179 ALA B N 1
ATOM 3216 C CA . ALA B 1 179 ? -8.531 34.656 22.672 1 90.44 179 ALA B CA 1
ATOM 3217 C C . ALA B 1 179 ? -7.004 34.656 22.641 1 90.44 179 ALA B C 1
ATOM 3219 O O . ALA B 1 179 ? -6.406 34.406 21.594 1 90.44 179 ALA B O 1
ATOM 3220 N N . SER B 1 180 ? -6.426 34.969 23.797 1 91.06 180 SER B N 1
ATOM 3221 C CA . SER B 1 180 ? -4.969 35 23.875 1 91.06 180 SER B CA 1
ATOM 3222 C C . SER B 1 180 ? -4.367 33.625 23.609 1 91.06 180 SER B C 1
ATOM 3224 O O . SER B 1 180 ? -3.277 33.531 23.047 1 91.06 180 SER B O 1
ATOM 3226 N N . LYS B 1 181 ? -5.078 32.625 24.047 1 92.25 181 LYS B N 1
ATOM 3227 C CA . LYS B 1 181 ? -4.621 31.281 23.781 1 92.25 181 LYS B CA 1
ATOM 3228 C C . LYS B 1 181 ? -4.578 31 22.281 1 92.25 181 LYS B C 1
ATOM 3230 O O . LYS B 1 181 ? -3.623 30.391 21.781 1 92.25 181 LYS B O 1
ATOM 3235 N N . ILE B 1 182 ? -5.598 31.438 21.594 1 93 182 ILE B N 1
ATOM 3236 C CA . ILE B 1 182 ? -5.695 31.234 20.156 1 93 182 ILE B CA 1
ATOM 3237 C C . ILE B 1 182 ? -4.656 32.094 19.453 1 93 182 ILE B C 1
ATOM 3239 O O . ILE B 1 182 ? -4.031 31.656 18.484 1 93 182 ILE B O 1
ATOM 3243 N N . GLN B 1 183 ? -4.465 33.312 19.969 1 92.62 183 GLN B N 1
ATOM 3244 C CA . GLN B 1 183 ? -3.469 34.219 19.391 1 92.62 183 GLN B CA 1
ATOM 3245 C C . GLN B 1 183 ? -2.07 33.625 19.484 1 92.62 183 GLN B C 1
ATOM 3247 O O . GLN B 1 183 ? -1.247 33.812 18.578 1 92.62 183 GLN B O 1
ATOM 3252 N N . LEU B 1 184 ? -1.831 32.938 20.578 1 93.31 184 LEU B N 1
ATOM 3253 C CA . LEU B 1 184 ? -0.54 32.25 20.734 1 93.31 184 LEU B CA 1
ATOM 3254 C C . LEU B 1 184 ? -0.314 31.25 19.625 1 93.31 184 LEU B C 1
ATOM 3256 O O . LEU B 1 184 ? 0.793 31.141 19.094 1 93.31 184 LEU B O 1
ATOM 3260 N N . VAL B 1 185 ? -1.311 30.516 19.281 1 93.81 185 VAL B N 1
ATOM 3261 C CA . VAL B 1 185 ? -1.227 29.516 18.219 1 93.81 185 VAL B CA 1
ATOM 3262 C C . VAL B 1 185 ? -0.947 30.219 16.875 1 93.81 185 VAL B C 1
ATOM 3264 O O . VAL B 1 185 ? -0.105 29.766 16.109 1 93.81 185 VAL B O 1
ATOM 3267 N N . ILE B 1 186 ? -1.639 31.281 16.625 1 93.88 186 ILE B N 1
ATOM 3268 C CA . ILE B 1 186 ? -1.463 32.062 15.398 1 93.88 186 ILE B CA 1
ATOM 3269 C C . ILE B 1 186 ? -0.034 32.594 15.32 1 93.88 186 ILE B C 1
ATOM 3271 O O . ILE B 1 186 ? 0.626 32.469 14.289 1 93.88 186 ILE B O 1
ATOM 3275 N N . ASP B 1 187 ? 0.466 33.094 16.438 1 94.38 187 ASP B N 1
ATOM 3276 C CA . ASP B 1 187 ? 1.794 33.719 16.5 1 94.38 187 ASP B CA 1
ATOM 3277 C C . ASP B 1 187 ? 2.883 32.656 16.312 1 94.38 187 ASP B C 1
ATOM 3279 O O . ASP B 1 187 ? 3.961 32.969 15.789 1 94.38 187 ASP B O 1
ATOM 3283 N N . GLU B 1 188 ? 2.588 31.438 16.703 1 94.75 188 GLU B N 1
ATOM 3284 C CA . GLU B 1 188 ? 3.582 30.375 16.656 1 94.75 188 GLU B CA 1
ATOM 3285 C C . GLU B 1 188 ? 3.545 29.641 15.312 1 94.75 188 GLU B C 1
ATOM 3287 O O . GLU B 1 188 ? 4.371 28.766 15.055 1 94.75 188 GLU B O 1
ATOM 3292 N N . LEU B 1 189 ? 2.676 30.016 14.469 1 94 189 LEU B N 1
ATOM 3293 C CA . LEU B 1 189 ? 2.459 29.312 13.219 1 94 189 LEU B CA 1
ATOM 3294 C C . LEU B 1 189 ? 3.736 29.266 12.383 1 94 189 LEU B C 1
ATOM 3296 O O . LEU B 1 189 ? 4.113 28.219 11.867 1 94 189 LEU B O 1
ATOM 3300 N N . PRO B 1 190 ? 4.527 30.391 12.266 1 92.25 190 PRO B N 1
ATOM 3301 C CA . PRO B 1 190 ? 5.754 30.312 11.477 1 92.25 190 PRO B CA 1
ATOM 3302 C C . PRO B 1 190 ? 6.742 29.281 12.008 1 92.25 190 PRO B C 1
ATOM 3304 O O . PRO B 1 190 ? 7.371 28.562 11.227 1 92.25 190 PRO B O 1
ATOM 3307 N N . MET B 1 191 ? 6.789 29.203 13.297 1 93.31 191 MET B N 1
ATOM 3308 C CA . MET B 1 191 ? 7.676 28.219 13.898 1 93.31 191 MET B CA 1
ATOM 3309 C C . MET B 1 191 ? 7.148 26.797 13.664 1 93.31 191 MET B C 1
ATOM 3311 O O . MET B 1 191 ? 7.926 25.875 13.406 1 93.31 191 MET B O 1
ATOM 3315 N N . THR B 1 192 ? 5.883 26.609 13.789 1 94.25 192 THR B N 1
ATOM 3316 C CA . THR B 1 192 ? 5.258 25.328 13.523 1 94.25 192 THR B CA 1
ATOM 3317 C C . THR B 1 192 ? 5.512 24.891 12.078 1 94.25 192 THR B C 1
ATOM 3319 O O . THR B 1 192 ? 5.844 23.719 11.828 1 94.25 192 THR B O 1
ATOM 3322 N N . ILE B 1 193 ? 5.371 25.812 11.18 1 94.06 193 ILE B N 1
ATOM 3323 C CA . ILE B 1 193 ? 5.609 25.531 9.766 1 94.06 193 ILE B CA 1
ATOM 3324 C C . ILE B 1 193 ? 7.051 25.078 9.57 1 94.06 193 ILE B C 1
ATOM 3326 O O . ILE B 1 193 ? 7.301 24.062 8.906 1 94.06 193 ILE B O 1
ATOM 3330 N N . TYR B 1 194 ? 7.945 25.812 10.156 1 90.69 194 TYR B N 1
ATOM 3331 C CA . TYR B 1 194 ? 9.367 25.484 10.047 1 90.69 194 TYR B CA 1
ATOM 3332 C C . TYR B 1 194 ? 9.641 24.078 10.586 1 90.69 194 TYR B C 1
ATOM 3334 O O . TYR B 1 194 ? 10.32 23.281 9.938 1 90.69 194 TYR B O 1
ATOM 3342 N N . THR B 1 195 ? 9.141 23.75 11.711 1 92.12 195 THR B N 1
ATOM 3343 C CA . THR B 1 195 ? 9.359 22.453 12.336 1 92.12 195 THR B CA 1
ATOM 3344 C C . THR B 1 195 ? 8.75 21.328 11.5 1 92.12 195 THR B C 1
ATOM 3346 O O . THR B 1 195 ? 9.359 20.266 11.328 1 92.12 195 THR B O 1
ATOM 3349 N N . ASN B 1 196 ? 7.562 21.562 11.039 1 92.75 196 ASN B N 1
ATOM 3350 C CA . ASN B 1 196 ? 6.91 20.562 10.195 1 92.75 196 ASN B CA 1
ATOM 3351 C C . ASN B 1 196 ? 7.711 20.297 8.922 1 92.75 196 ASN B C 1
ATOM 3353 O O . ASN B 1 196 ? 7.824 19.156 8.484 1 92.75 196 ASN B O 1
ATOM 3357 N N . GLN B 1 197 ? 8.234 21.297 8.344 1 89.19 197 GLN B N 1
ATOM 3358 C CA . GLN B 1 197 ? 9.039 21.125 7.137 1 89.19 197 GLN B CA 1
ATOM 3359 C C . GLN B 1 197 ? 10.305 20.312 7.426 1 89.19 197 GLN B C 1
ATOM 3361 O O . GLN B 1 197 ? 10.727 19.5 6.598 1 89.19 197 GLN B O 1
ATOM 3366 N N . ARG B 1 198 ? 10.844 20.578 8.5 1 88.56 198 ARG B N 1
ATOM 3367 C CA . ARG B 1 198 ? 12.031 19.828 8.891 1 88.56 198 ARG B CA 1
ATOM 3368 C C . ARG B 1 198 ? 11.703 18.344 9.047 1 88.56 198 ARG B C 1
ATOM 3370 O O . ARG B 1 198 ? 12.523 17.484 8.703 1 88.56 198 ARG B O 1
ATOM 3377 N N . GLU B 1 199 ? 10.547 18.078 9.562 1 91.25 199 GLU B N 1
ATOM 3378 C CA . GLU B 1 199 ? 10.141 16.672 9.711 1 91.25 199 GLU B CA 1
ATOM 3379 C C . GLU B 1 199 ? 9.984 16 8.352 1 91.25 199 GLU B C 1
ATOM 3381 O O . GLU B 1 199 ? 10.312 14.82 8.203 1 91.25 199 GLU B O 1
ATOM 3386 N N . VAL B 1 200 ? 9.492 16.719 7.379 1 88.38 200 VAL B N 1
ATOM 3387 C CA . VAL B 1 200 ? 9.344 16.188 6.031 1 88.38 200 VAL B CA 1
ATOM 3388 C C . VAL B 1 200 ? 10.719 15.867 5.441 1 88.38 200 VAL B C 1
ATOM 3390 O O . VAL B 1 200 ? 10.914 14.812 4.832 1 88.38 200 VAL B O 1
ATOM 3393 N N . VAL B 1 201 ? 11.617 16.734 5.707 1 85.06 201 VAL B N 1
ATOM 3394 C CA . VAL B 1 201 ? 12.961 16.531 5.184 1 85.06 201 VAL B CA 1
ATOM 3395 C C . VAL B 1 201 ? 13.609 15.328 5.863 1 85.06 201 VAL B C 1
ATOM 3397 O O . VAL B 1 201 ? 14.281 14.531 5.211 1 85.06 201 VAL B O 1
ATOM 3400 N N . LYS B 1 202 ? 13.414 15.188 7.125 1 87.38 202 LYS B N 1
ATOM 3401 C CA . LYS B 1 202 ? 13.922 14.023 7.844 1 87.38 202 LYS B CA 1
ATOM 3402 C C . LYS B 1 202 ? 13.336 12.734 7.277 1 87.38 202 LYS B C 1
ATOM 3404 O O . LYS B 1 202 ? 14.039 11.727 7.168 1 87.38 202 LYS B O 1
ATOM 3409 N N . PHE B 1 203 ? 12.125 12.836 6.93 1 90.5 203 PHE B N 1
ATOM 3410 C CA . PHE B 1 203 ? 11.461 11.695 6.309 1 90.5 203 PHE B CA 1
ATOM 3411 C C . PHE B 1 203 ? 12.156 11.312 5.004 1 90.5 203 PHE B C 1
ATOM 3413 O O . PHE B 1 203 ? 12.383 10.133 4.742 1 90.5 203 PHE B O 1
ATOM 3420 N N . PHE B 1 204 ? 12.516 12.227 4.277 1 88.56 204 PHE B N 1
ATOM 3421 C CA . PHE B 1 204 ? 13.148 11.977 2.99 1 88.56 204 PHE B CA 1
ATOM 3422 C C . PHE B 1 204 ? 14.523 11.344 3.18 1 88.56 204 PHE B C 1
ATOM 3424 O O . PHE B 1 204 ? 14.914 10.461 2.414 1 88.56 204 PHE B O 1
ATOM 3431 N N . ALA B 1 205 ? 15.164 11.828 4.156 1 89.38 205 ALA B N 1
ATOM 3432 C CA . ALA B 1 205 ? 16.469 11.242 4.453 1 89.38 205 ALA B CA 1
ATOM 3433 C C . ALA B 1 205 ? 16.328 9.766 4.812 1 89.38 205 ALA B C 1
ATOM 3435 O O . ALA B 1 205 ? 17.156 8.945 4.406 1 89.38 205 ALA B O 1
ATOM 3436 N N . GLN B 1 206 ? 15.312 9.516 5.539 1 91.94 206 GLN B N 1
ATOM 3437 C CA . GLN B 1 206 ? 15.062 8.125 5.898 1 91.94 206 GLN B CA 1
ATOM 3438 C C . GLN B 1 206 ? 14.688 7.297 4.676 1 91.94 206 GLN B C 1
ATOM 3440 O O . GLN B 1 206 ? 15.086 6.137 4.555 1 91.94 206 GLN B O 1
ATOM 3445 N N . ARG B 1 207 ? 13.891 7.824 3.793 1 92.19 207 ARG B N 1
ATOM 3446 C CA . ARG B 1 207 ? 13.492 7.129 2.576 1 92.19 207 ARG B CA 1
ATOM 3447 C C . ARG B 1 207 ? 14.695 6.848 1.685 1 92.19 207 ARG B C 1
ATOM 3449 O O . ARG B 1 207 ? 14.758 5.809 1.023 1 92.19 207 ARG B O 1
ATOM 3456 N N . ASP B 1 208 ? 15.594 7.781 1.685 1 93.12 208 ASP B N 1
ATOM 3457 C CA . ASP B 1 208 ? 16.828 7.574 0.931 1 93.12 208 ASP B CA 1
ATOM 3458 C C . ASP B 1 208 ? 17.562 6.336 1.429 1 93.12 208 ASP B C 1
ATOM 3460 O O . ASP B 1 208 ? 18.031 5.52 0.629 1 93.12 208 ASP B O 1
ATOM 3464 N N . LYS B 1 209 ? 17.672 6.223 2.703 1 94.81 209 LYS B N 1
ATOM 3465 C CA . LYS B 1 209 ? 18.344 5.062 3.283 1 94.81 209 LYS B CA 1
ATOM 3466 C C . LYS B 1 209 ? 17.625 3.77 2.918 1 94.81 209 LYS B C 1
ATOM 3468 O O . LYS B 1 209 ? 18.25 2.756 2.621 1 94.81 209 LYS B O 1
ATOM 3473 N N . TYR B 1 210 ? 16.328 3.822 2.971 1 96.56 210 TYR B N 1
ATOM 3474 C CA . TYR B 1 210 ? 15.531 2.66 2.594 1 96.56 210 TYR B CA 1
ATOM 3475 C C . TYR B 1 210 ? 15.828 2.238 1.159 1 96.56 210 TYR B C 1
AT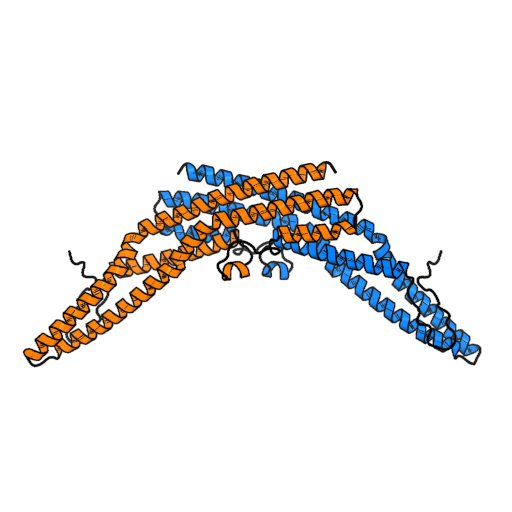OM 3477 O O . TYR B 1 210 ? 16.094 1.064 0.892 1 96.56 210 TYR B O 1
ATOM 3485 N N . HIS B 1 211 ? 15.766 3.152 0.238 1 95.88 211 HIS B N 1
ATOM 3486 C CA . HIS B 1 211 ? 15.938 2.82 -1.172 1 95.88 211 HIS B CA 1
ATOM 3487 C C . HIS B 1 211 ? 17.375 2.389 -1.464 1 95.88 211 HIS B C 1
ATOM 3489 O O . HIS B 1 211 ? 17.609 1.541 -2.328 1 95.88 211 HIS B O 1
ATOM 3495 N N . THR B 1 212 ? 18.312 2.961 -0.738 1 96.75 212 THR B N 1
ATOM 3496 C CA . THR B 1 212 ? 19.688 2.52 -0.877 1 96.75 212 THR B CA 1
ATOM 3497 C C . THR B 1 212 ? 19.828 1.055 -0.473 1 96.75 212 THR B C 1
ATOM 3499 O O . THR B 1 212 ? 20.391 0.251 -1.218 1 96.75 212 THR B O 1
ATOM 3502 N N . THR B 1 213 ? 19.297 0.732 0.698 1 97.69 213 THR B N 1
ATOM 3503 C CA . THR B 1 213 ? 19.375 -0.64 1.188 1 97.69 213 THR B CA 1
ATOM 3504 C C . THR B 1 213 ? 18.609 -1.586 0.272 1 97.69 213 THR B C 1
ATOM 3506 O O . THR B 1 213 ? 19.078 -2.68 -0.039 1 97.69 213 THR B O 1
ATOM 3509 N N . ALA B 1 214 ? 17.438 -1.198 -0.125 1 96.44 214 ALA B N 1
ATOM 3510 C CA . ALA B 1 214 ? 16.609 -2.016 -1.019 1 96.44 214 ALA B CA 1
ATOM 3511 C C . ALA B 1 214 ? 17.344 -2.281 -2.336 1 96.44 214 ALA B C 1
ATOM 3513 O O . ALA B 1 214 ? 17.312 -3.404 -2.846 1 96.44 214 ALA B O 1
ATOM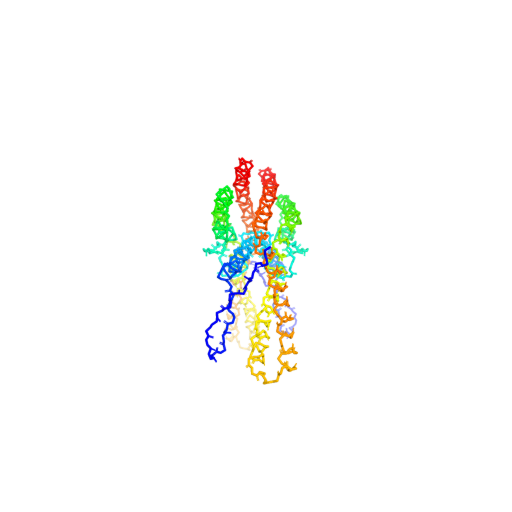 3514 N N . ASN B 1 215 ? 17.953 -1.221 -2.828 1 96.38 215 ASN B N 1
ATOM 3515 C CA . ASN B 1 215 ? 18.734 -1.368 -4.051 1 96.38 215 ASN B CA 1
ATOM 3516 C C . ASN B 1 215 ? 19.859 -2.389 -3.877 1 96.38 215 ASN B C 1
ATOM 3518 O O . ASN B 1 215 ? 20.078 -3.229 -4.75 1 96.38 215 ASN B O 1
ATOM 3522 N N . ASP B 1 216 ? 20.516 -2.332 -2.793 1 97.62 216 ASP B N 1
ATOM 3523 C CA . ASP B 1 216 ? 21.609 -3.266 -2.52 1 97.62 216 ASP B CA 1
ATOM 3524 C C . ASP B 1 216 ? 21.094 -4.699 -2.436 1 97.62 216 ASP B C 1
ATOM 3526 O O . ASP B 1 216 ? 21.703 -5.621 -2.975 1 97.62 216 ASP B O 1
ATOM 3530 N N . ILE B 1 217 ? 19.984 -4.887 -1.779 1 97.69 217 ILE B N 1
ATOM 3531 C CA . ILE B 1 217 ? 19.391 -6.211 -1.612 1 97.69 217 ILE B CA 1
ATOM 3532 C C . ILE B 1 217 ? 19.031 -6.789 -2.977 1 97.69 217 ILE B C 1
ATOM 3534 O O . ILE B 1 217 ? 19.344 -7.945 -3.27 1 97.69 217 ILE B O 1
ATOM 3538 N N . MET B 1 218 ? 18.438 -6.012 -3.783 1 95.5 218 MET B N 1
ATOM 3539 C CA . MET B 1 218 ? 17.969 -6.48 -5.086 1 95.5 218 MET B CA 1
ATOM 3540 C C . MET B 1 218 ? 19.141 -6.77 -6.012 1 95.5 218 MET B C 1
ATOM 3542 O O . MET B 1 218 ? 19.125 -7.758 -6.746 1 95.5 218 MET B O 1
ATOM 3546 N N . LYS B 1 219 ? 20.141 -5.914 -5.984 1 94.62 219 LYS B N 1
ATOM 3547 C CA . LYS B 1 219 ? 21.312 -6.137 -6.805 1 94.62 219 LYS B CA 1
ATOM 3548 C C . LYS B 1 219 ? 22.016 -7.438 -6.422 1 94.62 219 LYS B C 1
ATOM 3550 O O . LYS B 1 219 ? 22.438 -8.203 -7.289 1 94.62 219 LYS B O 1
ATOM 3555 N N . ASP B 1 220 ? 22.141 -7.609 -5.148 1 96 220 ASP B N 1
ATOM 3556 C CA . ASP B 1 220 ? 22.75 -8.844 -4.668 1 96 220 ASP B CA 1
ATOM 3557 C C . ASP B 1 220 ? 21.938 -10.062 -5.086 1 96 220 ASP B C 1
ATOM 3559 O O . ASP B 1 220 ? 22.5 -11.07 -5.523 1 96 220 ASP B O 1
ATOM 3563 N N . ALA B 1 221 ? 20.672 -10.008 -4.938 1 94.5 221 ALA B N 1
ATOM 3564 C CA . ALA B 1 221 ? 19.797 -11.109 -5.324 1 94.5 221 ALA B CA 1
ATOM 3565 C C . ALA B 1 221 ? 19.922 -11.414 -6.812 1 94.5 221 ALA B C 1
ATOM 3567 O O . ALA B 1 221 ? 20.031 -12.578 -7.207 1 94.5 221 ALA B O 1
ATOM 3568 N N . LEU B 1 222 ? 19.906 -10.422 -7.602 1 92.5 222 LEU B N 1
ATOM 3569 C CA . LEU B 1 222 ? 19.984 -10.609 -9.047 1 92.5 222 LEU B CA 1
ATOM 3570 C C . LEU B 1 222 ? 21.328 -11.195 -9.445 1 92.5 222 LEU B C 1
ATOM 3572 O O . LEU B 1 222 ? 21.391 -12.047 -10.344 1 92.5 222 LEU B O 1
ATOM 3576 N N . LYS B 1 223 ? 22.359 -10.734 -8.844 1 93.12 223 LYS B N 1
ATOM 3577 C CA . LYS B 1 223 ? 23.688 -11.297 -9.102 1 93.12 223 LYS B CA 1
ATOM 3578 C C . LYS B 1 223 ? 23.719 -12.789 -8.805 1 93.12 223 LYS B C 1
ATOM 3580 O O . LYS B 1 223 ? 24.281 -13.57 -9.57 1 93.12 223 LYS B O 1
ATOM 3585 N N . GLN B 1 224 ? 23.062 -13.188 -7.73 1 93.38 224 GLN B N 1
ATOM 3586 C CA . GLN B 1 224 ? 23.031 -14.594 -7.344 1 93.38 224 GLN B CA 1
ATOM 3587 C C . GLN B 1 224 ? 22.141 -15.398 -8.289 1 93.38 224 GLN B C 1
ATOM 3589 O O . GLN B 1 224 ? 22.453 -16.562 -8.594 1 93.38 224 GLN B O 1
ATOM 3594 N N . LEU B 1 225 ? 21.094 -14.789 -8.766 1 88.81 225 LEU B N 1
ATOM 3595 C CA . LEU B 1 225 ? 20.156 -15.484 -9.648 1 88.81 225 LEU B CA 1
ATOM 3596 C C . LEU B 1 225 ? 20.766 -15.719 -11.023 1 88.81 225 LEU B C 1
ATOM 3598 O O . LEU B 1 225 ? 20.484 -16.719 -11.672 1 88.81 225 LEU B O 1
ATOM 3602 N N . THR B 1 226 ? 21.531 -14.812 -11.438 1 83.81 226 THR B N 1
ATOM 3603 C CA . THR B 1 226 ? 22.156 -14.938 -12.75 1 83.81 226 THR B CA 1
ATOM 3604 C C . THR B 1 226 ? 23.25 -16 -12.734 1 83.81 226 THR B C 1
ATOM 3606 O O . THR B 1 226 ? 23.578 -16.578 -13.766 1 83.81 226 THR B O 1
ATOM 3609 N N . LYS B 1 227 ? 23.797 -16.406 -11.617 1 79.88 227 LYS B N 1
ATOM 3610 C CA . LYS B 1 227 ? 24.844 -17.406 -11.477 1 79.88 227 LYS B CA 1
ATOM 3611 C C . LYS B 1 227 ? 24.234 -18.812 -11.383 1 79.88 227 LYS B C 1
ATOM 3613 O O . LYS B 1 227 ? 24.938 -19.812 -11.57 1 79.88 227 LYS B O 1
ATOM 3618 N N . LYS B 1 228 ? 22.969 -18.906 -11.117 1 72.81 228 LYS B N 1
ATOM 3619 C CA . LYS B 1 228 ? 22.312 -20.203 -10.977 1 72.81 228 LYS B CA 1
ATOM 3620 C C . LYS B 1 228 ? 21.453 -20.516 -12.203 1 72.81 228 LYS B C 1
ATOM 3622 O O . LYS B 1 228 ? 20.891 -19.609 -12.82 1 72.81 228 LYS B O 1
#

Foldseek 3Di:
DLPQQWDQPPDPPDLRQTDGDPVLVVLLVVLVVVLVVLVVVLVVLLCVLAVPVVCVVVVARADDPPRQPLQVVLVVLVVVLVVDDPVVNQLSVLSSVLSVLLSVLSRVLSVQLSVLSVLSVCSNPVVVVVLVVLVVVLVVLSVQLSVLVVQLVPDDDPVSNVVSVVSNVVSSVVNSVSSVVNVVVSVCVVVVVVVNVVSVVSSVVSVVVSVVSSVVSVVVSVVSNVVD/DLPQQWDQPPDPPDLRQTDGDPVLVVLLVVLVVVLVVLVVVLVVLLCVLAVPVVCVVVVARADDPPRQPLQVVLVVLVVVLVVDDPVVNQLSVLSSVLSVLLSVLSRVLSVQLSVLSVLSVCSNPVVVVVLVVLVVVLVVLSVQLSVLVVQLVPDDDPVSNVVSVVSNVVSSVVNSVSSVVNVVVSVCVVVVVVVNVVSVVSSVVSVVVSVVSSVVSVVVSVVSNVVD

Sequence (456 aa):
MNKFYLKAAERIGIVEETKLEPTFEEGIKKVEAYRLAVDGTLDGLEAIMQPNHKVVETGAIVAPPGQNPHELLAAACTKLKQFVESGQQARLDIVINSMNKMAETERSSQTKGRAAVRRLRRFVTVDNQQMKADMEKMREGLEVMDVARHEVKNSKTKEVLEEKGMAYHKSVKAFNDQASKIQLVIDELPMTIYTNQREVVKFFAQRDKYHTTANDIMKDALKQLTKKMNKFYLKAAERIGIVEETKLEPTFEEGIKKVEAYRLAVDGTLDGLEAIMQPNHKVVETGAIVAPPGQNPHELLAAACTKLKQFVESGQQARLDIVINSMNKMAETERSSQTKGRAAVRRLRRFVTVDNQQMKADMEKMREGLEVMDVARHEVKNSKTKEVLEEKGMAYHKSVKAFNDQASKIQLVIDELPMTIYTNQREVVKFFAQRDKYHTTANDIMKDALKQLTKK

InterPro domains:
  IPR004148 BAR domain [PF03114] (2-226)
  IPR027267 AH/BAR domain superfamily [G3DSA:1.20.1270.60] (1-228)
  IPR027267 AH/BAR domain superfamily [SSF103657] (18-225)

Organism: Trichostrongylus colubriformis (NCBI:txid6319)

pLDDT: mean 87.71, std 13.7, range [29.62, 97.75]

Secondary structure (DSSP, 8-state):
-----EE----SSS----EEPHHHHHHHHHHHHHHHHHHHHHHHHHHHH---HHHHHTT--SPPTT-SHHHHHHHHHHHHGGGS-HHHHHHHHHHHHHHHHHHHHHHHHHHHHHHHHHHHHIIIIIIHHHHHHHHHHHHHHHHHHHHHHHHHHT--SHHHHHHHHHHHHHHHHHHHHHHHHHHHHHHHHHHHHHHHHHHHHHHHHHHHHHHHHHHHHHHHHHHHHHH-/----SEE----SSS----EEPHHHHHHHHHHHHHHHHHHHHHHHHHHHH---HHHHHTT--SPPTT-SHHHHHHHHHHHHGGGS-HHHHHHHHHHHHHHHHHHHHHHHHHHHHHHHHHHHHIIIIIIHHHHHHHHHHHHHHHHHHHHHHHHHHT--SHHHHHHHHHHHHHHHHHHHHHHHHHHHHHHHHHHHHHHHHHHHHHHHHHHHHHHHHHHHHHHHHHHHHHH-

Solvent-accessible surface area (backbone atoms only — not comparable to full-atom values): 23399 Å² total; per-residue (Å²): 131,83,78,67,61,60,46,78,56,81,62,90,91,66,89,50,68,76,41,69,34,64,69,60,54,50,35,51,51,50,53,52,52,48,39,54,27,49,46,40,33,49,52,14,53,44,39,65,60,26,52,50,58,73,49,43,73,73,71,44,50,58,68,55,89,80,64,34,38,35,39,35,27,22,54,18,46,57,58,40,39,80,78,47,56,72,72,54,34,54,50,46,48,44,50,28,51,40,24,44,51,48,34,52,47,49,42,50,40,21,59,68,42,39,58,43,52,49,55,54,46,39,51,54,45,56,52,41,50,52,50,49,52,45,50,50,53,32,53,51,29,50,54,52,31,46,55,30,47,52,50,34,72,68,42,86,47,74,72,53,31,54,54,31,43,53,52,27,53,51,33,50,51,52,28,50,57,39,45,48,57,54,47,50,52,47,71,41,40,68,57,51,52,52,53,53,51,50,33,53,51,52,39,49,55,45,51,32,52,40,27,46,52,47,26,52,44,37,51,53,38,49,58,54,49,72,75,99,129,84,76,67,61,58,45,80,56,72,66,90,92,66,90,49,67,75,43,69,34,66,70,58,52,50,36,51,50,49,52,51,52,49,39,55,27,50,44,38,32,48,52,13,53,43,38,66,61,26,52,49,58,72,47,43,73,73,74,44,50,56,67,56,89,79,63,34,37,36,39,35,25,22,53,18,46,57,58,41,40,81,75,47,54,73,73,55,33,54,50,45,49,45,52,30,51,39,23,44,51,48,34,51,48,49,43,50,41,20,59,66,40,39,59,42,51,49,56,54,46,40,52,52,44,55,52,40,50,52,49,50,51,45,48,50,52,32,52,51,27,51,52,51,31,45,54,30,48,51,50,33,73,69,40,86,47,72,72,54,30,54,55,32,42,52,50,27,53,50,33,50,50,52,29,51,55,40,48,49,55,54,49,50,53,46,70,41,41,67,58,50,52,52,52,52,51,51,32,54,51,51,39,49,56,46,49,32,53,41,28,46,52,48,26,51,45,36,51,52,39,51,57,56,47,71,75,97